Protein AF-A0A4Q2X8M6-F1 (afdb_monomer)

pLDDT: mean 84.91, std 10.65, range [39.81, 97.56]

Radius of gyration: 37.55 Å; Cα contacts (8 Å, |Δi|>4): 603; chains: 1; bounding box: 81×62×110 Å

Nearest PDB structures (foldseek):
  8ffv-assembly1_D  TM=4.337E-01  e=6.370E+00  Homo sapiens

Sequence (548 aa):
MPDIRDRLIDTAVRPLTDNAEMRFSATELLRNVTKDSGTAGEASVARWDAVDRKRGWRWILPWMLMAAISAVVIALEYQEVSRLSEWSGWMSRYNFLHPLPEAPMERVAASLGERDRLLLFGDLNQGDKVLRMEALWHSEPTNPAFYACHAVTHLLEKETLPPDYLETARRIDPENSWFLYLAAGSEMMKVVKKEQKPTKRVAGKVVREIKTYKILDPERYARTLQLLEEAGRLPKFQSYKTEMMRARMRLIPQRTFEEFLDSQLCMMSMGTGIIHLRKVPDVMAARMMQLADAGDVEGFKAFSKTSESLLDKMTAEEPGTLVDELVLAVVAGVTAEYQEHAFKKLGMEEEALRWKNMSARLQARAENRHKRPFIVDGKAVPAGKQTGLFFGDGVEMVARHAEHQPPVTDAELEPGRLFEHEMASRFLAHALWVLFLPCAAVLFCYRFCVTAVSRRLSLRMRDLLDFRDHAWVIGLGVLLPFLFVMAVNRLTPLGGREFGMRGTLMMLPLAHFVGLWLLWLVVPVQVIRWRLRRRAGHFGFRGPRWWD

Mean predicted aligned error: 10.76 Å

Foldseek 3Di:
DPDLLLLLQVLLLVVVPVPPVLSVVSSVLLVVQFDDQPPLSVLLSVLSVVVVPDDPPVVVVVVVVVVVVVVVVCVVVVVVLVVVCVVVVCLVVHDLLDDDDVVLLVVLLVVDDPLLNLLLQADPVDPQSLNRLVNSCVVPVLDVLSLLLSQLSCCSPVLDGDPCQVVSCCVRPVLALQSLLLVLLSLCVVQKDWDDDPFDDDPNDTDDDDTAIDGPDVVSLVVSLVSLLVSLPRDAHDSSLLVSLVSNLVSQDDPDPSSVSSSVSSSSNSDDSLVSSLCSLVSLLNVLVVCLVVLPPPSNVSSLSSLVSVLVNLVPDDDNDVVSVVSSLSSLLSSLVSQLVSCVSNVNNVSNVVSVVSNVVSVVLVVCLVVDFDAEPNDGDDPQWLAAPRPRVVLRSSQSNDPDGDHHYSVNRLVRLLVRLVSVLVVLVVVLVVVVVVVVVVVVVVVVVDDPSVVSSVVSLVSLQDPVLVVQLCVFQQVVLVVVLCCCLPVHCLVVSSTHCVSVVVCSSVVSSVSNSVSNVQRSVQSNLQRSCVSPVSSVRDHRDPDD

Structure (mmCIF, N/CA/C/O backbone):
data_AF-A0A4Q2X8M6-F1
#
_entry.id   AF-A0A4Q2X8M6-F1
#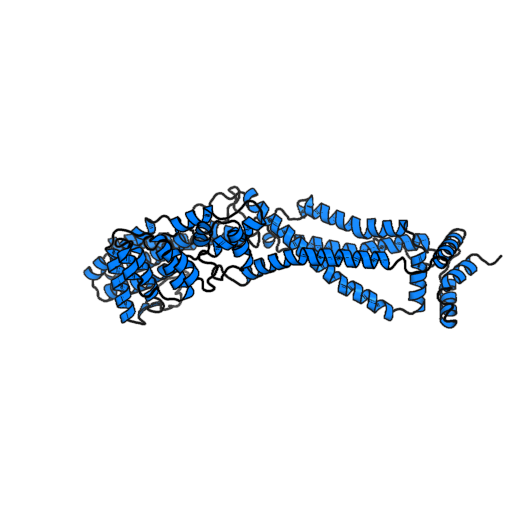
loop_
_atom_site.group_PDB
_atom_site.id
_atom_site.type_symbol
_atom_site.label_atom_id
_atom_site.label_alt_id
_atom_site.label_comp_id
_atom_site.label_asym_id
_atom_site.label_entity_id
_atom_site.label_seq_id
_atom_site.pdbx_PDB_ins_code
_atom_site.Cartn_x
_atom_site.Cartn_y
_atom_site.Cartn_z
_atom_site.occupancy
_atom_site.B_iso_or_equiv
_atom_site.auth_seq_id
_atom_site.auth_comp_id
_atom_site.auth_asym_id
_atom_site.auth_atom_id
_atom_site.pdbx_PDB_model_num
ATOM 1 N N . MET A 1 1 ? 45.431 10.914 -69.512 1.00 49.09 1 MET A N 1
ATOM 2 C CA . MET A 1 1 ? 44.620 10.217 -68.486 1.00 49.09 1 MET A CA 1
ATOM 3 C C . MET A 1 1 ? 43.603 11.215 -67.953 1.00 49.09 1 MET A C 1
ATOM 5 O O . MET A 1 1 ? 44.003 12.364 -67.804 1.00 49.09 1 MET A O 1
ATOM 9 N N . PRO A 1 2 ? 42.323 10.849 -67.753 1.00 58.91 2 PRO A N 1
ATOM 10 C CA . PRO A 1 2 ? 41.345 11.770 -67.171 1.00 58.91 2 PRO A CA 1
ATOM 11 C C . PRO A 1 2 ? 41.808 12.214 -65.777 1.00 58.91 2 PRO A C 1
ATOM 13 O O . PRO A 1 2 ? 42.363 11.400 -65.037 1.00 58.91 2 PRO A O 1
ATOM 16 N N . ASP A 1 3 ? 41.600 13.492 -65.454 1.00 81.81 3 ASP A N 1
ATOM 17 C CA . ASP A 1 3 ? 41.915 14.072 -64.146 1.00 81.81 3 ASP A CA 1
ATOM 18 C C . ASP A 1 3 ? 41.240 13.242 -63.033 1.00 81.81 3 ASP A C 1
ATOM 20 O O . ASP A 1 3 ? 40.071 12.853 -63.145 1.00 81.81 3 ASP A O 1
ATOM 24 N N . ILE A 1 4 ? 41.981 12.940 -61.960 1.00 82.38 4 ILE A N 1
ATOM 25 C CA . ILE A 1 4 ? 41.481 12.193 -60.795 1.00 82.38 4 ILE A CA 1
ATOM 26 C C . ILE A 1 4 ? 40.239 12.888 -60.230 1.00 82.38 4 ILE A C 1
ATOM 28 O O . ILE A 1 4 ? 39.288 12.213 -59.828 1.00 82.38 4 ILE A O 1
ATOM 32 N N . ARG A 1 5 ? 40.205 14.227 -60.263 1.00 83.62 5 ARG A N 1
ATOM 33 C CA . ARG A 1 5 ? 39.049 15.023 -59.838 1.00 83.62 5 ARG A CA 1
ATOM 34 C C . ARG A 1 5 ? 37.814 14.757 -60.700 1.00 83.62 5 ARG A C 1
ATOM 36 O O . ARG A 1 5 ? 36.738 14.524 -60.151 1.00 83.62 5 ARG A O 1
ATOM 43 N N . ASP A 1 6 ? 37.960 14.731 -62.022 1.00 85.56 6 ASP A N 1
ATOM 44 C CA . ASP A 1 6 ? 36.848 14.460 -62.940 1.00 85.56 6 ASP A CA 1
ATOM 45 C C . ASP A 1 6 ? 36.346 13.020 -62.809 1.00 85.56 6 ASP A C 1
ATOM 47 O O . ASP A 1 6 ? 35.138 12.781 -62.760 1.00 85.56 6 ASP A O 1
ATOM 51 N N . ARG A 1 7 ? 37.259 12.053 -62.657 1.00 86.44 7 ARG A N 1
ATOM 52 C CA . ARG A 1 7 ? 36.900 10.646 -62.427 1.00 86.44 7 ARG A CA 1
ATOM 53 C C . ARG A 1 7 ? 36.169 10.449 -61.098 1.00 86.44 7 ARG A C 1
ATOM 55 O O . ARG A 1 7 ? 35.232 9.649 -61.018 1.00 86.44 7 ARG A O 1
ATOM 62 N N . LEU A 1 8 ? 36.582 11.169 -60.057 1.00 88.00 8 LEU A N 1
ATOM 63 C CA . LEU A 1 8 ? 35.944 11.154 -58.744 1.00 88.00 8 LEU A CA 1
ATOM 64 C C . LEU A 1 8 ? 34.518 11.721 -58.808 1.00 88.00 8 LEU A C 1
ATOM 66 O O . LEU A 1 8 ? 33.592 11.093 -58.292 1.00 88.00 8 LEU A O 1
ATOM 70 N N . ILE A 1 9 ? 34.334 12.867 -59.472 1.00 88.88 9 ILE A N 1
ATOM 71 C CA . ILE A 1 9 ? 33.020 13.499 -59.649 1.00 88.88 9 ILE A CA 1
ATOM 72 C C . ILE A 1 9 ? 32.102 12.610 -60.495 1.00 88.88 9 ILE A C 1
ATOM 74 O O . ILE A 1 9 ? 30.970 12.357 -60.082 1.00 88.88 9 ILE A O 1
ATOM 78 N N . ASP A 1 10 ? 32.588 12.063 -61.615 1.00 89.75 10 ASP A N 1
ATOM 79 C CA . ASP A 1 10 ? 31.798 11.161 -62.463 1.00 89.75 10 ASP A CA 1
ATOM 80 C C . ASP A 1 10 ? 31.334 9.915 -61.688 1.00 89.75 10 ASP A C 1
ATOM 82 O O . ASP A 1 10 ? 30.163 9.537 -61.737 1.00 89.75 10 ASP A O 1
ATOM 86 N N . THR A 1 11 ? 32.215 9.334 -60.865 1.00 89.06 11 THR A N 1
ATOM 87 C CA . THR A 1 11 ? 31.885 8.167 -60.027 1.00 89.06 11 THR A CA 1
ATOM 88 C C . THR A 1 11 ? 30.866 8.495 -58.927 1.00 89.06 11 THR A C 1
ATOM 90 O O . THR A 1 11 ? 30.031 7.648 -58.580 1.00 89.06 11 THR A O 1
ATOM 93 N N . ALA A 1 12 ? 30.896 9.716 -58.386 1.00 88.88 12 ALA A N 1
ATOM 94 C CA . ALA A 1 12 ? 29.952 10.178 -57.371 1.00 88.88 12 ALA A CA 1
ATOM 95 C C . ALA A 1 12 ? 28.534 10.399 -57.933 1.00 88.88 12 ALA A C 1
ATOM 97 O O . ALA A 1 12 ? 27.557 10.167 -57.222 1.00 88.88 12 ALA A O 1
ATOM 98 N N . VAL A 1 13 ? 28.396 10.802 -59.202 1.00 92.12 13 VAL A N 1
ATOM 99 C CA . VAL A 1 13 ? 27.085 11.094 -59.819 1.00 92.12 13 VAL A CA 1
ATOM 100 C C . VAL A 1 13 ? 26.441 9.904 -60.540 1.00 92.12 13 VAL A C 1
ATOM 102 O O . VAL A 1 13 ? 25.302 10.021 -60.987 1.00 92.12 13 VAL A O 1
ATOM 105 N N . ARG A 1 14 ? 27.095 8.735 -60.618 1.00 88.94 14 ARG A N 1
ATOM 106 C CA . ARG A 1 14 ? 26.521 7.514 -61.237 1.00 88.94 14 ARG A CA 1
ATOM 107 C C . ARG A 1 14 ? 25.107 7.136 -60.754 1.00 88.94 14 ARG A C 1
ATOM 109 O O . ARG A 1 14 ? 24.302 6.746 -61.601 1.00 88.94 14 ARG A O 1
ATOM 116 N N . PRO A 1 15 ? 24.740 7.291 -59.463 1.00 85.56 15 PRO A N 1
ATOM 117 C CA . PRO A 1 15 ? 23.373 7.028 -58.988 1.00 85.56 15 PRO A CA 1
ATOM 118 C C . PRO A 1 15 ? 22.292 7.995 -59.517 1.00 85.56 15 PRO A C 1
ATOM 120 O O . PRO A 1 15 ? 21.129 7.880 -59.131 1.00 85.56 15 PRO A O 1
ATOM 123 N N . LEU A 1 16 ? 22.671 8.987 -60.329 1.00 87.81 16 LEU A N 1
ATOM 124 C CA . LEU A 1 16 ? 21.793 9.983 -60.956 1.00 87.81 16 LEU A CA 1
ATOM 125 C C . LEU A 1 16 ? 21.702 9.803 -62.479 1.00 87.81 16 LEU A C 1
ATOM 127 O O . LEU A 1 16 ? 21.214 10.683 -63.178 1.00 87.81 16 LEU A O 1
ATOM 131 N N . THR A 1 17 ? 22.208 8.692 -63.019 1.00 83.56 17 THR A N 1
ATOM 132 C CA . THR A 1 17 ? 22.222 8.422 -64.470 1.00 83.56 17 THR A CA 1
ATOM 133 C C . THR A 1 17 ? 20.828 8.280 -65.086 1.00 83.56 17 THR A C 1
ATOM 135 O O . THR A 1 17 ? 20.690 8.429 -66.295 1.00 83.56 17 THR A O 1
ATOM 138 N N . ASP A 1 18 ? 19.804 8.065 -64.263 1.00 87.12 18 ASP A N 1
ATOM 139 C CA . ASP A 1 18 ? 18.384 8.042 -64.622 1.00 87.12 18 ASP A CA 1
ATOM 140 C C . ASP A 1 18 ? 17.782 9.438 -64.874 1.00 87.12 18 ASP A C 1
ATOM 142 O O . ASP A 1 18 ? 16.685 9.530 -65.418 1.00 87.12 18 ASP A O 1
ATOM 146 N N . ASN A 1 19 ? 18.465 10.529 -64.498 1.00 89.75 19 ASN A N 1
ATOM 147 C CA . ASN A 1 19 ? 17.981 11.895 -64.702 1.00 89.75 19 ASN A CA 1
ATOM 148 C C . ASN A 1 19 ? 19.131 12.860 -65.058 1.00 89.75 19 ASN A C 1
ATOM 150 O O . ASN A 1 19 ? 19.955 13.222 -64.214 1.00 89.75 19 ASN A O 1
ATOM 154 N N . ALA A 1 20 ? 19.159 13.306 -66.319 1.00 88.31 20 ALA A N 1
ATOM 155 C CA . ALA A 1 20 ? 20.224 14.152 -66.860 1.00 88.31 20 ALA A CA 1
ATOM 156 C C . ALA A 1 20 ? 20.342 15.514 -66.152 1.00 88.31 20 ALA A C 1
ATOM 158 O O . ALA A 1 20 ? 21.459 15.960 -65.888 1.00 88.31 20 ALA A O 1
ATOM 159 N N . GLU A 1 21 ? 19.219 16.138 -65.785 1.00 88.50 21 GLU A N 1
ATOM 160 C CA . GLU A 1 21 ? 19.198 17.421 -65.070 1.00 88.50 21 GLU A CA 1
ATOM 161 C C . GLU A 1 21 ? 19.793 17.276 -63.666 1.00 88.50 21 GLU A C 1
ATOM 163 O O . GLU A 1 21 ? 20.690 18.024 -63.282 1.00 88.50 21 GLU A O 1
ATOM 168 N N . MET A 1 22 ? 19.379 16.246 -62.919 1.00 90.06 22 MET A N 1
ATOM 169 C CA . MET A 1 22 ? 19.931 15.969 -61.589 1.00 90.06 22 MET A CA 1
ATOM 170 C C . MET A 1 22 ? 21.423 15.644 -61.645 1.00 90.06 22 MET A C 1
ATOM 172 O O . MET A 1 22 ? 22.175 16.086 -60.773 1.00 90.06 22 MET A O 1
ATOM 176 N N . ARG A 1 23 ? 21.864 14.888 -62.659 1.00 90.38 23 ARG A N 1
ATOM 177 C CA . ARG A 1 23 ? 23.285 14.593 -62.878 1.00 90.38 23 ARG A CA 1
ATOM 178 C C . ARG A 1 23 ? 24.070 15.869 -63.171 1.00 90.38 23 ARG A C 1
ATOM 180 O O . ARG A 1 23 ? 25.146 16.040 -62.599 1.00 90.38 23 ARG A O 1
ATOM 187 N N . PHE A 1 24 ? 23.546 16.761 -64.011 1.00 90.31 24 PHE A N 1
ATOM 188 C CA . PHE A 1 24 ? 24.187 18.036 -64.327 1.00 90.31 24 PHE A CA 1
ATOM 189 C C . PHE A 1 24 ? 24.320 18.918 -63.076 1.00 90.31 24 PHE A C 1
ATOM 191 O O . PHE A 1 24 ? 25.439 19.278 -62.709 1.00 90.31 24 PHE A O 1
ATOM 198 N N . SER A 1 25 ? 23.224 19.147 -62.342 1.00 88.50 25 SER A N 1
ATOM 199 C CA . SER A 1 25 ? 23.237 19.944 -61.104 1.00 88.50 25 SER A CA 1
ATOM 200 C C . SER A 1 25 ? 24.154 19.355 -60.025 1.00 88.50 25 SER A C 1
ATOM 202 O O . SER A 1 25 ? 24.860 20.087 -59.334 1.00 88.50 25 SER A O 1
ATOM 204 N N . ALA A 1 26 ? 24.186 18.026 -59.878 1.00 89.31 26 ALA A N 1
ATOM 205 C CA . ALA A 1 26 ? 25.104 17.349 -58.963 1.00 89.31 26 ALA A CA 1
ATOM 206 C C . ALA A 1 26 ? 26.573 17.512 -59.372 1.00 89.31 26 ALA A C 1
ATOM 208 O O . ALA A 1 26 ? 27.431 17.721 -58.517 1.00 89.31 26 ALA A O 1
ATOM 209 N N . THR A 1 27 ? 26.862 17.420 -60.672 1.00 90.75 27 THR A N 1
ATOM 210 C CA . THR A 1 27 ? 28.214 17.585 -61.223 1.00 90.75 27 THR A CA 1
ATOM 211 C C . THR A 1 27 ? 28.725 18.999 -60.976 1.00 90.75 27 THR A C 1
ATOM 213 O O . THR A 1 27 ? 29.850 19.169 -60.513 1.00 90.75 27 THR A O 1
ATOM 216 N N . GLU A 1 28 ? 27.894 20.010 -61.229 1.00 90.00 28 GLU A N 1
ATOM 217 C CA . GLU A 1 28 ? 28.227 21.414 -60.986 1.00 90.00 28 GLU A CA 1
ATOM 218 C C . GLU A 1 28 ? 28.463 21.693 -59.493 1.00 90.00 28 GLU A C 1
ATOM 220 O O . GLU A 1 28 ? 29.497 22.251 -59.116 1.00 90.00 28 GLU A O 1
ATOM 225 N N . LEU A 1 29 ? 27.574 21.198 -58.622 1.00 87.94 29 LEU A N 1
ATOM 226 C CA . LEU A 1 29 ? 27.732 21.293 -57.169 1.00 87.94 29 LEU A CA 1
ATOM 227 C C . LEU A 1 29 ? 29.051 20.663 -56.698 1.00 87.94 29 LEU A C 1
ATOM 229 O O . LEU A 1 29 ? 29.795 21.268 -55.926 1.00 87.94 29 LEU A O 1
ATOM 233 N N . LEU A 1 30 ? 29.361 19.450 -57.161 1.00 87.88 30 LEU A N 1
ATOM 234 C CA . LEU A 1 30 ? 30.586 18.757 -56.774 1.00 87.88 30 LEU A CA 1
ATOM 235 C C . LEU A 1 30 ? 31.827 19.439 -57.347 1.00 87.88 30 LEU A C 1
ATOM 237 O O . LEU A 1 30 ? 32.821 19.519 -56.633 1.00 87.88 30 LEU A O 1
ATOM 241 N N . ARG A 1 31 ? 31.799 19.990 -58.564 1.00 88.56 31 ARG A N 1
ATOM 242 C CA . ARG A 1 31 ? 32.923 20.781 -59.096 1.00 88.56 31 ARG A CA 1
ATOM 243 C C . ARG A 1 31 ? 33.248 21.966 -58.192 1.00 88.56 31 ARG A C 1
ATOM 245 O O . ARG A 1 31 ? 34.424 22.189 -57.911 1.00 88.56 31 ARG A O 1
ATOM 252 N N . ASN A 1 32 ? 32.230 22.644 -57.668 1.00 85.62 32 ASN A N 1
ATOM 253 C CA . ASN A 1 32 ? 32.401 23.814 -56.804 1.00 85.62 32 ASN A CA 1
ATOM 254 C C . ASN A 1 32 ? 32.939 23.473 -55.405 1.00 85.62 32 ASN A C 1
ATOM 256 O O . ASN A 1 32 ? 33.619 24.293 -54.792 1.00 85.62 32 ASN A O 1
ATOM 260 N N . VAL A 1 33 ? 32.652 22.275 -54.887 1.00 85.00 33 VAL A N 1
ATOM 261 C CA . VAL A 1 33 ? 32.992 21.897 -53.501 1.00 85.00 33 VAL A CA 1
ATOM 262 C C . VAL A 1 33 ? 34.184 20.929 -53.419 1.00 85.00 33 VAL A C 1
ATOM 264 O O . VAL A 1 33 ? 34.869 20.875 -52.394 1.00 85.00 33 VAL A O 1
ATOM 267 N N . THR A 1 34 ? 34.469 20.182 -54.490 1.00 84.81 34 THR A N 1
ATOM 268 C CA . THR A 1 34 ? 35.544 19.181 -54.525 1.00 84.81 34 THR A CA 1
ATOM 269 C C . THR A 1 34 ? 36.902 19.855 -54.657 1.00 84.81 34 THR A C 1
ATOM 271 O O . THR A 1 34 ? 37.200 20.478 -55.679 1.00 84.81 34 THR A O 1
ATOM 274 N N . LYS A 1 35 ? 37.736 19.694 -53.629 1.00 80.94 35 LYS A N 1
ATOM 275 C CA . LYS A 1 35 ? 39.141 20.117 -53.624 1.00 80.94 35 LYS A CA 1
ATOM 276 C C . LYS A 1 35 ? 40.032 19.051 -54.260 1.00 80.94 35 LYS A C 1
ATOM 278 O O . LYS A 1 35 ? 39.622 17.896 -54.382 1.00 80.94 35 LYS A O 1
ATOM 283 N N . ASP A 1 36 ? 41.252 19.437 -54.628 1.00 74.31 36 ASP A N 1
ATOM 284 C CA . ASP A 1 36 ? 42.244 18.483 -55.122 1.00 74.31 36 ASP A CA 1
ATOM 285 C C . ASP A 1 36 ? 42.481 17.376 -54.079 1.00 74.31 36 ASP A C 1
ATOM 287 O O . ASP A 1 36 ? 42.620 17.641 -52.881 1.00 74.31 36 ASP A O 1
ATOM 291 N N . SER A 1 37 ? 42.397 16.126 -54.527 1.00 67.94 37 SER A N 1
ATOM 292 C CA . SER A 1 37 ? 42.160 14.965 -53.659 1.00 67.94 37 SER A CA 1
ATOM 293 C C . SER A 1 37 ? 43.242 13.890 -53.749 1.00 67.94 37 SER A C 1
ATOM 295 O O . SER A 1 37 ? 43.252 12.990 -52.902 1.00 67.94 37 SER A O 1
ATOM 297 N N . GLY A 1 38 ? 44.169 13.994 -54.711 1.00 73.94 38 GLY A N 1
ATOM 298 C CA . GLY A 1 38 ? 45.300 13.076 -54.886 1.00 73.94 38 GLY A CA 1
ATOM 299 C C . GLY A 1 38 ? 44.931 11.595 -54.701 1.00 73.94 38 GLY A C 1
ATOM 300 O O . GLY A 1 38 ? 43.899 11.119 -55.176 1.00 73.94 38 GLY A O 1
ATOM 301 N N . THR A 1 39 ? 45.741 10.866 -53.931 1.00 71.75 39 THR A N 1
ATOM 302 C CA . THR A 1 39 ? 45.551 9.430 -53.636 1.00 71.75 39 THR A CA 1
ATOM 303 C C . THR A 1 39 ? 44.284 9.115 -52.824 1.00 71.75 39 THR A C 1
ATOM 305 O O . THR A 1 39 ? 43.764 7.998 -52.879 1.00 71.75 39 THR A O 1
ATOM 308 N N . ALA A 1 40 ? 43.732 10.085 -52.083 1.00 75.50 40 ALA A N 1
ATOM 309 C CA . ALA A 1 40 ? 42.489 9.905 -51.328 1.00 75.50 40 ALA A CA 1
ATOM 310 C C . ALA A 1 40 ? 41.246 9.879 -52.239 1.00 75.50 40 ALA A C 1
ATOM 312 O O . ALA A 1 40 ? 40.261 9.199 -51.923 1.00 75.50 40 ALA A O 1
ATOM 313 N N . GLY A 1 41 ? 41.299 10.578 -53.379 1.00 80.25 41 GLY A N 1
ATOM 314 C CA . GLY A 1 41 ? 40.279 10.507 -54.426 1.00 80.25 41 GLY A CA 1
ATOM 315 C C . GLY A 1 41 ? 40.215 9.114 -55.057 1.00 80.25 41 GLY A C 1
ATOM 316 O O . GLY A 1 41 ? 39.141 8.518 -55.147 1.00 80.25 41 GLY A O 1
ATOM 317 N N . GLU A 1 42 ? 41.367 8.525 -55.383 1.00 84.44 42 GLU A N 1
ATOM 318 C CA . GLU A 1 42 ? 41.444 7.176 -55.966 1.00 84.44 42 GLU A CA 1
ATOM 319 C C . GLU A 1 42 ? 40.887 6.092 -55.033 1.00 84.44 42 GLU A C 1
ATOM 321 O O . GLU A 1 42 ? 40.115 5.229 -55.461 1.00 84.44 42 GLU A O 1
ATOM 326 N N . ALA A 1 43 ? 41.201 6.169 -53.736 1.00 85.25 43 ALA A N 1
ATOM 327 C CA . ALA A 1 43 ? 40.663 5.247 -52.737 1.00 85.25 43 ALA A CA 1
ATOM 328 C C . ALA A 1 43 ? 39.128 5.329 -52.614 1.00 85.25 43 ALA A C 1
ATOM 330 O O . ALA A 1 43 ? 38.477 4.326 -52.308 1.00 85.25 43 ALA A O 1
ATOM 331 N N . SER A 1 44 ? 38.550 6.509 -52.851 1.00 87.25 44 SER A N 1
ATOM 332 C CA . SER A 1 44 ? 37.099 6.732 -52.818 1.00 87.25 44 SER A CA 1
ATOM 333 C C . SER A 1 44 ? 36.417 6.137 -54.052 1.00 87.25 44 SER A C 1
ATOM 335 O O . SER A 1 44 ? 35.425 5.420 -53.915 1.00 87.25 44 SER A O 1
ATOM 337 N N . VAL A 1 45 ? 37.007 6.328 -55.238 1.00 88.12 45 VAL A N 1
ATOM 338 C CA . VAL A 1 45 ? 36.554 5.704 -56.496 1.00 88.12 45 VAL A CA 1
ATOM 339 C C . VAL A 1 45 ? 36.565 4.178 -56.389 1.00 88.12 45 VAL A C 1
ATOM 341 O O . VAL A 1 45 ? 35.550 3.540 -56.657 1.00 88.12 45 VAL A O 1
ATOM 344 N N . ALA A 1 46 ? 37.667 3.587 -55.916 1.00 87.81 46 ALA A N 1
ATOM 345 C CA . ALA A 1 46 ? 37.792 2.134 -55.785 1.00 87.81 46 ALA A CA 1
ATOM 346 C C . ALA A 1 46 ? 36.739 1.522 -54.840 1.00 87.81 46 ALA A C 1
ATOM 348 O O . ALA A 1 46 ? 36.236 0.422 -55.080 1.00 87.81 46 ALA A O 1
ATOM 349 N N . ARG A 1 47 ? 36.379 2.234 -53.762 1.00 85.25 47 ARG A N 1
ATOM 350 C CA . ARG A 1 47 ? 35.327 1.803 -52.826 1.00 85.25 47 ARG A CA 1
ATOM 351 C C . ARG A 1 47 ? 33.953 1.839 -53.470 1.00 85.25 47 ARG A C 1
ATOM 353 O O . ARG A 1 47 ? 33.217 0.862 -53.364 1.00 85.25 47 ARG A O 1
ATOM 360 N N . TRP A 1 48 ? 33.624 2.927 -54.153 1.00 90.25 48 TRP A N 1
ATOM 361 C CA . TRP A 1 48 ? 32.365 3.032 -54.878 1.00 90.25 48 TRP A CA 1
ATOM 362 C C . TRP A 1 48 ? 32.239 1.983 -55.981 1.00 90.25 48 TRP A C 1
ATOM 364 O O . TRP A 1 48 ? 31.200 1.337 -56.060 1.00 90.25 48 TRP A O 1
ATOM 374 N N . ASP A 1 49 ? 33.307 1.710 -56.733 1.00 88.44 49 ASP A N 1
ATOM 375 C CA . ASP A 1 49 ? 33.331 0.622 -57.718 1.00 88.44 49 ASP A CA 1
ATOM 376 C C . ASP A 1 49 ? 33.070 -0.750 -57.065 1.00 88.44 49 ASP A C 1
ATOM 378 O O . ASP A 1 49 ? 32.383 -1.600 -57.633 1.00 88.44 49 ASP A O 1
ATOM 382 N N . ALA A 1 50 ? 33.588 -0.989 -55.855 1.00 85.38 50 ALA A N 1
ATOM 383 C CA . ALA A 1 50 ? 33.342 -2.226 -55.113 1.00 85.38 50 ALA A CA 1
ATOM 384 C C . ALA A 1 50 ? 31.904 -2.332 -54.571 1.00 85.38 50 ALA A C 1
ATOM 386 O O . ALA A 1 50 ? 31.365 -3.441 -54.486 1.00 85.38 50 ALA A O 1
ATOM 387 N N . VAL A 1 51 ? 31.290 -1.204 -54.198 1.00 82.75 51 VAL A N 1
ATOM 388 C CA . VAL A 1 51 ? 29.890 -1.129 -53.752 1.00 82.75 51 VAL A CA 1
ATOM 389 C C . VAL A 1 51 ? 28.937 -1.320 -54.931 1.00 82.75 51 VAL A C 1
ATOM 391 O O . VAL A 1 51 ? 28.027 -2.137 -54.826 1.00 82.75 51 VAL A O 1
ATOM 394 N N . ASP A 1 52 ? 29.195 -0.673 -56.070 1.00 83.69 52 ASP A N 1
ATOM 395 C CA . ASP A 1 52 ? 28.382 -0.776 -57.292 1.00 83.69 52 ASP A CA 1
ATOM 396 C C . ASP A 1 52 ? 28.314 -2.223 -57.820 1.00 83.69 52 ASP A C 1
ATOM 398 O O . ASP A 1 52 ? 27.302 -2.646 -58.377 1.00 83.69 52 ASP A O 1
ATOM 402 N N . ARG A 1 53 ? 29.358 -3.030 -57.578 1.00 80.44 53 ARG A N 1
ATOM 403 C CA . ARG A 1 53 ? 29.388 -4.466 -57.918 1.00 80.44 53 ARG A CA 1
ATOM 404 C C . ARG A 1 53 ? 28.521 -5.346 -57.008 1.00 80.44 53 ARG A C 1
ATOM 406 O O . ARG A 1 53 ? 28.248 -6.492 -57.361 1.00 80.44 53 ARG A O 1
ATOM 413 N N . LYS A 1 54 ? 28.107 -4.873 -55.827 1.00 71.94 54 LYS A N 1
ATOM 414 C CA . LYS A 1 54 ? 27.360 -5.665 -54.834 1.00 71.94 54 LYS A CA 1
ATOM 415 C C . LYS A 1 54 ? 25.890 -5.225 -54.790 1.00 71.94 54 LYS A C 1
ATOM 417 O O . LYS A 1 54 ? 25.563 -4.143 -54.321 1.00 71.94 54 LYS A O 1
ATOM 422 N N . ARG A 1 55 ? 24.975 -6.100 -55.232 1.00 55.91 55 ARG A N 1
ATOM 423 C CA . ARG A 1 55 ? 23.522 -5.830 -55.302 1.00 55.91 55 ARG A CA 1
ATOM 424 C C . ARG A 1 55 ? 22.918 -5.537 -53.910 1.00 55.91 55 ARG A C 1
ATOM 426 O O . ARG A 1 55 ? 23.090 -6.301 -52.957 1.00 55.91 55 ARG A O 1
ATOM 433 N N . GLY A 1 56 ? 22.202 -4.417 -53.807 1.00 58.91 56 GLY A N 1
ATOM 434 C CA . GLY A 1 56 ? 21.904 -3.687 -52.568 1.00 58.91 56 GLY A CA 1
ATOM 435 C C . GLY A 1 56 ? 20.740 -4.160 -51.686 1.00 58.91 56 GLY A C 1
ATOM 436 O O . GLY A 1 56 ? 19.998 -3.308 -51.222 1.00 58.91 56 GLY A O 1
ATOM 437 N N . TRP A 1 57 ? 20.583 -5.455 -51.388 1.00 56.69 57 TRP A N 1
ATOM 438 C CA . TRP A 1 57 ? 19.611 -5.902 -50.357 1.00 56.69 57 TRP A CA 1
ATOM 439 C C . TRP A 1 57 ? 20.257 -6.087 -48.967 1.00 56.69 57 TRP A C 1
ATOM 441 O O . TRP A 1 57 ? 19.613 -5.927 -47.932 1.00 56.69 57 TRP A O 1
ATOM 451 N N . ARG A 1 58 ? 21.563 -6.381 -48.903 1.00 62.19 58 ARG A N 1
ATOM 452 C CA . ARG A 1 58 ? 22.237 -6.871 -47.679 1.00 62.19 58 ARG A CA 1
ATOM 453 C C . ARG A 1 58 ? 22.233 -5.914 -46.478 1.00 62.19 58 ARG A C 1
ATOM 455 O O . ARG A 1 58 ? 22.462 -6.366 -45.364 1.00 62.19 58 ARG A O 1
ATOM 462 N N . TRP A 1 59 ? 21.964 -4.625 -46.676 1.00 64.31 59 TRP A N 1
ATOM 463 C CA . TRP A 1 59 ? 21.942 -3.635 -45.596 1.00 64.31 59 TRP A CA 1
ATOM 464 C C . TRP A 1 59 ? 20.588 -3.523 -44.887 1.00 64.31 59 TRP A C 1
ATOM 466 O O . TRP A 1 59 ? 20.569 -3.015 -43.776 1.00 64.31 59 TRP A O 1
ATOM 476 N N . ILE A 1 60 ? 19.483 -4.018 -45.461 1.00 68.56 60 ILE A N 1
ATOM 477 C CA . ILE A 1 60 ? 18.154 -4.002 -44.813 1.00 68.56 60 ILE A CA 1
ATOM 478 C C . ILE A 1 60 ? 18.026 -5.144 -43.791 1.00 68.56 60 ILE A C 1
ATOM 480 O O . ILE A 1 60 ? 17.432 -4.968 -42.731 1.00 68.56 60 ILE A O 1
ATOM 484 N N . LEU A 1 61 ? 18.635 -6.298 -44.080 1.00 75.50 61 LEU A N 1
ATOM 485 C CA . LEU A 1 61 ? 18.587 -7.498 -43.238 1.00 75.50 61 LEU A CA 1
ATOM 486 C C . LEU A 1 61 ? 19.001 -7.263 -41.765 1.00 75.50 61 LEU A C 1
ATOM 488 O O . LEU A 1 61 ? 18.245 -7.678 -40.890 1.00 75.50 61 LEU A O 1
ATOM 492 N N . PRO A 1 62 ? 20.120 -6.577 -41.445 1.00 76.25 62 PRO A N 1
ATOM 493 C CA . PRO A 1 62 ? 20.479 -6.304 -40.051 1.00 76.25 62 PRO A CA 1
ATOM 494 C C . PRO A 1 62 ? 19.492 -5.364 -39.344 1.00 76.25 62 PRO A C 1
ATOM 496 O O . PRO A 1 62 ? 19.259 -5.530 -38.152 1.00 76.25 62 PRO A O 1
ATOM 499 N N . TRP A 1 63 ? 18.867 -4.419 -40.056 1.00 75.75 63 TRP A N 1
ATOM 500 C CA . TRP A 1 63 ? 17.839 -3.551 -39.468 1.00 75.75 63 TRP A CA 1
ATOM 501 C C . TRP A 1 63 ? 16.542 -4.307 -39.187 1.00 75.75 63 TRP A C 1
ATOM 503 O O . TRP A 1 63 ? 15.944 -4.099 -38.137 1.00 75.75 63 TRP A O 1
ATOM 513 N N . MET A 1 64 ? 16.134 -5.217 -40.079 1.00 77.81 64 MET A N 1
ATOM 514 C CA . MET A 1 64 ? 14.987 -6.098 -39.829 1.00 77.81 64 MET A CA 1
ATOM 515 C C . MET A 1 64 ? 15.252 -7.044 -38.656 1.00 77.81 64 MET A C 1
ATOM 517 O O . MET A 1 64 ? 14.373 -7.224 -37.820 1.00 77.81 64 MET A O 1
ATOM 521 N N . LEU A 1 65 ? 16.466 -7.595 -38.553 1.00 82.50 65 LEU A N 1
ATOM 522 C CA . LEU A 1 65 ? 16.860 -8.439 -37.425 1.00 82.50 65 LEU A CA 1
ATOM 523 C C . LEU A 1 65 ? 16.845 -7.657 -36.105 1.00 82.50 65 LEU A C 1
ATOM 525 O O . LEU A 1 65 ? 16.281 -8.133 -35.128 1.00 82.50 65 LEU A O 1
ATOM 529 N N . MET A 1 66 ? 17.402 -6.443 -36.083 1.00 79.75 66 MET A N 1
ATOM 530 C CA . MET A 1 66 ? 17.351 -5.567 -34.908 1.00 79.75 66 MET A CA 1
ATOM 531 C C . MET A 1 66 ? 15.913 -5.222 -34.516 1.00 79.75 66 MET A C 1
ATOM 533 O O . MET A 1 66 ? 15.573 -5.328 -33.346 1.00 79.75 66 MET A O 1
ATOM 537 N N . ALA A 1 67 ? 15.056 -4.870 -35.478 1.00 79.56 67 ALA A N 1
ATOM 538 C CA . ALA A 1 67 ? 13.648 -4.585 -35.210 1.00 79.56 67 ALA A CA 1
ATOM 539 C C . ALA A 1 67 ? 12.906 -5.812 -34.656 1.00 79.56 67 ALA A C 1
ATOM 541 O O . ALA A 1 67 ? 12.121 -5.673 -33.723 1.00 79.56 67 ALA A O 1
ATOM 542 N N . ALA A 1 68 ? 13.184 -7.009 -35.183 1.00 82.94 68 ALA A N 1
ATOM 543 C CA . ALA A 1 68 ? 12.615 -8.256 -34.681 1.00 82.94 68 ALA A CA 1
ATOM 544 C C . ALA A 1 68 ? 13.089 -8.565 -33.253 1.00 82.94 68 ALA A C 1
ATOM 546 O O . ALA A 1 68 ? 12.265 -8.874 -32.400 1.00 82.94 68 ALA A O 1
ATOM 547 N N . ILE A 1 69 ? 14.389 -8.419 -32.964 1.00 85.44 69 ILE A N 1
ATOM 548 C CA . ILE A 1 69 ? 14.937 -8.590 -31.609 1.00 85.44 69 ILE A CA 1
ATOM 549 C C . ILE A 1 69 ? 14.297 -7.581 -30.652 1.00 85.44 69 ILE A C 1
ATOM 551 O O . ILE A 1 69 ? 13.823 -7.971 -29.592 1.00 85.44 69 ILE A O 1
ATOM 555 N N . SER A 1 70 ? 14.216 -6.304 -31.035 1.00 77.94 70 SER A N 1
ATOM 556 C CA . SER A 1 70 ? 13.554 -5.273 -30.233 1.00 77.94 70 SER A CA 1
ATOM 557 C C . SER A 1 70 ? 12.081 -5.597 -29.986 1.00 77.94 70 SER A C 1
ATOM 559 O O . SER A 1 70 ? 11.621 -5.454 -28.860 1.00 77.94 70 SER A O 1
ATOM 561 N N . ALA A 1 71 ? 11.345 -6.070 -30.996 1.00 79.62 71 ALA A N 1
ATOM 562 C CA . ALA A 1 71 ? 9.947 -6.464 -30.840 1.00 79.62 71 ALA A CA 1
ATOM 563 C C . ALA A 1 71 ? 9.786 -7.662 -29.894 1.00 79.62 71 ALA A C 1
ATOM 565 O O . ALA A 1 71 ? 8.879 -7.656 -29.069 1.00 79.62 71 ALA A O 1
ATOM 566 N N . VAL A 1 72 ? 10.680 -8.655 -29.967 1.00 84.44 72 VAL A N 1
ATOM 567 C CA . VAL A 1 72 ? 10.689 -9.805 -29.049 1.00 84.44 72 VAL A CA 1
ATOM 568 C C . VAL A 1 72 ? 11.005 -9.363 -27.622 1.00 84.44 72 VAL A C 1
ATOM 570 O O . VAL A 1 72 ? 10.283 -9.748 -26.711 1.00 84.44 72 VAL A O 1
ATOM 573 N N . VAL A 1 73 ? 12.027 -8.527 -27.416 1.00 81.62 73 VAL A N 1
ATOM 574 C CA . VAL A 1 73 ? 12.369 -7.995 -26.084 1.00 81.62 73 VAL A CA 1
ATOM 575 C C . VAL A 1 73 ? 11.197 -7.205 -25.507 1.00 81.62 73 VAL A C 1
ATOM 577 O O . VAL A 1 73 ? 10.788 -7.473 -24.385 1.00 81.62 73 VAL A O 1
ATOM 580 N N . ILE A 1 74 ? 10.593 -6.309 -26.294 1.00 77.56 74 ILE A N 1
ATOM 581 C CA . ILE A 1 74 ? 9.410 -5.552 -25.868 1.00 77.56 74 ILE A CA 1
ATOM 582 C C . ILE A 1 74 ? 8.249 -6.497 -25.548 1.00 77.56 74 ILE A C 1
ATOM 584 O O . ILE A 1 74 ? 7.577 -6.280 -24.552 1.00 77.56 74 ILE A O 1
ATOM 588 N N . ALA A 1 75 ? 8.004 -7.541 -26.344 1.00 79.25 75 ALA A N 1
ATOM 589 C CA . ALA A 1 75 ? 6.918 -8.489 -26.095 1.00 79.25 75 ALA A CA 1
ATOM 590 C C . ALA A 1 75 ? 7.135 -9.326 -24.821 1.00 79.25 75 ALA A C 1
ATOM 592 O O . ALA A 1 75 ? 6.179 -9.562 -24.083 1.00 79.25 75 ALA A O 1
ATOM 593 N N . LEU A 1 76 ? 8.375 -9.749 -24.550 1.00 80.31 76 LEU A N 1
ATOM 594 C CA . LEU A 1 76 ? 8.738 -10.471 -23.327 1.00 80.31 76 LEU A CA 1
ATOM 595 C C . LEU A 1 76 ? 8.622 -9.564 -22.095 1.00 80.31 76 LEU A C 1
ATOM 597 O O . LEU A 1 76 ? 8.001 -9.945 -21.106 1.00 80.31 76 LEU A O 1
ATOM 601 N N . GLU A 1 77 ? 9.146 -8.340 -22.173 1.00 75.75 77 GLU A N 1
ATOM 602 C CA . GLU A 1 77 ? 9.071 -7.368 -21.077 1.00 75.75 77 GLU A CA 1
ATOM 603 C C . GLU A 1 77 ? 7.652 -6.828 -20.876 1.00 75.75 77 GLU A C 1
ATOM 605 O O . GLU A 1 77 ? 7.278 -6.507 -19.751 1.00 75.75 77 GLU A O 1
ATOM 610 N N . TYR A 1 78 ? 6.827 -6.772 -21.925 1.00 73.62 78 TYR A N 1
ATOM 611 C CA . TYR A 1 78 ? 5.447 -6.301 -21.830 1.00 73.62 78 TYR A CA 1
ATOM 612 C C . TYR A 1 78 ? 4.635 -7.122 -20.833 1.00 73.62 78 TYR A C 1
ATOM 614 O O . TYR A 1 78 ? 3.830 -6.536 -20.124 1.00 73.62 78 TYR A O 1
ATOM 622 N N . GLN A 1 79 ? 4.866 -8.435 -20.719 1.00 69.81 79 GLN A N 1
ATOM 623 C CA . GLN A 1 79 ? 4.185 -9.257 -19.713 1.00 69.81 79 GLN A CA 1
ATOM 624 C C . GLN A 1 79 ? 4.593 -8.887 -18.280 1.00 69.81 79 GLN A C 1
ATOM 626 O O . GLN A 1 79 ? 3.747 -8.831 -17.391 1.00 69.81 79 GLN A O 1
ATOM 631 N N . GLU A 1 80 ? 5.875 -8.617 -18.032 1.00 67.88 80 GLU A N 1
ATOM 632 C CA . GLU A 1 80 ? 6.342 -8.186 -16.708 1.00 67.88 80 GLU A CA 1
ATOM 633 C C . GLU A 1 80 ? 5.858 -6.768 -16.383 1.00 67.88 80 GLU A C 1
ATOM 635 O O . GLU A 1 80 ? 5.381 -6.502 -15.280 1.00 67.88 80 GLU A O 1
ATOM 640 N N . VAL A 1 81 ? 5.927 -5.859 -17.358 1.00 65.69 81 VAL A N 1
ATOM 641 C CA . VAL A 1 81 ? 5.454 -4.479 -17.227 1.00 65.69 81 VAL A CA 1
ATOM 642 C C . VAL A 1 81 ? 3.939 -4.432 -17.074 1.00 65.69 81 VAL A C 1
ATOM 644 O O . VAL A 1 81 ? 3.455 -3.649 -16.263 1.00 65.69 81 VAL A O 1
ATOM 647 N N . SER A 1 82 ? 3.177 -5.268 -17.786 1.00 67.06 82 SER A N 1
ATOM 648 C CA . SER A 1 82 ? 1.724 -5.341 -17.636 1.00 67.06 82 SER A CA 1
ATOM 649 C C . SER A 1 82 ? 1.358 -5.842 -16.242 1.00 67.06 82 SER A C 1
ATOM 651 O O . SER A 1 82 ? 0.566 -5.179 -15.579 1.00 67.06 82 SER A O 1
ATOM 653 N N . ARG A 1 83 ? 2.019 -6.894 -15.732 1.00 65.06 83 ARG A N 1
ATOM 654 C CA . ARG A 1 83 ? 1.860 -7.379 -14.345 1.00 65.06 83 ARG A CA 1
ATOM 655 C C . ARG A 1 83 ? 2.187 -6.298 -13.310 1.00 65.06 83 ARG A C 1
ATOM 657 O O . ARG A 1 83 ? 1.423 -6.080 -12.376 1.00 65.06 83 ARG A O 1
ATOM 664 N N . LEU A 1 84 ? 3.290 -5.571 -13.490 1.00 63.56 84 LEU A N 1
ATOM 665 C CA . LEU A 1 84 ? 3.665 -4.448 -12.620 1.00 63.56 84 LEU A CA 1
ATOM 666 C C . LEU A 1 84 ? 2.712 -3.250 -12.765 1.00 63.56 84 LEU A C 1
ATOM 668 O O . LEU A 1 84 ? 2.498 -2.504 -11.810 1.00 63.56 84 LEU A O 1
ATOM 672 N N . SER A 1 85 ? 2.112 -3.049 -13.939 1.00 63.34 85 SER A N 1
ATOM 673 C CA . SER A 1 85 ? 1.103 -2.013 -14.180 1.00 63.34 85 SER A CA 1
ATOM 674 C C . SER A 1 85 ? -0.255 -2.375 -13.579 1.00 63.34 85 SER A C 1
ATOM 676 O O . SER A 1 85 ? -0.941 -1.495 -13.074 1.00 63.34 85 SER A O 1
ATOM 678 N N . GLU A 1 86 ? -0.620 -3.657 -13.559 1.00 64.44 86 GLU A N 1
ATOM 679 C CA . GLU A 1 86 ? -1.776 -4.174 -12.827 1.00 64.44 86 GLU A CA 1
ATOM 680 C C . GLU A 1 86 ? -1.550 -4.010 -11.327 1.00 64.44 86 GLU A C 1
ATOM 682 O O . GLU A 1 86 ? -2.423 -3.507 -10.628 1.00 64.44 86 GLU A O 1
ATOM 687 N N . TRP A 1 87 ? -0.347 -4.330 -10.848 1.00 61.44 87 TRP A N 1
ATOM 688 C CA . TRP A 1 87 ? 0.045 -4.152 -9.454 1.00 61.44 87 TRP A CA 1
ATOM 689 C C . TRP A 1 87 ? 0.037 -2.680 -9.017 1.00 61.44 87 TRP A C 1
ATOM 691 O O . TRP A 1 87 ? -0.614 -2.314 -8.039 1.00 61.44 87 TRP A O 1
ATOM 701 N N . SER A 1 88 ? 0.710 -1.805 -9.768 1.00 57.44 88 SER A N 1
ATOM 702 C CA . SER A 1 88 ? 0.760 -0.365 -9.481 1.00 57.44 88 SER A CA 1
ATOM 703 C C . SER A 1 88 ? -0.585 0.319 -9.731 1.00 57.44 88 SER A C 1
ATOM 705 O O . SER A 1 88 ? -0.968 1.217 -8.984 1.00 57.44 88 SER A O 1
ATOM 707 N N . GLY A 1 89 ? -1.342 -0.120 -10.736 1.00 58.16 89 GLY A N 1
ATOM 708 C CA . GLY A 1 89 ? -2.717 0.291 -11.000 1.00 58.16 89 GLY A CA 1
ATOM 709 C C . GLY A 1 89 ? -3.655 -0.108 -9.867 1.00 58.16 89 GLY A C 1
ATOM 710 O O . GLY A 1 89 ? -4.480 0.706 -9.467 1.00 58.16 89 GLY A O 1
ATOM 711 N N . TRP A 1 90 ? -3.489 -1.304 -9.297 1.00 56.03 90 TRP A N 1
ATOM 712 C CA . TRP A 1 90 ? -4.252 -1.750 -8.137 1.00 56.03 90 TRP A CA 1
ATOM 713 C C . TRP A 1 90 ? -3.900 -0.925 -6.897 1.00 56.03 90 TRP A C 1
ATOM 715 O O . TRP A 1 90 ? -4.784 -0.293 -6.330 1.00 56.03 90 TRP A O 1
ATOM 725 N N . MET A 1 91 ? -2.610 -0.798 -6.570 1.00 55.94 91 MET A N 1
ATOM 726 C CA . MET A 1 91 ? -2.116 0.025 -5.454 1.00 55.94 91 MET A CA 1
ATOM 727 C C . MET A 1 91 ? -2.531 1.505 -5.556 1.00 55.94 91 MET A C 1
ATOM 729 O O . MET A 1 91 ? -2.785 2.148 -4.542 1.00 55.94 91 MET A O 1
ATOM 733 N N . SER A 1 92 ? -2.574 2.070 -6.771 1.00 51.41 92 SER A N 1
ATOM 734 C CA . SER A 1 92 ? -2.870 3.496 -6.994 1.00 51.41 92 SER A CA 1
ATOM 735 C C . SER A 1 92 ? -4.357 3.816 -7.162 1.00 51.41 92 SER A C 1
ATOM 737 O O . SER A 1 92 ? -4.775 4.913 -6.793 1.00 51.41 92 SER A O 1
ATOM 739 N N . ARG A 1 93 ? -5.168 2.902 -7.719 1.00 44.78 93 ARG A N 1
ATOM 740 C CA . ARG A 1 93 ? -6.621 3.105 -7.893 1.00 44.78 93 ARG A CA 1
ATOM 741 C C . ARG A 1 93 ? -7.438 2.598 -6.718 1.00 44.78 93 ARG A C 1
ATOM 743 O O . ARG A 1 93 ? -8.541 3.098 -6.506 1.00 44.78 93 ARG A O 1
ATOM 750 N N . TYR A 1 94 ? -6.929 1.622 -5.976 1.00 48.09 94 TYR A N 1
ATOM 751 C CA . TYR A 1 94 ? -7.704 0.902 -4.986 1.00 48.09 94 TYR A CA 1
ATOM 752 C C . TYR A 1 94 ? -6.995 0.943 -3.632 1.00 48.09 94 TYR A C 1
ATOM 754 O O . TYR A 1 94 ? -5.906 0.411 -3.448 1.00 48.09 94 TYR A O 1
ATOM 762 N N . ASN A 1 95 ? -7.641 1.576 -2.647 1.00 46.91 95 ASN A N 1
ATOM 763 C CA . ASN A 1 95 ? -7.300 1.336 -1.245 1.00 46.91 95 ASN A CA 1
ATOM 764 C C . ASN A 1 95 ? -7.442 -0.171 -0.942 1.00 46.91 95 ASN A C 1
ATOM 766 O O . ASN A 1 95 ? -8.170 -0.860 -1.656 1.00 46.91 95 ASN A O 1
ATOM 770 N N . PHE A 1 96 ? -6.820 -0.638 0.150 1.00 46.09 96 PHE A N 1
ATOM 771 C CA . PHE A 1 96 ? -6.774 -2.013 0.706 1.00 46.09 96 PHE A CA 1
ATOM 772 C C . PHE A 1 96 ? -8.111 -2.804 0.804 1.00 46.09 96 PHE A C 1
ATOM 774 O O . PHE A 1 96 ? -8.157 -3.871 1.403 1.00 46.09 96 PHE A O 1
ATOM 781 N N . LEU A 1 97 ? -9.217 -2.269 0.291 1.00 40.97 97 LEU A N 1
ATOM 782 C CA . LEU A 1 97 ? -10.587 -2.764 0.385 1.00 40.97 97 LEU A CA 1
ATOM 783 C C . LEU A 1 97 ? -11.104 -3.431 -0.906 1.00 40.97 97 LEU A C 1
ATOM 785 O O . LEU A 1 97 ? -12.232 -3.911 -0.903 1.00 40.97 97 LEU A O 1
ATOM 789 N N . HIS A 1 98 ? -10.339 -3.458 -2.003 1.00 49.59 98 HIS A N 1
ATOM 790 C CA . HIS A 1 98 ? -10.765 -4.114 -3.250 1.00 49.59 98 HIS A CA 1
ATOM 791 C C . HIS A 1 98 ? -10.278 -5.569 -3.361 1.00 49.59 98 HIS A C 1
ATOM 793 O O . HIS A 1 98 ? -9.229 -5.904 -2.804 1.00 49.59 98 HIS A O 1
ATOM 799 N N . PRO A 1 99 ? -11.011 -6.435 -4.095 1.00 55.31 99 PRO A N 1
ATOM 800 C CA . PRO A 1 99 ? -10.615 -7.822 -4.305 1.00 55.31 99 PRO A CA 1
ATOM 801 C C . PRO A 1 99 ? -9.247 -7.919 -4.990 1.00 55.31 99 PRO A C 1
ATOM 803 O O . PRO A 1 99 ? -8.867 -7.077 -5.810 1.00 55.31 99 PRO A O 1
ATOM 806 N N . LEU A 1 100 ? -8.508 -8.961 -4.615 1.00 58.97 100 LEU A N 1
ATOM 807 C CA . LEU A 1 100 ? -7.270 -9.367 -5.271 1.00 58.97 100 LEU A CA 1
ATOM 808 C C . LEU A 1 100 ? -7.495 -9.589 -6.770 1.00 58.97 100 LEU A C 1
ATOM 810 O O . LEU A 1 100 ? -8.535 -10.137 -7.141 1.00 58.97 100 LEU A O 1
ATOM 814 N N . PRO A 1 101 ? -6.504 -9.280 -7.623 1.00 64.25 101 PRO A N 1
ATOM 815 C CA . PRO A 1 101 ? -6.456 -9.867 -8.954 1.00 64.25 101 PRO A CA 1
ATOM 816 C C . PRO A 1 101 ? -6.478 -11.406 -8.844 1.00 64.25 101 PRO A C 1
ATOM 818 O O . PRO A 1 101 ? -5.854 -11.972 -7.945 1.00 64.25 101 PRO A O 1
ATOM 821 N N . GLU A 1 102 ? -7.192 -12.090 -9.743 1.00 68.12 102 GLU A N 1
ATOM 822 C CA . GLU A 1 102 ? -7.368 -13.556 -9.693 1.00 68.12 102 GLU A CA 1
ATOM 823 C C . GLU A 1 102 ? -6.035 -14.305 -9.855 1.00 68.12 102 GLU A C 1
ATOM 825 O O . GLU A 1 102 ? -5.769 -15.276 -9.151 1.00 68.12 102 GLU A O 1
ATOM 830 N N . ALA A 1 103 ? -5.140 -13.796 -10.705 1.00 72.50 103 ALA A N 1
ATOM 831 C CA . ALA A 1 103 ? -3.904 -14.489 -11.057 1.00 72.50 103 ALA A CA 1
ATOM 832 C C . ALA A 1 103 ? -2.919 -14.713 -9.874 1.00 72.50 103 ALA A C 1
ATOM 834 O O . ALA A 1 103 ? -2.405 -15.825 -9.750 1.00 72.50 103 ALA A O 1
ATOM 835 N N . PRO A 1 104 ? -2.632 -13.734 -8.986 1.00 73.12 104 PRO A N 1
ATOM 836 C CA . PRO A 1 104 ? -1.901 -13.973 -7.734 1.00 73.12 104 PRO A CA 1
ATOM 837 C C . PRO A 1 104 ? -2.532 -15.044 -6.836 1.00 73.12 104 PRO A C 1
ATOM 839 O O . PRO A 1 104 ? -1.827 -15.890 -6.288 1.00 73.12 104 PRO A O 1
ATOM 842 N N . MET A 1 105 ? -3.862 -15.026 -6.703 1.00 78.31 105 MET A N 1
ATOM 843 C CA . MET A 1 105 ? -4.596 -15.969 -5.857 1.00 78.31 105 MET A CA 1
ATOM 844 C C . MET A 1 105 ? -4.473 -17.399 -6.390 1.00 78.31 105 MET A C 1
ATOM 846 O O . MET A 1 105 ? -4.173 -18.312 -5.624 1.00 78.31 105 MET A O 1
ATOM 850 N N . GLU A 1 106 ? -4.633 -17.589 -7.701 1.00 83.12 106 GLU A N 1
ATOM 851 C CA . GLU A 1 106 ? -4.468 -18.889 -8.359 1.00 83.12 106 GLU A CA 1
ATOM 852 C C . GLU A 1 106 ? -3.050 -19.446 -8.204 1.00 83.12 106 GLU A C 1
ATOM 854 O O . GLU A 1 106 ? -2.886 -20.629 -7.906 1.00 83.12 106 GLU A O 1
ATOM 859 N N . ARG A 1 107 ? -2.018 -18.604 -8.356 1.00 84.06 107 ARG A N 1
ATOM 860 C CA . ARG A 1 107 ? -0.618 -19.036 -8.215 1.00 84.06 107 ARG A CA 1
ATOM 861 C C . ARG A 1 107 ? -0.293 -19.507 -6.805 1.00 84.06 107 ARG A C 1
ATOM 863 O O . ARG A 1 107 ? 0.299 -20.572 -6.647 1.00 84.06 107 ARG A O 1
ATOM 870 N N . VAL A 1 108 ? -0.713 -18.758 -5.784 1.00 85.00 108 VAL A N 1
ATOM 871 C CA . VAL A 1 108 ? -0.529 -19.179 -4.388 1.00 85.00 108 VAL A CA 1
ATOM 872 C C . VAL A 1 108 ? -1.338 -20.450 -4.114 1.00 85.00 108 VAL A C 1
ATOM 874 O O . VAL A 1 108 ? -0.799 -21.423 -3.585 1.00 85.00 108 VAL A O 1
ATOM 877 N N . ALA A 1 109 ? -2.600 -20.493 -4.547 1.00 86.94 109 ALA A N 1
ATOM 878 C CA . ALA A 1 109 ? -3.473 -21.651 -4.375 1.00 86.94 109 ALA A CA 1
ATOM 879 C C . ALA A 1 109 ? -2.932 -22.933 -5.029 1.00 86.94 109 ALA A C 1
ATOM 881 O O . ALA A 1 109 ? -3.124 -24.012 -4.473 1.00 86.94 109 ALA A O 1
ATOM 882 N N . ALA A 1 110 ? -2.238 -22.832 -6.167 1.00 86.62 110 ALA A N 1
ATOM 883 C CA . ALA A 1 110 ? -1.677 -23.979 -6.885 1.00 86.62 110 ALA A CA 1
ATOM 884 C C . ALA A 1 110 ? -0.605 -24.741 -6.087 1.00 86.62 110 ALA A C 1
ATOM 886 O O . ALA A 1 110 ? -0.350 -25.912 -6.361 1.00 86.62 110 ALA A O 1
ATOM 887 N N . SER A 1 111 ? 0.017 -24.091 -5.100 1.00 84.56 111 SER A N 1
ATOM 888 C CA . SER A 1 111 ? 1.029 -24.699 -4.226 1.00 84.56 111 SER A CA 1
ATOM 889 C C . SER A 1 111 ? 0.465 -25.330 -2.947 1.00 84.56 111 SER A C 1
ATOM 891 O O . SER A 1 111 ? 1.219 -25.928 -2.180 1.00 84.56 111 SER A O 1
ATOM 893 N N . LEU A 1 112 ? -0.845 -25.207 -2.709 1.00 89.38 112 LEU A N 1
ATOM 894 C CA . LEU A 1 112 ? -1.495 -25.594 -1.460 1.00 89.38 112 LEU A CA 1
ATOM 895 C C . LEU A 1 112 ? -2.355 -26.849 -1.616 1.00 89.38 112 LEU A C 1
ATOM 897 O O . LEU A 1 112 ? -3.001 -27.068 -2.640 1.00 89.38 112 LEU A O 1
ATOM 901 N N . GLY A 1 113 ? -2.406 -27.654 -0.551 1.00 91.69 113 GLY A N 1
ATOM 902 C CA . GLY A 1 113 ? -3.395 -28.722 -0.426 1.00 91.69 113 GLY A CA 1
ATOM 903 C C . GLY A 1 113 ? -4.815 -28.162 -0.287 1.00 91.69 113 GLY A C 1
ATOM 904 O O . GLY A 1 113 ? -5.009 -26.991 0.034 1.00 91.69 113 GLY A O 1
ATOM 905 N N . GLU A 1 114 ? -5.827 -29.005 -0.490 1.00 91.00 114 GLU A N 1
ATOM 906 C CA . GLU A 1 114 ? -7.237 -28.585 -0.496 1.00 91.00 114 GLU A CA 1
ATOM 907 C C . GLU A 1 114 ? -7.662 -27.870 0.796 1.00 91.00 114 GLU A C 1
ATOM 909 O O . GLU A 1 114 ? -8.267 -26.799 0.736 1.00 91.00 114 GLU A O 1
ATOM 914 N N . ARG A 1 115 ? -7.276 -28.414 1.957 1.00 92.81 115 ARG A N 1
ATOM 915 C CA . ARG A 1 115 ? -7.570 -27.818 3.269 1.00 92.81 115 ARG A CA 1
ATOM 916 C C . ARG A 1 115 ? -6.912 -26.449 3.445 1.00 92.81 115 ARG A C 1
ATOM 918 O O . ARG A 1 115 ? -7.560 -25.510 3.898 1.00 92.81 115 ARG A O 1
ATOM 925 N N . ASP A 1 116 ? -5.643 -26.328 3.073 1.00 93.19 116 ASP A N 1
ATOM 926 C CA . ASP A 1 116 ? -4.877 -25.086 3.214 1.00 93.19 116 ASP A CA 1
ATOM 927 C C . ASP A 1 116 ? -5.389 -24.009 2.254 1.00 93.19 116 ASP A C 1
ATOM 929 O O . ASP A 1 116 ? -5.522 -22.841 2.622 1.00 93.19 116 ASP A O 1
ATOM 933 N N . ARG A 1 117 ? -5.770 -24.413 1.039 1.00 91.69 117 ARG A N 1
ATOM 934 C CA . ARG A 1 117 ? -6.428 -23.546 0.062 1.00 91.69 117 ARG A CA 1
ATOM 935 C C . ARG A 1 117 ? -7.766 -23.030 0.592 1.00 91.69 117 ARG A C 1
ATOM 937 O O . ARG A 1 117 ? -8.018 -21.828 0.511 1.00 91.69 117 ARG A O 1
ATOM 944 N N . LEU A 1 118 ? -8.588 -23.910 1.172 1.00 92.56 118 LEU A N 1
ATOM 945 C CA . LEU A 1 118 ? -9.866 -23.543 1.785 1.00 92.56 118 LEU A CA 1
ATOM 946 C C . LEU A 1 118 ? -9.664 -22.582 2.968 1.00 92.56 118 LEU A C 1
ATOM 948 O O . LEU A 1 118 ? -10.380 -21.591 3.086 1.00 92.56 118 LEU A O 1
ATOM 952 N N . LEU A 1 119 ? -8.653 -22.814 3.809 1.00 92.31 119 LEU A N 1
ATOM 953 C CA . LEU A 1 119 ? -8.324 -21.937 4.935 1.00 92.31 119 LEU A CA 1
ATOM 954 C C . LEU A 1 119 ? -7.865 -20.540 4.482 1.00 92.31 119 LEU A C 1
ATOM 956 O O . LEU A 1 119 ? -8.241 -19.530 5.094 1.00 92.31 119 LEU A O 1
ATOM 960 N N . LEU A 1 120 ? -7.050 -20.470 3.426 1.00 89.19 120 LEU A N 1
ATOM 961 C CA . LEU A 1 120 ? -6.466 -19.221 2.943 1.00 89.19 120 LEU A CA 1
ATOM 962 C C . LEU A 1 120 ? -7.448 -18.388 2.108 1.00 89.19 120 LEU A C 1
ATOM 964 O O . LEU A 1 120 ? -7.540 -17.179 2.316 1.00 89.19 120 LEU A O 1
ATOM 968 N N . PHE A 1 121 ? -8.199 -19.026 1.207 1.00 88.00 121 PHE A N 1
ATOM 969 C CA . PHE A 1 121 ? -9.026 -18.338 0.208 1.00 88.00 121 PHE A CA 1
ATOM 970 C C . PHE A 1 121 ? -10.512 -18.703 0.231 1.00 88.00 121 PHE A C 1
ATOM 972 O O . PHE A 1 121 ? -11.316 -18.014 -0.403 1.00 88.00 121 PHE A O 1
ATOM 979 N N . GLY A 1 122 ? -10.895 -19.754 0.955 1.00 90.06 122 GLY A N 1
ATOM 980 C CA . GLY A 1 122 ? -12.215 -20.365 0.839 1.00 90.06 122 GLY A CA 1
ATOM 981 C C . GLY A 1 122 ? -12.355 -21.210 -0.426 1.00 90.06 122 GLY A C 1
ATOM 982 O O . GLY A 1 122 ? -11.367 -21.550 -1.080 1.00 90.06 122 GLY A O 1
ATOM 983 N N . ASP A 1 123 ? -13.592 -21.572 -0.766 1.00 90.62 123 ASP A N 1
ATOM 984 C CA . ASP A 1 123 ? -13.871 -22.350 -1.976 1.00 90.62 123 ASP A CA 1
ATOM 985 C C . ASP A 1 123 ? -13.745 -21.479 -3.230 1.00 90.62 123 ASP A C 1
ATOM 987 O O . ASP A 1 123 ? -14.670 -20.765 -3.609 1.00 90.62 123 ASP A O 1
ATOM 991 N N . LEU A 1 124 ? -12.592 -21.553 -3.896 1.00 87.69 124 LEU A N 1
ATOM 992 C CA . LEU A 1 124 ? -12.305 -20.794 -5.116 1.00 87.69 124 LEU A CA 1
ATOM 993 C C . LEU A 1 124 ? -13.253 -21.101 -6.287 1.00 87.69 124 LEU A C 1
ATOM 995 O O . LEU A 1 124 ? -13.301 -20.306 -7.222 1.00 87.69 124 LEU A O 1
ATOM 999 N N . ASN A 1 125 ? -14.025 -22.193 -6.243 1.00 87.94 125 ASN A N 1
ATOM 1000 C CA . ASN A 1 125 ? -15.039 -22.471 -7.264 1.00 87.94 125 ASN A CA 1
ATOM 1001 C C . ASN A 1 125 ? -16.255 -21.536 -7.155 1.00 87.94 125 ASN A C 1
ATOM 1003 O O . ASN A 1 125 ? -17.048 -21.442 -8.092 1.00 87.94 125 ASN A O 1
ATOM 1007 N N . GLN A 1 126 ? -16.411 -20.835 -6.029 1.00 86.75 126 GLN A N 1
ATOM 1008 C CA . GLN A 1 126 ? -17.460 -19.842 -5.841 1.00 86.75 126 GLN A CA 1
ATOM 1009 C C . GLN A 1 126 ? -16.988 -18.465 -6.322 1.00 86.75 126 GLN A C 1
ATOM 1011 O O . GLN A 1 126 ? -15.917 -17.982 -5.948 1.00 86.75 126 GLN A O 1
ATOM 1016 N N . GLY A 1 127 ? -17.808 -17.781 -7.120 1.00 79.62 127 GLY A N 1
ATOM 1017 C CA . GLY A 1 127 ? -17.530 -16.402 -7.543 1.00 79.62 127 GLY A CA 1
ATOM 1018 C C . GLY A 1 127 ? -17.716 -15.371 -6.421 1.00 79.62 127 GLY A C 1
ATOM 1019 O O . GLY A 1 127 ? -17.003 -14.373 -6.379 1.00 79.62 127 GLY A O 1
ATOM 1020 N N . ASP A 1 128 ? -18.644 -15.617 -5.490 1.00 87.06 128 ASP A N 1
ATOM 1021 C CA . ASP A 1 128 ? -18.942 -14.717 -4.368 1.00 87.06 128 ASP A CA 1
ATOM 1022 C C . ASP A 1 128 ? -18.062 -15.041 -3.154 1.00 87.06 128 ASP A C 1
ATOM 1024 O O . ASP A 1 128 ? -18.066 -16.164 -2.650 1.00 87.06 128 ASP A O 1
ATOM 1028 N N . LYS A 1 129 ? -17.338 -14.041 -2.642 1.00 86.62 129 LYS A N 1
ATOM 1029 C CA . LYS A 1 129 ? -16.443 -14.165 -1.483 1.00 86.62 129 LYS A CA 1
ATOM 1030 C C . LYS A 1 129 ? -17.168 -14.636 -0.220 1.00 86.62 129 LYS A C 1
ATOM 1032 O O . LYS A 1 129 ? -16.565 -15.340 0.590 1.00 86.62 129 LYS A O 1
ATOM 1037 N N . VAL A 1 130 ? -18.447 -14.282 -0.063 1.00 91.12 130 VAL A N 1
ATOM 1038 C CA . VAL A 1 130 ? -19.270 -14.780 1.049 1.00 91.12 130 VAL A CA 1
ATOM 1039 C C . VAL A 1 130 ? -19.410 -16.295 0.959 1.00 91.12 130 VAL A C 1
ATOM 1041 O O . VAL A 1 130 ? -19.070 -16.976 1.920 1.00 91.12 130 VAL A O 1
ATOM 1044 N N . LEU A 1 131 ? -19.779 -16.821 -0.214 1.00 93.25 131 LEU A N 1
ATOM 1045 C CA . LEU A 1 131 ? -19.905 -18.263 -0.454 1.00 93.25 131 LEU A CA 1
ATOM 1046 C C . LEU A 1 131 ? -18.562 -18.993 -0.294 1.00 93.25 131 LEU A C 1
ATOM 1048 O O . LEU A 1 131 ? -18.524 -20.099 0.243 1.00 93.25 131 LEU A O 1
ATOM 1052 N N . ARG A 1 132 ? -17.437 -18.364 -0.677 1.00 91.56 132 ARG A N 1
ATOM 1053 C CA . ARG A 1 132 ? -16.094 -18.933 -0.438 1.00 91.56 132 ARG A CA 1
ATOM 1054 C C . ARG A 1 132 ? -15.841 -19.186 1.046 1.00 91.56 132 ARG A C 1
ATOM 1056 O O . ARG A 1 132 ? -15.355 -20.253 1.417 1.00 91.56 132 ARG A O 1
ATOM 1063 N N . MET A 1 133 ? -16.127 -18.188 1.885 1.00 92.50 133 MET A N 1
ATOM 1064 C CA . MET A 1 133 ? -15.920 -18.271 3.335 1.00 92.50 133 MET A CA 1
ATOM 1065 C C . MET A 1 133 ? -16.995 -19.113 4.026 1.00 92.50 133 MET A C 1
ATOM 1067 O O . MET A 1 133 ? -16.713 -19.737 5.045 1.00 92.50 133 MET A O 1
ATOM 1071 N N . GLU A 1 134 ? -18.202 -19.167 3.468 1.00 94.88 134 GLU A N 1
ATOM 1072 C CA . GLU A 1 134 ? -19.262 -20.059 3.928 1.00 94.88 134 GLU A CA 1
ATOM 1073 C C . GLU A 1 134 ? -18.855 -21.530 3.758 1.00 94.88 134 GLU A C 1
ATOM 1075 O O . GLU A 1 134 ? -19.028 -22.322 4.678 1.00 94.88 134 GLU A O 1
ATOM 1080 N N . ALA A 1 135 ? -18.221 -21.893 2.639 1.00 95.62 135 ALA A N 1
ATOM 1081 C CA . ALA A 1 135 ? -17.687 -23.241 2.441 1.00 95.62 135 ALA A CA 1
ATOM 1082 C C . ALA A 1 135 ? -16.607 -23.609 3.478 1.00 95.62 135 ALA A C 1
ATOM 1084 O O . ALA A 1 135 ? -16.589 -24.733 3.981 1.00 95.62 135 ALA A O 1
ATOM 1085 N N . LEU A 1 136 ? -15.737 -22.658 3.848 1.00 95.19 136 LEU A N 1
ATOM 1086 C CA . LEU A 1 136 ? -14.780 -22.850 4.946 1.00 95.19 136 LEU A CA 1
ATOM 1087 C C . LEU A 1 136 ? -15.514 -23.097 6.271 1.00 95.19 136 LEU A C 1
ATOM 1089 O O . LEU A 1 136 ? -15.168 -24.026 6.996 1.00 95.19 136 LEU A O 1
ATOM 1093 N N . TRP A 1 137 ? -16.551 -22.317 6.570 1.00 95.94 137 TRP A N 1
ATOM 1094 C CA . TRP A 1 137 ? -17.385 -22.530 7.751 1.00 95.94 137 TRP A CA 1
ATOM 1095 C C . TRP A 1 137 ? -18.056 -23.914 7.764 1.00 95.94 137 TRP A C 1
ATOM 1097 O O . TRP A 1 137 ? -17.917 -24.647 8.742 1.00 95.94 137 TRP A O 1
ATOM 1107 N N . HIS A 1 138 ? -18.705 -24.316 6.670 1.00 96.38 138 HIS A N 1
ATOM 1108 C CA . HIS A 1 138 ? -19.384 -25.613 6.568 1.00 96.38 138 HIS A CA 1
ATOM 1109 C C . HIS A 1 138 ? -18.433 -26.812 6.637 1.00 96.38 138 HIS A C 1
ATOM 1111 O O . HIS A 1 138 ? -18.869 -27.911 6.976 1.00 96.38 138 HIS A O 1
ATOM 1117 N N . SER A 1 139 ? -17.140 -26.621 6.354 1.00 96.50 139 SER A N 1
ATOM 1118 C CA . SER A 1 139 ? -16.140 -27.683 6.511 1.00 96.50 139 SER A CA 1
ATOM 1119 C C . SER A 1 139 ? -15.903 -28.077 7.974 1.00 96.50 139 SER A C 1
ATOM 1121 O O . SER A 1 139 ? -15.645 -29.246 8.256 1.00 96.50 139 SER A O 1
ATOM 1123 N N . GLU A 1 140 ? -16.047 -27.133 8.912 1.00 96.06 140 GLU A N 1
ATOM 1124 C CA . GLU A 1 140 ? -15.951 -27.375 10.356 1.00 96.06 140 GLU A CA 1
ATOM 1125 C C . GLU A 1 140 ? -17.030 -26.550 11.112 1.00 96.06 140 GLU A C 1
ATOM 1127 O O . GLU A 1 140 ? -16.702 -25.550 11.754 1.00 96.06 140 GLU A O 1
ATOM 1132 N N . PRO A 1 141 ? -18.321 -26.961 11.103 1.00 95.19 141 PRO A N 1
ATOM 1133 C CA . PRO A 1 141 ? -19.456 -26.175 11.632 1.00 95.19 141 PRO A CA 1
ATOM 1134 C C . PRO A 1 141 ? -19.492 -25.977 13.156 1.00 95.19 141 PRO A C 1
ATOM 1136 O O . PRO A 1 141 ? -20.454 -25.445 13.707 1.00 95.19 141 PRO A O 1
ATOM 1139 N N . THR A 1 142 ? -18.486 -26.465 13.873 1.00 96.44 142 THR A N 1
ATOM 1140 C CA . THR A 1 142 ? -18.302 -26.231 15.311 1.00 96.44 142 THR A CA 1
ATOM 1141 C C . THR A 1 142 ? -17.114 -25.315 15.588 1.00 96.44 142 THR A C 1
ATOM 1143 O O . THR A 1 142 ? -16.819 -25.049 16.747 1.00 96.44 142 THR A O 1
ATOM 1146 N N . ASN A 1 143 ? -16.408 -24.852 14.550 1.00 96.94 143 ASN A N 1
ATOM 1147 C CA . ASN A 1 143 ? -15.216 -24.025 14.670 1.00 96.94 143 ASN A CA 1
ATOM 1148 C C . ASN A 1 143 ? -15.591 -22.526 14.703 1.00 96.94 143 ASN A C 1
ATOM 1150 O O . ASN A 1 143 ? -15.894 -21.935 13.659 1.00 96.94 143 ASN A O 1
ATOM 1154 N N . PRO A 1 144 ? -15.549 -21.865 15.875 1.00 96.56 144 PRO A N 1
ATOM 1155 C CA . PRO A 1 144 ? -15.979 -20.474 15.998 1.00 96.56 144 PRO A CA 1
ATOM 1156 C C . PRO A 1 144 ? -15.106 -19.494 15.204 1.00 96.56 144 PRO A C 1
ATOM 1158 O O . PRO A 1 144 ? -15.605 -18.451 14.782 1.00 96.56 144 PRO A O 1
ATOM 1161 N N . ALA A 1 145 ? -13.842 -19.832 14.926 1.00 95.06 145 ALA A N 1
ATOM 1162 C CA . ALA A 1 145 ? -12.954 -18.994 14.126 1.00 95.06 145 ALA A CA 1
ATOM 1163 C C . ALA A 1 145 ? -13.385 -18.937 12.653 1.00 95.06 145 ALA A C 1
ATOM 1165 O O . ALA A 1 145 ? -13.380 -17.867 12.036 1.00 95.06 145 ALA A O 1
ATOM 1166 N N . PHE A 1 146 ? -13.809 -20.074 12.091 1.00 95.75 146 PHE A N 1
ATOM 1167 C CA . PHE A 1 146 ? -14.296 -20.133 10.711 1.00 95.75 146 PHE A CA 1
ATOM 1168 C C . PHE A 1 146 ? -15.627 -19.399 10.574 1.00 95.75 146 PHE A C 1
ATOM 1170 O O . PHE A 1 146 ? -15.806 -18.624 9.631 1.00 95.75 146 PHE A O 1
ATOM 1177 N N . TYR A 1 147 ? -16.512 -19.547 11.562 1.00 96.88 147 TYR A N 1
ATOM 1178 C CA . TYR A 1 147 ? -17.759 -18.795 11.595 1.00 96.88 147 TYR A CA 1
ATOM 1179 C C . TYR A 1 147 ? -17.540 -17.284 11.709 1.00 96.88 147 TYR A C 1
ATOM 1181 O O . TYR A 1 147 ? -18.145 -16.514 10.965 1.00 96.88 147 TYR A O 1
ATOM 1189 N N . ALA A 1 148 ? -16.641 -16.848 12.596 1.00 94.38 148 ALA A N 1
AT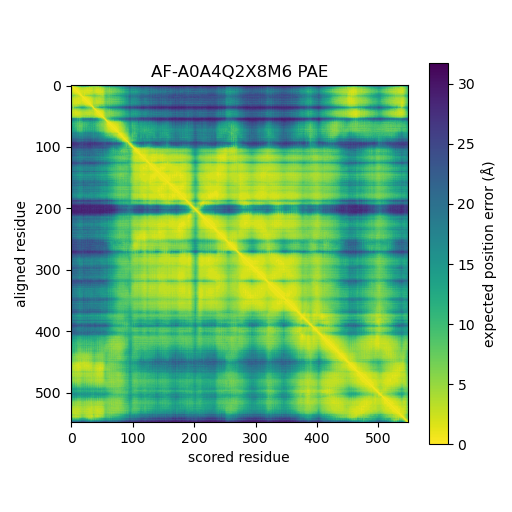OM 1190 C CA . ALA A 1 148 ? -16.273 -15.442 12.736 1.00 94.38 148 ALA A CA 1
ATOM 1191 C C . ALA A 1 148 ? -15.744 -14.864 11.411 1.00 94.38 148 ALA A C 1
ATOM 1193 O O . ALA A 1 148 ? -16.131 -13.763 11.015 1.00 94.38 148 ALA A O 1
ATOM 1194 N N . CYS A 1 149 ? -14.916 -15.625 10.685 1.00 91.81 149 CYS A N 1
ATOM 1195 C CA . CYS A 1 149 ? -14.414 -15.234 9.368 1.00 91.81 149 CYS A CA 1
ATOM 1196 C C . CYS A 1 149 ? -15.540 -15.100 8.328 1.00 91.81 149 CYS A C 1
ATOM 1198 O O . CYS A 1 149 ? -15.575 -14.115 7.582 1.00 91.81 149 CYS A O 1
ATOM 1200 N N . HIS A 1 150 ? -16.475 -16.055 8.295 1.00 94.12 150 HIS A N 1
ATOM 1201 C CA . HIS A 1 150 ? -17.658 -15.997 7.436 1.00 94.12 150 HIS A CA 1
ATOM 1202 C C . HIS A 1 150 ? -18.533 -14.779 7.766 1.00 94.12 150 HIS A C 1
ATOM 1204 O O . HIS A 1 150 ? -18.820 -13.983 6.875 1.00 94.12 150 HIS A O 1
ATOM 1210 N N . ALA A 1 151 ? -18.875 -14.563 9.038 1.00 94.50 151 ALA A N 1
ATOM 1211 C CA . ALA A 1 151 ? -19.724 -13.454 9.468 1.00 94.50 151 ALA A CA 1
ATOM 1212 C C . ALA A 1 151 ? -19.114 -12.077 9.163 1.00 94.50 151 ALA A C 1
ATOM 1214 O O . ALA A 1 151 ? -19.810 -11.185 8.679 1.00 94.50 151 ALA A O 1
ATOM 1215 N N . VAL A 1 152 ? -17.807 -11.904 9.390 1.00 91.19 152 VAL A N 1
ATOM 1216 C CA . VAL A 1 152 ? -17.089 -10.671 9.027 1.00 91.19 152 VAL A CA 1
ATOM 1217 C C . VAL A 1 152 ? -17.098 -10.453 7.519 1.00 91.19 152 VAL A C 1
ATOM 1219 O O . VAL A 1 152 ? -17.314 -9.332 7.066 1.00 91.19 152 VAL A O 1
ATOM 1222 N N . THR A 1 153 ? -16.885 -11.509 6.734 1.00 90.00 153 THR A N 1
ATOM 1223 C CA . THR A 1 153 ? -16.916 -11.415 5.269 1.00 90.00 153 THR A CA 1
ATOM 1224 C C . THR A 1 153 ? -18.313 -11.054 4.776 1.00 90.00 153 THR A C 1
ATOM 1226 O O . THR A 1 153 ? -18.453 -10.154 3.956 1.00 90.00 153 THR A O 1
ATOM 1229 N N . HIS A 1 154 ? -19.350 -11.682 5.328 1.00 92.62 154 HIS A N 1
ATOM 1230 C CA . HIS A 1 154 ? -20.739 -11.358 5.026 1.00 92.62 154 HIS A CA 1
ATOM 1231 C C . HIS A 1 154 ? -21.053 -9.888 5.349 1.00 92.62 154 HIS A C 1
ATOM 1233 O O . HIS A 1 154 ? -21.638 -9.186 4.526 1.00 92.62 154 HIS A O 1
ATOM 1239 N N . LEU A 1 155 ? -20.585 -9.385 6.496 1.00 89.69 155 LEU A N 1
ATOM 1240 C CA . LEU A 1 155 ? -20.773 -7.988 6.889 1.00 89.69 155 LEU A CA 1
ATOM 1241 C C . LEU A 1 155 ? -20.047 -7.002 5.965 1.00 89.69 155 LEU A C 1
ATOM 1243 O O . LEU A 1 155 ? -20.611 -5.962 5.632 1.00 89.69 155 LEU A O 1
ATOM 1247 N N . LEU A 1 156 ? -18.823 -7.319 5.537 1.00 85.56 156 LEU A N 1
ATOM 1248 C CA . LEU A 1 156 ? -18.048 -6.467 4.631 1.00 85.56 156 LEU A CA 1
ATOM 1249 C C . LEU A 1 156 ? -18.648 -6.414 3.219 1.00 85.56 156 LEU A C 1
ATOM 1251 O O . LEU A 1 156 ? -18.675 -5.346 2.617 1.00 85.56 156 LEU A O 1
ATOM 1255 N N . GLU A 1 157 ? -19.126 -7.547 2.700 1.00 86.56 157 GLU A N 1
ATOM 1256 C CA . GLU A 1 157 ? -19.590 -7.660 1.309 1.00 86.56 157 GLU A CA 1
ATOM 1257 C C . GLU A 1 157 ? -21.091 -7.355 1.146 1.00 86.56 157 GLU A C 1
ATOM 1259 O O . GLU A 1 157 ? -21.517 -6.889 0.090 1.00 86.56 157 GLU A O 1
ATOM 1264 N N . LYS A 1 158 ? -21.917 -7.622 2.169 1.00 89.56 158 LYS A N 1
ATOM 1265 C CA . LYS A 1 158 ? -23.388 -7.482 2.112 1.00 89.56 158 LYS A CA 1
ATOM 1266 C C . LYS A 1 158 ? -23.948 -6.429 3.072 1.00 89.56 158 LYS A C 1
ATOM 1268 O O . LYS A 1 158 ? -25.167 -6.296 3.160 1.00 89.56 158 LYS A O 1
ATOM 1273 N N . GLU A 1 159 ? -23.097 -5.735 3.832 1.00 87.50 159 GLU A N 1
ATOM 1274 C CA . GLU A 1 159 ? -23.478 -4.763 4.878 1.00 87.50 159 GLU A CA 1
ATOM 1275 C C . GLU A 1 159 ? -24.461 -5.313 5.938 1.00 87.50 159 GLU A C 1
ATOM 1277 O O . GLU A 1 159 ? -25.107 -4.556 6.662 1.00 87.50 159 GLU A O 1
ATOM 1282 N N . THR A 1 160 ? -24.576 -6.638 6.048 1.00 91.00 160 THR A N 1
ATOM 1283 C CA . THR A 1 160 ? -25.516 -7.354 6.920 1.00 91.00 160 THR A CA 1
ATOM 1284 C C . THR A 1 160 ? -24.837 -8.581 7.517 1.00 91.00 160 THR A C 1
ATOM 1286 O O . THR A 1 160 ? -23.841 -9.066 6.984 1.00 91.00 160 THR A O 1
ATOM 1289 N N . LEU A 1 161 ? -25.352 -9.086 8.635 1.00 93.62 161 LEU A N 1
ATOM 1290 C CA . LEU A 1 161 ? -24.887 -10.345 9.223 1.00 93.62 161 LEU A CA 1
ATOM 1291 C C . LEU A 1 161 ? -25.669 -11.540 8.653 1.00 93.62 161 LEU A C 1
ATOM 1293 O O . LEU A 1 161 ? -26.775 -11.336 8.144 1.00 93.62 161 LEU A O 1
ATOM 1297 N N . PRO A 1 162 ? -25.131 -12.772 8.753 1.00 95.62 162 PRO A N 1
ATOM 1298 C CA . PRO A 1 162 ? -25.875 -13.980 8.403 1.00 95.62 162 PRO A CA 1
ATOM 1299 C C . PRO A 1 162 ? -27.240 -14.051 9.127 1.00 95.62 162 PRO A C 1
ATOM 1301 O O . PRO A 1 162 ? -27.331 -13.615 10.278 1.00 95.62 162 PRO A O 1
ATOM 1304 N N . PRO A 1 163 ? -28.310 -14.585 8.507 1.00 93.19 163 PRO A N 1
ATOM 1305 C CA . PRO A 1 163 ? -29.658 -14.570 9.093 1.00 93.19 163 PRO A CA 1
ATOM 1306 C C . PRO A 1 163 ? -29.771 -15.225 10.479 1.00 93.19 163 PRO A C 1
ATOM 1308 O O . PRO A 1 163 ? -30.513 -14.746 11.332 1.00 93.19 163 PRO A O 1
ATOM 1311 N N . ASP A 1 164 ? -29.008 -16.286 10.726 1.00 94.69 164 ASP A N 1
ATOM 1312 C CA . ASP A 1 164 ? -28.955 -17.056 11.972 1.00 94.69 164 ASP A CA 1
ATOM 1313 C C . ASP A 1 164 ? -27.806 -16.604 12.894 1.00 94.69 164 ASP A C 1
ATOM 1315 O O . ASP A 1 164 ? -27.353 -17.354 13.762 1.00 94.69 164 ASP A O 1
ATOM 1319 N N . TYR A 1 165 ? -27.318 -15.366 12.718 1.00 97.06 165 TYR A N 1
ATOM 1320 C CA . TYR A 1 165 ? -26.002 -14.977 13.212 1.00 97.06 165 TYR A CA 1
ATOM 1321 C C . TYR A 1 165 ? -25.774 -15.249 14.706 1.00 97.06 165 TYR A C 1
ATOM 1323 O O . TYR A 1 165 ? -24.835 -15.957 15.085 1.00 97.06 165 TYR A O 1
ATOM 1331 N N . LEU A 1 166 ? -26.650 -14.682 15.543 1.00 97.19 166 LEU A N 1
ATOM 1332 C CA . LEU A 1 166 ? -26.575 -14.797 16.999 1.00 97.19 166 LEU A CA 1
ATOM 1333 C C . LEU A 1 166 ? -26.965 -16.187 17.500 1.00 97.19 166 LEU A C 1
ATOM 1335 O O . LEU A 1 166 ? -26.458 -16.614 18.534 1.00 97.19 166 LEU A O 1
ATOM 1339 N N . GLU A 1 167 ? -27.852 -16.890 16.795 1.00 97.56 167 GLU A N 1
ATOM 1340 C CA . GLU A 1 167 ? -28.237 -18.258 17.147 1.00 97.56 167 GLU A CA 1
ATOM 1341 C C . GLU A 1 167 ? -27.035 -19.193 17.002 1.00 97.56 167 GLU A C 1
ATOM 1343 O O . GLU A 1 167 ? -26.649 -19.872 17.957 1.00 97.56 167 GLU A O 1
ATOM 1348 N N . THR A 1 168 ? -26.373 -19.147 15.845 1.00 97.56 168 THR A N 1
ATOM 1349 C CA . THR A 1 168 ? -25.176 -19.946 15.594 1.00 97.56 168 THR A CA 1
ATOM 1350 C C . THR A 1 168 ? -24.027 -19.537 16.517 1.00 97.56 168 THR A C 1
ATOM 1352 O O . THR A 1 168 ? -23.390 -20.420 17.089 1.00 97.56 168 THR A O 1
ATOM 1355 N N . ALA A 1 169 ? -23.809 -18.239 16.766 1.00 97.12 169 ALA A N 1
ATOM 1356 C CA . ALA A 1 169 ? -22.796 -17.775 17.721 1.00 97.12 169 ALA A CA 1
ATOM 1357 C C . ALA A 1 169 ? -23.027 -18.327 19.141 1.00 97.12 169 ALA A C 1
ATOM 1359 O O . ALA A 1 169 ? -22.105 -18.864 19.754 1.00 97.12 169 ALA A O 1
ATOM 1360 N N . ARG A 1 170 ? -24.268 -18.265 19.645 1.00 97.00 170 ARG A N 1
ATOM 1361 C CA . ARG A 1 170 ? -24.636 -18.805 20.966 1.00 97.00 170 ARG A CA 1
ATOM 1362 C C . ARG A 1 170 ? -24.484 -20.322 21.045 1.00 97.00 170 ARG A C 1
ATOM 1364 O O . ARG A 1 170 ? -24.206 -20.843 22.118 1.00 97.00 170 ARG A O 1
ATOM 1371 N N . ARG A 1 171 ? -24.651 -21.035 19.930 1.00 97.2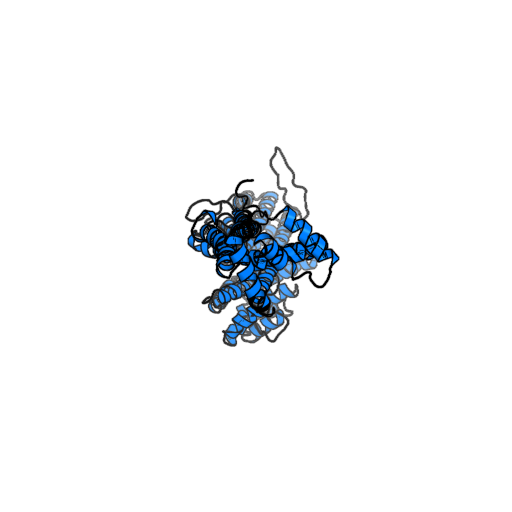5 171 ARG A N 1
ATOM 1372 C CA . ARG A 1 171 ? -24.450 -22.488 19.874 1.00 97.25 171 ARG A CA 1
ATOM 1373 C C . ARG A 1 171 ? -22.974 -22.880 19.976 1.00 97.25 171 ARG A C 1
ATOM 1375 O O . ARG A 1 171 ? -22.673 -23.884 20.610 1.00 97.25 171 ARG A O 1
ATOM 1382 N N . ILE A 1 172 ? -22.077 -22.133 19.332 1.00 97.50 172 ILE A N 1
ATOM 1383 C CA . ILE A 1 172 ? -20.671 -22.544 19.169 1.00 97.50 172 ILE A CA 1
ATOM 1384 C C . ILE A 1 172 ? -19.708 -21.903 20.169 1.00 97.50 172 ILE A C 1
ATOM 1386 O O . ILE A 1 172 ? -18.677 -22.495 20.472 1.00 97.50 172 ILE A O 1
ATOM 1390 N N . ASP A 1 173 ? -20.023 -20.711 20.679 1.00 97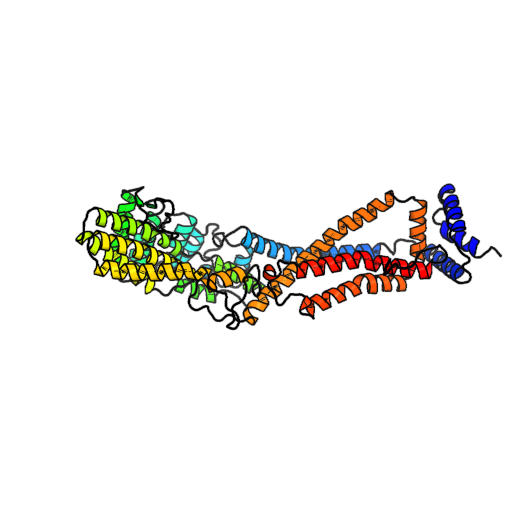.19 173 ASP A N 1
ATOM 1391 C CA . ASP A 1 173 ? -19.204 -20.007 21.671 1.00 97.19 173 ASP A CA 1
ATOM 1392 C C . ASP A 1 173 ? -20.071 -19.052 22.527 1.00 97.19 173 ASP A C 1
ATOM 1394 O O . ASP A 1 173 ? -19.972 -17.827 22.402 1.00 97.19 173 ASP A O 1
ATOM 1398 N N . PRO A 1 174 ? -20.963 -19.594 23.385 1.00 96.94 174 PRO A N 1
ATOM 1399 C CA . PRO A 1 174 ? -21.992 -18.827 24.103 1.00 96.94 174 PRO A CA 1
ATOM 1400 C C . PRO A 1 174 ? -21.454 -17.735 25.031 1.00 96.94 174 PRO A C 1
ATOM 1402 O O . PRO A 1 174 ? -22.156 -16.767 25.314 1.00 96.94 174 PRO A O 1
ATOM 1405 N N . GLU A 1 175 ? -20.228 -17.882 25.527 1.00 97.06 175 GLU A N 1
ATOM 1406 C CA . GLU A 1 175 ? -19.632 -16.954 26.491 1.00 97.06 175 GLU A CA 1
ATOM 1407 C C . GLU A 1 175 ? -18.901 -15.777 25.831 1.00 97.06 175 GLU A C 1
ATOM 1409 O O . GLU A 1 175 ? -18.402 -14.888 26.526 1.00 97.06 175 GLU A O 1
ATOM 1414 N N . ASN A 1 176 ? -18.810 -15.752 24.500 1.00 97.00 176 ASN A N 1
ATOM 1415 C CA . ASN A 1 176 ? -18.009 -14.776 23.779 1.00 97.00 176 ASN A CA 1
ATOM 1416 C C . ASN A 1 176 ? -18.809 -13.540 23.361 1.00 97.00 176 ASN A C 1
ATOM 1418 O O . ASN A 1 176 ? -19.582 -13.530 22.403 1.00 97.00 176 ASN A O 1
ATOM 1422 N N . SER A 1 177 ? -18.535 -12.443 24.059 1.00 95.88 177 SER A N 1
ATOM 1423 C CA . SER A 1 177 ? -19.117 -11.124 23.815 1.00 95.88 177 SER A CA 1
ATOM 1424 C C . SER A 1 177 ? -18.773 -10.518 22.455 1.00 95.88 177 SER A C 1
ATOM 1426 O O . SER A 1 177 ? -19.507 -9.641 21.999 1.00 95.88 177 SER A O 1
ATOM 1428 N N . TRP A 1 178 ? -17.707 -10.967 21.777 1.00 95.00 178 TRP A N 1
ATOM 1429 C CA . TRP A 1 178 ? -17.310 -10.408 20.480 1.00 95.00 178 TRP A CA 1
ATOM 1430 C C . TRP A 1 178 ? -18.442 -10.492 19.450 1.00 95.00 178 TRP A C 1
ATOM 1432 O O . TRP A 1 178 ? -18.693 -9.516 18.739 1.00 95.00 178 TRP A O 1
ATOM 1442 N N . PHE A 1 179 ? -19.187 -11.604 19.424 1.00 95.94 179 PHE A N 1
ATOM 1443 C CA . PHE A 1 179 ? -20.282 -11.770 18.473 1.00 95.94 179 PHE A CA 1
ATOM 1444 C C . PHE A 1 179 ? -21.394 -10.734 18.689 1.00 95.94 179 PHE A C 1
ATOM 1446 O O . PHE A 1 179 ? -21.885 -10.152 17.720 1.00 95.94 179 PHE A O 1
ATOM 1453 N N . LEU A 1 180 ? -21.742 -10.443 19.948 1.00 96.31 180 LEU A N 1
ATOM 1454 C CA . LEU A 1 180 ? -22.731 -9.421 20.304 1.00 96.31 180 LEU A CA 1
ATOM 1455 C C . LEU A 1 180 ? -22.233 -8.007 19.993 1.00 96.31 180 LEU A C 1
ATOM 1457 O O . LEU A 1 180 ? -23.000 -7.187 19.490 1.00 96.31 180 LEU A O 1
ATOM 1461 N N . TYR A 1 181 ? -20.948 -7.721 20.219 1.00 94.19 181 TYR A N 1
ATOM 1462 C CA . TYR A 1 181 ? -20.361 -6.440 19.826 1.00 94.19 181 TYR A CA 1
ATOM 1463 C C . TYR A 1 181 ? -20.356 -6.247 18.307 1.00 94.19 181 TYR A C 1
ATOM 1465 O O . TYR A 1 181 ? -20.636 -5.144 17.837 1.00 94.19 181 TYR A O 1
ATOM 1473 N N . LEU A 1 182 ? -20.100 -7.300 17.525 1.00 93.75 182 LEU A N 1
ATOM 1474 C CA . LEU A 1 182 ? -20.197 -7.233 16.067 1.00 93.75 182 LEU A CA 1
ATOM 1475 C C . LEU A 1 182 ? -21.653 -7.049 15.605 1.00 93.75 182 LEU A C 1
ATOM 1477 O O . LEU A 1 182 ? -21.897 -6.230 14.721 1.00 93.75 182 LEU A O 1
ATOM 1481 N N . ALA A 1 183 ? -22.624 -7.718 16.243 1.00 94.50 183 ALA A N 1
ATOM 1482 C CA . ALA A 1 183 ? -24.054 -7.481 16.006 1.00 94.50 183 ALA A CA 1
ATOM 1483 C C . ALA A 1 183 ? -24.443 -6.029 16.281 1.00 94.50 183 ALA A C 1
ATOM 1485 O O . ALA A 1 183 ? -24.980 -5.360 15.395 1.00 94.50 183 ALA A O 1
ATOM 1486 N N . ALA A 1 184 ? -24.081 -5.508 17.455 1.00 93.25 184 ALA A N 1
ATOM 1487 C CA . ALA A 1 184 ? -24.269 -4.104 17.801 1.00 93.25 184 ALA A CA 1
ATOM 1488 C C . ALA A 1 184 ? -23.613 -3.189 16.756 1.00 93.25 184 ALA A C 1
ATOM 1490 O O . ALA A 1 184 ? -24.196 -2.185 16.340 1.00 93.25 184 ALA A O 1
ATOM 1491 N N . GLY A 1 185 ? -22.422 -3.569 16.286 1.00 90.62 185 GLY A N 1
ATOM 1492 C CA . GLY A 1 185 ? -21.679 -2.805 15.304 1.00 90.62 185 GLY A CA 1
ATOM 1493 C C . GLY A 1 185 ? -22.287 -2.802 13.895 1.00 90.62 185 GLY A C 1
ATOM 1494 O O . GLY A 1 185 ? -22.179 -1.803 13.182 1.00 90.62 185 GLY A O 1
ATOM 1495 N N . SER A 1 186 ? -22.967 -3.879 13.504 1.00 89.62 186 SER A N 1
ATOM 1496 C CA . SER A 1 186 ? -23.734 -3.944 12.254 1.00 89.62 186 SER A CA 1
ATOM 1497 C C . SER A 1 186 ? -25.014 -3.101 12.326 1.00 89.62 186 SER A C 1
ATOM 1499 O O . SER A 1 186 ? -25.347 -2.371 11.390 1.00 89.62 186 SER A O 1
ATOM 1501 N N . GLU A 1 187 ? -25.690 -3.116 13.479 1.00 87.94 187 GLU A N 1
ATOM 1502 C CA . GLU A 1 187 ? -26.963 -2.426 13.680 1.00 87.94 187 GLU A CA 1
ATOM 1503 C C . GLU A 1 187 ? -26.815 -0.910 13.734 1.00 87.94 187 GLU A C 1
ATOM 1505 O O . GLU A 1 187 ? -27.694 -0.188 13.283 1.00 87.94 187 GLU A O 1
ATOM 1510 N N . MET A 1 188 ? -25.695 -0.398 14.234 1.00 84.12 188 MET A N 1
ATOM 1511 C CA . MET A 1 188 ? -25.517 1.040 14.450 1.00 84.12 188 MET A CA 1
ATOM 1512 C C . MET A 1 188 ? -25.241 1.863 13.181 1.00 84.12 188 MET A C 1
ATOM 1514 O O . MET A 1 188 ? -25.172 3.098 13.244 1.00 84.12 188 MET A O 1
ATOM 1518 N N . MET A 1 189 ? -25.036 1.222 12.028 1.00 79.19 189 MET A N 1
ATOM 1519 C CA . MET A 1 189 ? -24.744 1.929 10.782 1.00 79.19 189 MET A CA 1
ATOM 1520 C C . MET A 1 189 ? -25.893 2.887 10.438 1.00 79.19 189 MET A C 1
ATOM 1522 O O . MET A 1 189 ? -27.016 2.470 10.167 1.00 79.19 189 MET A O 1
ATOM 1526 N N . LYS A 1 190 ? -25.587 4.194 10.440 1.00 82.19 190 LYS A N 1
ATOM 1527 C CA . LYS A 1 190 ? -26.537 5.307 10.229 1.00 82.19 190 LYS A CA 1
ATOM 1528 C C . LYS A 1 190 ? -27.601 5.473 11.336 1.00 82.19 190 LYS A C 1
ATOM 1530 O O . LYS A 1 190 ? -28.562 6.202 11.121 1.00 82.19 190 LYS A O 1
ATOM 1535 N N . VAL A 1 191 ? -27.413 4.888 12.523 1.00 88.19 191 VAL A N 1
ATOM 1536 C CA . VAL A 1 191 ? -28.349 5.022 13.664 1.00 88.19 191 VAL A CA 1
ATOM 1537 C C . VAL A 1 191 ? -28.156 6.324 14.435 1.00 88.19 191 VAL A C 1
ATOM 1539 O O . VAL A 1 191 ? -29.126 6.962 14.840 1.00 88.19 191 VAL A O 1
ATOM 1542 N N . VAL A 1 192 ? -26.906 6.757 14.611 1.00 90.56 192 VAL A N 1
ATOM 1543 C CA . VAL A 1 192 ? -26.569 8.037 15.245 1.00 90.56 192 VAL A CA 1
ATOM 1544 C C . VAL A 1 192 ? -25.783 8.921 14.286 1.00 90.56 192 VAL A C 1
ATOM 1546 O O . VAL A 1 192 ? -24.922 8.459 13.533 1.00 90.56 192 VAL A O 1
ATOM 1549 N N . LYS A 1 193 ? -26.058 10.225 14.317 1.00 89.94 193 LYS A N 1
ATOM 1550 C CA . LYS A 1 193 ? -25.328 11.236 13.551 1.00 89.94 193 LYS A CA 1
ATOM 1551 C C . LYS A 1 193 ? -24.658 12.213 14.501 1.00 89.94 193 LYS A C 1
ATOM 1553 O O . LYS A 1 193 ? -25.328 12.943 15.224 1.00 89.94 193 LYS A O 1
ATOM 1558 N N . LYS A 1 194 ? -23.327 12.251 14.454 1.00 86.94 194 LYS A N 1
ATOM 1559 C CA . LYS A 1 194 ? -22.525 13.244 15.173 1.00 86.94 194 LYS A CA 1
ATOM 1560 C C . LYS A 1 194 ? -22.766 14.623 14.565 1.00 86.94 194 LYS A C 1
ATOM 1562 O O . LYS A 1 194 ? -22.521 14.820 13.372 1.00 86.94 194 LYS A O 1
ATOM 1567 N N . GLU A 1 195 ? -23.236 15.570 15.363 1.00 84.75 195 GLU A N 1
ATOM 1568 C CA . GLU A 1 195 ? -23.438 16.943 14.914 1.00 84.75 195 GLU A CA 1
ATOM 1569 C C . GLU A 1 195 ? -22.082 17.628 14.717 1.00 84.75 195 GLU A C 1
ATOM 1571 O O . GLU A 1 195 ? -21.170 17.539 15.548 1.00 84.75 195 GLU A O 1
ATOM 1576 N N . GLN A 1 196 ? -21.913 18.287 13.570 1.00 71.56 196 GLN A N 1
ATOM 1577 C CA . GLN A 1 196 ? -20.712 19.067 13.308 1.00 71.56 196 GLN A CA 1
ATOM 1578 C C . GLN A 1 196 ? -20.894 20.464 13.889 1.00 71.56 196 GLN A C 1
ATOM 1580 O O . GLN A 1 196 ? -21.668 21.260 13.367 1.00 71.56 196 GLN A O 1
ATOM 1585 N N . LYS A 1 197 ? -20.151 20.766 14.954 1.00 67.00 197 LYS A N 1
ATOM 1586 C CA . LYS A 1 197 ? -19.970 22.139 15.425 1.00 67.00 197 LYS A CA 1
ATOM 1587 C C . LYS A 1 197 ? -18.694 22.729 14.814 1.00 67.00 197 LYS A C 1
ATOM 1589 O O . LYS A 1 197 ? -17.691 22.010 14.725 1.00 67.00 197 LYS A O 1
ATOM 1594 N N . PRO A 1 198 ? -18.708 24.003 14.382 1.00 58.81 198 PRO A N 1
ATOM 1595 C CA . PRO A 1 198 ? -17.512 24.670 13.893 1.00 58.81 198 PRO A CA 1
ATOM 1596 C C . PRO A 1 198 ? -16.448 24.726 14.993 1.00 58.81 198 PRO A C 1
ATOM 1598 O O . PRO A 1 198 ? -16.745 24.927 16.170 1.00 58.81 198 PRO A O 1
ATOM 1601 N N . THR A 1 199 ? -15.189 24.539 14.603 1.00 63.81 199 THR A N 1
ATOM 1602 C CA . THR A 1 199 ? -14.045 24.595 15.516 1.00 63.81 199 THR A CA 1
ATOM 1603 C C . THR A 1 199 ? -13.926 25.995 16.117 1.00 63.81 199 THR A C 1
ATOM 1605 O O . THR A 1 199 ? -13.574 26.943 15.415 1.00 63.81 199 THR A O 1
ATOM 1608 N N . LYS A 1 200 ? -14.187 26.139 17.419 1.00 65.31 200 LYS A N 1
ATOM 1609 C CA . LYS A 1 200 ? -14.085 27.424 18.119 1.00 65.31 200 LYS A CA 1
ATOM 1610 C C . LYS A 1 200 ? -12.630 27.695 18.507 1.00 65.31 200 LYS A C 1
ATOM 1612 O O . LYS A 1 200 ? -11.938 26.808 19.007 1.00 65.31 200 LYS A O 1
ATOM 1617 N N . ARG A 1 201 ? -12.139 28.915 18.278 1.00 67.69 201 ARG A N 1
ATOM 1618 C CA . ARG A 1 201 ? -10.824 29.373 18.759 1.00 67.69 201 ARG A CA 1
ATOM 1619 C C . ARG A 1 201 ? -11.024 30.423 19.845 1.00 67.69 201 ARG A C 1
ATOM 1621 O O . ARG A 1 201 ? -11.720 31.404 19.612 1.00 67.69 201 ARG A O 1
ATOM 1628 N N . VAL A 1 202 ? -10.404 30.230 21.006 1.00 64.44 202 VAL A N 1
ATOM 1629 C CA . VAL A 1 202 ? -10.405 31.192 22.119 1.00 64.44 202 VAL A CA 1
ATOM 1630 C C . VAL A 1 202 ? -8.952 31.465 22.498 1.00 64.44 202 VAL A C 1
ATOM 1632 O O . VAL A 1 202 ? -8.198 30.527 22.751 1.00 64.44 202 VAL A O 1
ATOM 1635 N N . ALA A 1 203 ? -8.537 32.737 22.478 1.00 68.38 203 ALA A N 1
ATOM 1636 C CA . ALA A 1 203 ? -7.159 33.166 22.762 1.00 68.38 203 ALA A CA 1
ATOM 1637 C C . ALA A 1 203 ? -6.081 32.391 21.963 1.00 68.38 203 ALA A C 1
ATOM 1639 O O . ALA A 1 203 ? -5.069 31.954 22.505 1.00 68.38 203 ALA A O 1
ATOM 1640 N N . GLY A 1 204 ? -6.328 32.150 20.669 1.00 66.88 204 GLY A N 1
ATOM 1641 C CA . GLY A 1 204 ? -5.408 31.417 19.786 1.00 66.88 204 GLY A CA 1
ATOM 1642 C C . GLY A 1 204 ? -5.387 29.894 19.979 1.00 66.88 204 GLY A C 1
ATOM 1643 O O . GLY A 1 204 ? -4.805 29.191 19.153 1.00 66.88 204 GLY A O 1
ATOM 1644 N N . LYS A 1 205 ? -6.066 29.357 21.002 1.00 58.12 205 LYS A N 1
ATOM 1645 C CA . LYS A 1 205 ? -6.206 27.914 21.232 1.00 58.12 205 LYS A CA 1
ATOM 1646 C C . LYS A 1 205 ? -7.511 27.399 20.637 1.00 58.12 205 LYS A C 1
ATOM 1648 O O . LYS A 1 205 ? -8.560 28.029 20.758 1.00 58.12 205 LYS A O 1
ATOM 1653 N N . VAL A 1 206 ? -7.450 26.241 19.984 1.00 63.41 206 VAL A N 1
ATOM 1654 C CA . VAL A 1 206 ? -8.651 25.520 19.552 1.00 63.41 206 VAL A CA 1
ATOM 1655 C C . VAL A 1 206 ? -9.351 24.969 20.792 1.00 63.41 206 VAL A C 1
ATOM 1657 O O . VAL A 1 206 ? -8.796 24.122 21.485 1.00 63.41 206 VAL A O 1
ATOM 1660 N N . VAL A 1 207 ? -10.564 25.444 21.061 1.00 64.06 207 VAL A N 1
ATOM 1661 C CA . VAL A 1 207 ? -11.445 24.884 22.087 1.00 64.06 207 VAL A CA 1
ATOM 1662 C C . VAL A 1 207 ? -12.321 23.846 21.399 1.00 64.06 207 VAL A C 1
ATOM 1664 O O . VAL A 1 207 ? -13.176 24.180 20.577 1.00 64.06 207 VAL A O 1
ATOM 1667 N N . ARG A 1 208 ? -12.073 22.568 21.695 1.00 65.25 208 ARG A N 1
ATOM 1668 C CA . ARG A 1 208 ? -12.953 21.478 21.268 1.00 65.25 208 ARG A CA 1
ATOM 1669 C C . ARG A 1 208 ? -14.124 21.401 22.238 1.00 65.25 208 ARG A C 1
ATOM 1671 O O . ARG A 1 208 ? -13.949 21.011 23.384 1.00 65.25 208 ARG A O 1
ATOM 1678 N N . GLU A 1 209 ? -15.302 21.804 21.778 1.00 72.62 209 GLU A N 1
ATOM 1679 C CA . GLU A 1 209 ? -16.552 21.490 22.469 1.00 72.62 209 GLU A CA 1
ATOM 1680 C C . GLU A 1 209 ? -16.929 20.030 22.198 1.00 72.62 209 GLU A C 1
ATOM 1682 O O . GLU A 1 209 ? -16.703 19.526 21.089 1.00 72.62 209 GLU A O 1
ATOM 1687 N N . ILE A 1 210 ? -17.529 19.367 23.193 1.00 81.56 210 ILE A N 1
ATOM 1688 C CA . ILE A 1 210 ? -18.043 18.014 22.998 1.00 81.56 210 ILE A CA 1
ATOM 1689 C C . ILE A 1 210 ? -19.122 18.033 21.914 1.00 81.56 210 ILE A C 1
ATOM 1691 O O . ILE A 1 210 ? -19.957 18.946 21.837 1.00 81.56 210 ILE A O 1
ATOM 1695 N N . LYS A 1 211 ? -19.079 17.039 21.027 1.00 84.94 211 LYS A N 1
ATOM 1696 C CA . LYS A 1 211 ? -20.058 16.947 19.944 1.00 84.94 211 LYS A CA 1
ATOM 1697 C C . LYS A 1 211 ? -21.319 16.271 20.463 1.00 84.94 211 LYS A C 1
ATOM 1699 O O . LYS A 1 211 ? -21.255 15.305 21.208 1.00 84.94 211 LYS A O 1
ATOM 1704 N N . THR A 1 212 ? -22.460 16.780 20.039 1.00 86.50 212 THR A N 1
ATOM 1705 C CA . THR A 1 212 ? -23.778 16.207 20.308 1.00 86.50 212 THR A CA 1
ATOM 1706 C C . THR A 1 212 ? -24.105 15.135 19.266 1.00 86.50 212 THR A C 1
ATOM 1708 O O . THR A 1 212 ? -23.572 15.154 18.149 1.00 86.50 212 THR A O 1
ATOM 1711 N N . TYR A 1 213 ? -24.967 14.182 19.621 1.00 90.31 213 TYR A N 1
ATOM 1712 C CA . TYR A 1 213 ? -25.444 13.144 18.707 1.00 90.31 213 TYR A CA 1
ATOM 1713 C C . TYR A 1 213 ? -26.947 13.265 18.499 1.00 90.31 213 TYR A C 1
ATOM 1715 O O . TYR A 1 213 ? -27.710 13.389 19.453 1.00 90.31 213 TYR A O 1
ATOM 1723 N N . LYS A 1 214 ? -27.367 13.161 17.240 1.00 91.81 214 LYS A N 1
ATOM 1724 C CA . LYS A 1 214 ? -28.767 12.993 16.863 1.00 91.81 214 LYS A CA 1
ATOM 1725 C C . LYS A 1 214 ? -29.055 11.512 16.636 1.00 91.81 214 LYS A C 1
ATOM 1727 O O . LYS A 1 214 ? -28.376 10.882 15.822 1.00 91.81 214 LYS A O 1
ATOM 1732 N N . ILE A 1 215 ? -30.069 10.979 17.312 1.00 93.81 215 ILE A N 1
ATOM 1733 C CA . ILE A 1 215 ? -30.588 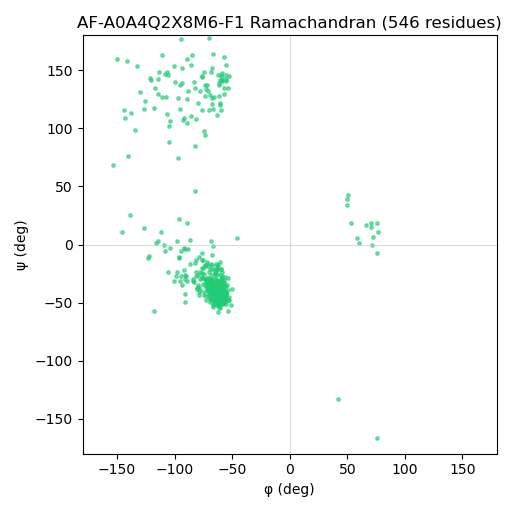9.627 17.066 1.00 93.81 215 ILE A CA 1
ATOM 1734 C C . ILE A 1 215 ? -31.493 9.693 15.834 1.00 93.81 215 ILE A C 1
ATOM 1736 O O . ILE A 1 215 ? -32.423 10.496 15.785 1.00 93.81 215 ILE A O 1
ATOM 1740 N N . LEU A 1 216 ? -31.167 8.903 14.813 1.00 94.12 216 LEU A N 1
ATOM 1741 C CA . LEU A 1 216 ? -31.899 8.845 13.547 1.00 94.12 216 LEU A CA 1
ATOM 1742 C C . LEU A 1 216 ? -32.923 7.707 13.525 1.00 94.12 216 LEU A C 1
ATOM 1744 O O . LEU A 1 216 ? -33.967 7.858 12.902 1.00 94.12 216 LEU A O 1
ATOM 1748 N N . ASP A 1 217 ? -32.628 6.608 14.220 1.00 94.38 217 ASP A N 1
ATOM 1749 C CA . ASP A 1 217 ? -33.483 5.424 14.314 1.00 94.38 217 ASP A CA 1
ATOM 1750 C C . ASP A 1 217 ? -33.565 4.964 15.783 1.00 94.38 217 ASP A C 1
ATOM 1752 O O . ASP A 1 217 ? -32.631 4.327 16.281 1.00 94.38 217 ASP A O 1
ATOM 1756 N N . PRO A 1 218 ? -34.634 5.333 16.514 1.00 93.94 218 PRO A N 1
ATOM 1757 C CA . PRO A 1 218 ? -34.778 5.009 17.933 1.00 93.94 218 PRO A CA 1
ATOM 1758 C C . PRO A 1 218 ? -34.873 3.509 18.226 1.00 93.94 218 PRO A C 1
ATOM 1760 O O . PRO A 1 218 ? -34.368 3.059 19.254 1.00 93.94 218 PRO A O 1
ATOM 1763 N N . GLU A 1 219 ? -35.497 2.730 17.340 1.00 94.12 219 GLU A N 1
ATOM 1764 C CA . GLU A 1 219 ? -35.685 1.295 17.555 1.00 94.12 219 GLU A CA 1
ATOM 1765 C C . GLU A 1 219 ? -34.369 0.542 17.388 1.00 94.12 219 GLU A C 1
ATOM 1767 O O . GLU A 1 219 ? -33.992 -0.247 18.258 1.00 94.12 219 GLU A O 1
ATOM 1772 N N . ARG A 1 220 ? -33.629 0.821 16.306 1.00 93.00 220 ARG A N 1
ATOM 1773 C CA . ARG A 1 220 ? -32.287 0.252 16.112 1.00 93.00 220 ARG A CA 1
ATOM 1774 C C . ARG A 1 220 ? -31.340 0.695 17.212 1.00 93.00 220 ARG A C 1
ATOM 1776 O O . ARG A 1 220 ? -30.602 -0.134 17.729 1.00 93.00 220 ARG A O 1
ATOM 1783 N N . TYR A 1 221 ? -31.412 1.958 17.630 1.00 95.00 221 TYR A N 1
ATOM 1784 C CA . TYR A 1 221 ? -30.631 2.467 18.757 1.00 95.00 221 TYR A CA 1
ATOM 1785 C C . TYR A 1 221 ? -30.889 1.679 20.048 1.00 95.00 221 TYR A C 1
ATOM 1787 O O . TYR A 1 221 ? -29.937 1.239 20.692 1.00 95.00 221 TYR A O 1
ATOM 1795 N N . ALA A 1 222 ? -32.156 1.438 20.400 1.00 94.75 222 ALA A N 1
ATOM 1796 C CA . ALA A 1 222 ? -32.512 0.649 21.577 1.00 94.75 222 ALA A CA 1
ATOM 1797 C C . ALA A 1 222 ? -32.009 -0.802 21.479 1.00 94.75 222 ALA A C 1
ATOM 1799 O O . ALA A 1 222 ? -31.422 -1.306 22.436 1.00 94.75 222 ALA A O 1
ATOM 1800 N N . ARG A 1 223 ? -32.162 -1.451 20.314 1.00 94.25 223 ARG A N 1
ATOM 1801 C CA . ARG A 1 223 ? -31.626 -2.804 20.076 1.00 94.25 223 ARG A CA 1
ATOM 1802 C C . ARG A 1 223 ? -30.104 -2.851 20.194 1.00 94.25 223 ARG A C 1
ATOM 1804 O O . ARG A 1 223 ? -29.571 -3.755 20.828 1.00 94.25 223 ARG A O 1
ATOM 1811 N N . THR A 1 224 ? -29.393 -1.865 19.640 1.00 94.69 224 THR A N 1
ATOM 1812 C CA . THR A 1 224 ? -27.935 -1.766 19.784 1.00 94.69 224 THR A CA 1
ATOM 1813 C C . THR A 1 224 ? -27.536 -1.660 21.255 1.00 94.69 224 THR A C 1
ATOM 1815 O O . THR A 1 224 ? -26.631 -2.370 21.678 1.00 94.69 224 THR A O 1
ATOM 1818 N N . LEU A 1 225 ? -28.209 -0.826 22.054 1.00 95.44 225 LEU A N 1
ATOM 1819 C CA . LEU A 1 225 ? -27.913 -0.712 23.487 1.00 95.44 225 LEU A CA 1
ATOM 1820 C C . LEU A 1 225 ? -28.146 -2.029 24.238 1.00 95.44 225 LEU A C 1
ATOM 1822 O O . LEU A 1 225 ? -27.301 -2.412 25.041 1.00 95.44 225 LEU A O 1
ATOM 1826 N N . GLN A 1 226 ? -29.229 -2.751 23.934 1.00 95.81 226 GLN A N 1
ATOM 1827 C CA . GLN A 1 226 ? -29.490 -4.071 24.519 1.00 95.81 226 GLN A CA 1
ATOM 1828 C C . GLN A 1 226 ? -28.370 -5.070 24.200 1.00 95.81 226 GLN A C 1
ATOM 1830 O O . GLN A 1 226 ? -27.888 -5.750 25.105 1.00 95.81 226 GLN A O 1
ATOM 1835 N N . LEU A 1 227 ? -27.907 -5.111 22.945 1.00 96.12 227 LEU A N 1
ATOM 1836 C CA . LEU A 1 227 ? -26.786 -5.963 22.535 1.00 96.12 227 LEU A CA 1
ATOM 1837 C C . LEU A 1 227 ? -25.492 -5.604 23.277 1.00 96.12 227 LEU A C 1
ATOM 1839 O O . LEU A 1 227 ? -24.764 -6.498 23.698 1.00 96.12 227 LEU A O 1
ATOM 1843 N N . LEU A 1 228 ? -25.210 -4.310 23.466 1.00 95.25 228 LEU A N 1
ATOM 1844 C CA . LEU A 1 228 ? -24.032 -3.852 24.211 1.00 95.25 228 LEU A CA 1
ATOM 1845 C C . LEU A 1 228 ? -24.102 -4.239 25.693 1.00 95.25 228 LEU A C 1
ATOM 1847 O O . LEU A 1 228 ? -23.104 -4.686 26.253 1.00 95.25 228 LEU A O 1
ATOM 1851 N N . GLU A 1 229 ? -25.267 -4.105 26.325 1.00 94.62 229 GLU A N 1
ATOM 1852 C CA . GLU A 1 229 ? -25.469 -4.528 27.713 1.00 94.62 229 GLU A CA 1
ATOM 1853 C C . GLU A 1 229 ? -25.357 -6.050 27.877 1.00 94.62 229 GLU A C 1
ATOM 1855 O O . GLU A 1 229 ? -24.732 -6.519 28.828 1.00 94.62 229 GLU A O 1
ATOM 1860 N N . GLU A 1 230 ? -25.926 -6.836 26.955 1.00 95.75 230 GLU A N 1
ATOM 1861 C CA . GLU A 1 230 ? -25.775 -8.298 26.931 1.00 95.75 230 GLU A CA 1
ATOM 1862 C C . GLU A 1 230 ? -24.296 -8.688 26.766 1.00 95.75 230 GLU A C 1
ATOM 1864 O O . GLU A 1 230 ? -23.776 -9.482 27.551 1.00 95.75 230 GLU A O 1
ATOM 1869 N N . ALA A 1 231 ? -23.581 -8.049 25.833 1.00 95.62 231 ALA A N 1
ATOM 1870 C CA . ALA A 1 231 ? -22.150 -8.263 25.609 1.00 95.62 231 ALA A CA 1
ATOM 1871 C C . ALA A 1 231 ? -21.301 -7.914 26.843 1.00 95.62 231 ALA A C 1
ATOM 1873 O O . ALA A 1 231 ? -20.321 -8.601 27.153 1.00 95.62 231 ALA A O 1
ATOM 1874 N N . GLY A 1 232 ? -21.684 -6.864 27.574 1.00 93.38 232 GLY A N 1
ATOM 1875 C CA . GLY A 1 232 ? -21.041 -6.450 28.819 1.00 93.38 232 GLY A CA 1
ATOM 1876 C C . GLY A 1 232 ? -21.075 -7.533 29.903 1.00 93.38 232 GLY A C 1
ATOM 1877 O O . GLY A 1 232 ? -20.114 -7.653 30.660 1.00 93.38 232 GLY A O 1
ATOM 1878 N N . ARG A 1 233 ? -22.126 -8.365 29.938 1.00 93.56 233 ARG A N 1
ATOM 1879 C CA . ARG A 1 233 ? -22.317 -9.424 30.950 1.00 93.56 233 ARG A CA 1
ATOM 1880 C C . ARG A 1 233 ? -21.537 -10.708 30.670 1.00 93.56 233 ARG A C 1
ATOM 1882 O O . ARG A 1 233 ? -21.278 -11.463 31.600 1.00 93.56 233 ARG A O 1
ATOM 1889 N N . LEU A 1 234 ? -21.176 -10.968 29.417 1.00 95.44 234 LEU A N 1
ATOM 1890 C CA . LEU A 1 234 ? -20.438 -12.177 29.048 1.00 95.44 234 LEU A CA 1
ATOM 1891 C C . LEU A 1 234 ? -18.949 -12.072 29.432 1.00 95.44 234 LEU A C 1
ATOM 1893 O O . LEU A 1 234 ? -18.386 -10.981 29.341 1.00 95.44 234 LEU A O 1
ATOM 1897 N N . PRO A 1 235 ? -18.281 -13.159 29.853 1.00 93.25 235 PRO A N 1
ATOM 1898 C CA . PRO A 1 235 ? -16.928 -13.082 30.412 1.00 93.25 235 PRO A CA 1
ATOM 1899 C C . PRO A 1 235 ? -15.816 -13.003 29.354 1.00 93.25 235 PRO A C 1
ATOM 1901 O O . PRO A 1 235 ? -14.756 -12.447 29.631 1.00 93.25 235 PRO A O 1
ATOM 1904 N N . LYS A 1 236 ? -16.036 -13.534 28.145 1.00 93.50 236 LYS A N 1
ATOM 1905 C CA . LY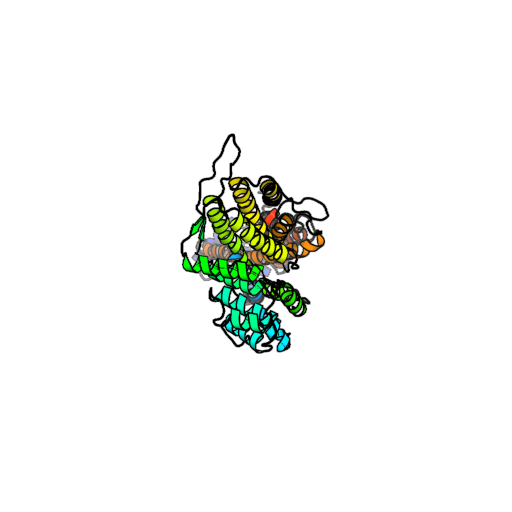S A 1 236 ? -14.995 -13.714 27.122 1.00 93.50 236 LYS A CA 1
ATOM 1906 C C . LYS A 1 236 ? -15.137 -12.701 25.986 1.00 93.50 236 LYS A C 1
ATOM 1908 O O . LYS A 1 236 ? -16.246 -12.297 25.639 1.00 93.50 236 LYS A O 1
ATOM 1913 N N . PHE A 1 237 ? -14.022 -12.308 25.376 1.00 93.25 237 PHE A N 1
ATOM 1914 C CA . PHE A 1 237 ? -13.980 -11.555 24.119 1.00 93.25 237 PHE A CA 1
ATOM 1915 C C . PHE A 1 237 ? -12.868 -12.124 23.239 1.00 93.25 237 PHE A C 1
ATOM 1917 O O . PHE A 1 237 ? -11.697 -12.046 23.598 1.00 93.25 237 PHE A O 1
ATOM 1924 N N . GLN A 1 238 ? -13.239 -12.734 22.115 1.00 92.94 238 GLN A N 1
ATOM 1925 C CA . GLN A 1 238 ? -12.292 -13.305 21.162 1.00 92.94 238 GLN A CA 1
ATOM 1926 C C . GLN A 1 238 ? -12.808 -13.109 19.738 1.00 92.94 238 GLN A C 1
ATOM 1928 O O . GLN A 1 238 ? -13.840 -13.662 19.362 1.00 92.94 238 GLN A O 1
ATOM 1933 N N . SER A 1 239 ? -12.070 -12.337 18.944 1.00 90.81 239 SER A N 1
ATOM 1934 C CA . SER A 1 239 ? -12.373 -12.060 17.537 1.00 90.81 239 SER A CA 1
ATOM 1935 C C . SER A 1 239 ? -11.922 -13.161 16.582 1.00 90.81 239 SER A C 1
ATOM 1937 O O . SER A 1 239 ? -12.265 -13.127 15.401 1.00 90.81 239 SER A O 1
ATOM 1939 N N . TYR A 1 240 ? -11.091 -14.091 17.068 1.00 91.62 240 TYR A N 1
ATOM 1940 C CA . TYR A 1 240 ? -10.424 -15.148 16.295 1.00 91.62 240 TYR A CA 1
ATOM 1941 C C . TYR A 1 240 ? -9.493 -14.660 15.178 1.00 91.62 240 TYR A C 1
ATOM 1943 O O . TYR A 1 240 ? -8.865 -15.461 14.486 1.00 91.62 240 TYR A O 1
ATOM 1951 N N . LYS A 1 241 ? -9.334 -13.344 15.013 1.00 86.69 241 LYS A N 1
ATOM 1952 C CA . LYS A 1 241 ? -8.568 -12.763 13.912 1.00 86.69 241 LYS A CA 1
ATOM 1953 C C . LYS A 1 241 ? -7.088 -13.123 13.992 1.00 86.69 241 LYS A C 1
ATOM 1955 O O . LYS A 1 241 ? -6.518 -13.565 12.999 1.00 86.69 241 LYS A O 1
ATOM 1960 N N . THR A 1 242 ? -6.466 -12.932 15.153 1.00 88.12 242 THR A N 1
ATOM 1961 C CA . THR A 1 242 ? -5.033 -13.199 15.360 1.00 88.12 242 THR A CA 1
ATOM 1962 C C . THR A 1 242 ? -4.710 -14.676 15.133 1.00 88.12 242 THR A C 1
ATOM 1964 O O . THR A 1 242 ? -3.711 -15.007 14.496 1.00 88.12 242 THR A O 1
ATOM 1967 N N . GLU A 1 243 ? -5.588 -15.569 15.589 1.00 90.12 243 GLU A N 1
ATOM 1968 C CA . GLU A 1 243 ? -5.482 -17.012 15.368 1.00 90.12 243 GLU A CA 1
ATOM 1969 C C . GLU A 1 243 ? -5.560 -17.366 13.876 1.00 90.12 243 GLU A C 1
ATOM 1971 O O . GLU A 1 243 ? -4.638 -17.989 13.345 1.00 90.12 243 GLU A O 1
ATOM 1976 N N . MET A 1 244 ? -6.595 -16.885 13.178 1.00 89.94 244 MET A N 1
ATOM 1977 C CA . MET A 1 244 ? -6.763 -17.098 11.737 1.00 89.94 244 MET A CA 1
ATOM 1978 C C . MET A 1 244 ? -5.597 -16.521 10.930 1.00 89.94 244 MET A C 1
ATOM 1980 O O . MET A 1 244 ? -5.115 -17.156 9.994 1.00 89.94 244 MET A O 1
ATOM 1984 N N . MET A 1 245 ? -5.106 -15.338 11.305 1.00 87.44 245 MET A N 1
ATOM 1985 C CA . MET A 1 245 ? -3.969 -14.700 10.646 1.00 87.44 245 MET A CA 1
ATOM 1986 C C . MET A 1 245 ? -2.698 -15.540 10.798 1.00 87.44 245 MET A C 1
ATOM 1988 O O . MET A 1 245 ? -2.027 -15.814 9.809 1.00 87.44 245 MET A O 1
ATOM 1992 N N . ARG A 1 246 ? -2.391 -16.022 12.010 1.00 88.50 246 ARG A N 1
ATOM 1993 C CA . ARG A 1 246 ? -1.238 -16.908 12.252 1.00 88.50 246 ARG A CA 1
ATOM 1994 C C . ARG A 1 246 ? -1.335 -18.208 11.465 1.00 88.50 246 ARG A C 1
ATOM 1996 O O . ARG A 1 246 ? -0.321 -18.673 10.949 1.00 88.50 246 ARG A O 1
ATOM 2003 N N . ALA A 1 247 ? -2.530 -18.790 11.384 1.00 90.38 247 ALA A N 1
ATOM 2004 C CA . ALA A 1 247 ? -2.758 -20.004 10.614 1.00 90.38 247 ALA A CA 1
ATOM 2005 C C . ALA A 1 247 ? -2.501 -19.759 9.119 1.00 90.38 247 ALA A C 1
ATOM 2007 O O . ALA A 1 247 ? -1.736 -20.495 8.502 1.00 90.38 247 ALA A O 1
ATOM 2008 N N . ARG A 1 248 ? -3.047 -18.670 8.564 1.00 89.75 248 ARG A N 1
ATOM 2009 C CA . ARG A 1 248 ? -2.881 -18.294 7.152 1.00 89.75 248 ARG A CA 1
ATOM 2010 C C . ARG A 1 248 ? -1.455 -17.891 6.794 1.00 89.75 248 ARG A C 1
ATOM 2012 O O . ARG A 1 248 ? -0.966 -18.313 5.756 1.00 89.75 248 ARG A O 1
ATOM 2019 N N . MET A 1 249 ? -0.755 -17.148 7.652 1.00 87.06 249 MET A N 1
ATOM 2020 C CA . MET A 1 249 ? 0.631 -16.723 7.407 1.00 87.06 249 MET A CA 1
ATOM 2021 C C . MET A 1 249 ? 1.587 -17.895 7.158 1.00 87.06 249 MET A C 1
ATOM 2023 O O . MET A 1 249 ? 2.546 -17.749 6.407 1.00 87.06 249 MET A O 1
ATOM 2027 N N . ARG A 1 250 ? 1.329 -19.062 7.760 1.00 88.44 250 ARG A N 1
ATOM 2028 C CA . ARG A 1 250 ? 2.150 -20.270 7.569 1.00 88.44 250 ARG A CA 1
ATOM 2029 C C . ARG A 1 250 ? 1.986 -20.908 6.186 1.00 88.44 250 ARG A C 1
ATOM 2031 O O . ARG A 1 250 ? 2.826 -21.715 5.808 1.00 88.44 250 ARG A O 1
ATOM 2038 N N . LEU A 1 251 ? 0.927 -20.558 5.456 1.00 89.12 251 LEU A N 1
ATOM 2039 C CA . LEU A 1 251 ? 0.585 -21.123 4.145 1.00 89.12 251 LEU A CA 1
ATOM 2040 C C . LEU A 1 251 ? 1.124 -20.288 2.980 1.00 89.12 251 LEU A C 1
ATOM 2042 O O . LEU A 1 251 ? 0.966 -20.648 1.821 1.00 89.12 251 LEU A O 1
ATOM 2046 N N . ILE A 1 252 ? 1.712 -19.135 3.268 1.00 86.31 252 ILE A N 1
ATOM 2047 C CA . ILE A 1 252 ? 1.994 -18.121 2.262 1.00 86.31 252 ILE A CA 1
ATOM 2048 C C . ILE A 1 252 ? 3.442 -18.277 1.768 1.00 86.31 252 ILE A C 1
ATOM 2050 O O . ILE A 1 252 ? 4.371 -18.130 2.568 1.00 86.31 252 ILE A O 1
ATOM 2054 N N . PRO A 1 253 ? 3.666 -18.590 0.476 1.00 83.25 253 PRO A N 1
ATOM 2055 C CA . PRO A 1 253 ? 4.999 -18.854 -0.054 1.00 83.25 253 PRO A CA 1
ATOM 2056 C C . PRO A 1 253 ? 5.833 -17.569 -0.152 1.00 83.25 253 PRO A C 1
ATOM 2058 O O . PRO A 1 253 ? 5.353 -16.520 -0.566 1.00 83.25 253 PRO A O 1
ATOM 2061 N N . GLN A 1 254 ? 7.104 -17.630 0.238 1.00 82.25 254 GLN A N 1
ATOM 2062 C CA . GLN A 1 254 ? 8.013 -16.472 0.218 1.00 82.25 254 GLN A CA 1
ATOM 2063 C C . GLN A 1 254 ? 9.413 -16.852 -0.288 1.00 82.25 254 GLN A C 1
ATOM 2065 O O . GLN A 1 254 ? 10.403 -16.237 0.103 1.00 82.25 254 GLN A O 1
ATOM 2070 N N . ARG A 1 255 ? 9.533 -17.913 -1.101 1.00 79.94 255 ARG A N 1
ATOM 2071 C CA . ARG A 1 255 ? 10.846 -18.421 -1.535 1.00 79.94 255 ARG A CA 1
ATOM 2072 C C . ARG A 1 255 ? 11.411 -17.598 -2.679 1.00 79.94 255 ARG A C 1
ATOM 2074 O O . ARG A 1 255 ? 12.620 -17.394 -2.746 1.00 79.94 255 ARG A O 1
ATOM 2081 N N . THR A 1 256 ? 10.542 -17.152 -3.580 1.00 77.31 256 THR A N 1
ATOM 2082 C CA . THR A 1 256 ? 10.908 -16.282 -4.697 1.00 77.31 256 THR A CA 1
ATOM 2083 C C . THR A 1 256 ? 10.325 -14.888 -4.511 1.00 77.31 256 THR A C 1
ATOM 2085 O O . THR A 1 256 ? 9.405 -14.666 -3.724 1.00 77.31 256 THR A O 1
ATOM 2088 N N . PHE A 1 257 ? 10.865 -13.925 -5.253 1.00 66.62 257 PHE A N 1
ATOM 2089 C CA . PHE A 1 257 ? 10.346 -12.562 -5.244 1.00 66.62 257 PHE A CA 1
ATOM 2090 C C . PHE A 1 257 ? 8.902 -12.484 -5.766 1.00 66.62 257 PHE A C 1
ATOM 2092 O O . PHE A 1 257 ? 8.085 -11.753 -5.215 1.00 66.62 257 PHE A O 1
ATOM 2099 N N . GLU A 1 258 ? 8.576 -13.268 -6.795 1.00 70.50 258 GLU A N 1
ATOM 2100 C CA . GLU A 1 258 ? 7.221 -13.350 -7.352 1.00 70.50 258 GLU A CA 1
ATOM 2101 C C . GLU A 1 258 ? 6.238 -13.908 -6.322 1.00 70.50 258 GLU A C 1
ATOM 2103 O O . GLU A 1 258 ? 5.196 -13.302 -6.075 1.00 70.50 258 GLU A O 1
ATOM 2108 N N . GLU A 1 259 ? 6.621 -15.000 -5.653 1.00 77.75 259 GLU A N 1
ATOM 2109 C CA . GLU A 1 259 ? 5.844 -15.566 -4.551 1.00 77.75 259 GLU A CA 1
ATOM 2110 C C . GLU A 1 259 ? 5.654 -14.544 -3.434 1.00 77.75 259 GLU A C 1
ATOM 2112 O O . GLU A 1 259 ? 4.537 -14.367 -2.969 1.00 77.75 259 GLU A O 1
ATOM 2117 N N . PHE A 1 260 ? 6.707 -13.822 -3.035 1.00 74.69 260 PHE A N 1
ATOM 2118 C CA . PHE A 1 260 ? 6.610 -12.786 -2.008 1.00 74.69 260 PHE A CA 1
ATOM 2119 C C . PHE A 1 260 ? 5.596 -11.692 -2.376 1.00 74.69 260 PHE A C 1
ATOM 2121 O O . PHE A 1 260 ? 4.796 -11.298 -1.528 1.00 74.69 260 PHE A O 1
ATOM 2128 N N . LEU A 1 261 ? 5.590 -11.212 -3.624 1.00 71.00 261 LEU A N 1
ATOM 2129 C CA . LEU A 1 261 ? 4.632 -10.198 -4.073 1.00 71.00 261 LEU A CA 1
ATOM 2130 C C . LEU A 1 261 ? 3.190 -10.715 -4.055 1.00 71.00 261 LEU A C 1
ATOM 2132 O O . LEU A 1 261 ? 2.311 -10.043 -3.510 1.00 71.00 261 LEU A O 1
ATOM 2136 N N . ASP A 1 262 ? 2.950 -11.907 -4.603 1.00 76.69 262 ASP A N 1
ATOM 2137 C CA . ASP A 1 262 ? 1.620 -12.527 -4.610 1.00 76.69 262 ASP A CA 1
ATOM 2138 C C . ASP A 1 262 ? 1.110 -12.761 -3.182 1.00 76.69 262 ASP A C 1
ATOM 2140 O O . ASP A 1 262 ? -0.042 -12.479 -2.846 1.00 76.69 262 ASP A O 1
ATOM 2144 N N . SER A 1 263 ? 2.010 -13.197 -2.312 1.00 77.69 263 SER A N 1
ATOM 2145 C CA . SER A 1 263 ? 1.794 -13.425 -0.892 1.00 77.69 263 SER A CA 1
ATOM 2146 C C . SER A 1 263 ? 1.431 -12.170 -0.110 1.00 77.69 263 SER A C 1
ATOM 2148 O O . SER A 1 263 ? 0.507 -12.196 0.707 1.00 77.69 263 SER A O 1
ATOM 2150 N N . GLN A 1 264 ? 2.111 -11.052 -0.371 1.00 73.69 264 GLN A N 1
ATOM 2151 C CA . GLN A 1 264 ? 1.767 -9.773 0.248 1.00 73.69 264 GLN A CA 1
ATOM 2152 C C . GLN A 1 264 ? 0.375 -9.307 -0.176 1.00 73.69 264 GLN A C 1
ATOM 2154 O O . GLN A 1 264 ? -0.414 -8.892 0.671 1.00 73.69 264 GLN A O 1
ATOM 2159 N N . LEU A 1 265 ? 0.024 -9.447 -1.458 1.00 71.19 265 LEU A N 1
ATOM 2160 C CA . LEU A 1 265 ? -1.328 -9.132 -1.924 1.00 71.19 265 LEU A CA 1
ATOM 2161 C C . LEU A 1 265 ? -2.378 -10.018 -1.234 1.00 71.19 265 LEU A C 1
ATOM 2163 O O . LEU A 1 265 ? -3.419 -9.517 -0.801 1.00 71.19 265 LEU A O 1
ATOM 2167 N N . CYS A 1 266 ? -2.089 -11.318 -1.082 1.00 76.38 266 CYS A N 1
ATOM 2168 C CA . CYS A 1 266 ? -2.947 -12.257 -0.358 1.00 76.38 266 CYS A CA 1
ATOM 2169 C C . CYS A 1 266 ? -3.204 -11.777 1.075 1.00 76.38 266 CYS A C 1
ATOM 2171 O O . CYS A 1 266 ? -4.360 -11.658 1.482 1.00 76.38 266 CYS A O 1
ATOM 2173 N N . MET A 1 267 ? -2.148 -11.407 1.803 1.00 74.56 267 MET A N 1
ATOM 2174 C CA . MET A 1 267 ? -2.237 -10.861 3.163 1.00 74.56 267 MET A CA 1
ATOM 2175 C C . MET A 1 267 ? -3.041 -9.564 3.243 1.00 74.56 267 MET A C 1
ATOM 2177 O O . MET A 1 267 ? -3.886 -9.417 4.124 1.00 74.56 267 MET A O 1
ATOM 2181 N N . MET A 1 268 ? -2.814 -8.631 2.318 1.00 68.38 268 MET A N 1
ATOM 2182 C CA . MET A 1 268 ? -3.494 -7.331 2.318 1.00 68.38 268 MET A CA 1
ATOM 2183 C C . MET A 1 268 ? -5.002 -7.451 2.081 1.00 68.38 268 MET A C 1
ATOM 2185 O O . MET A 1 268 ? -5.760 -6.616 2.565 1.00 68.38 268 MET A O 1
ATOM 2189 N N . SER A 1 269 ? -5.449 -8.492 1.377 1.00 66.81 269 SER A N 1
ATOM 2190 C CA . SER A 1 269 ? -6.875 -8.735 1.121 1.00 66.81 269 SER A CA 1
ATOM 2191 C C . SER A 1 269 ? -7.651 -9.310 2.309 1.00 66.81 269 SER A C 1
ATOM 2193 O O . SER A 1 269 ? -8.887 -9.358 2.286 1.00 66.81 269 SER A O 1
ATOM 2195 N N . MET A 1 270 ? -6.942 -9.779 3.342 1.00 70.25 270 MET A N 1
ATOM 2196 C CA . MET A 1 270 ? -7.558 -10.355 4.529 1.00 70.25 270 MET A CA 1
ATOM 2197 C C . MET A 1 270 ? -8.175 -9.223 5.355 1.00 70.25 270 MET A C 1
ATOM 2199 O O . MET A 1 270 ? -7.505 -8.549 6.136 1.00 70.25 270 MET A O 1
ATOM 2203 N N . GLY A 1 271 ? -9.469 -8.981 5.131 1.00 62.03 271 GLY A N 1
ATOM 2204 C CA . GLY A 1 271 ? -10.214 -7.880 5.739 1.00 62.03 271 GLY A CA 1
ATOM 2205 C C . GLY A 1 271 ? -10.165 -7.864 7.272 1.00 62.03 271 GLY A C 1
ATOM 2206 O O . GLY A 1 271 ? -9.999 -8.890 7.934 1.00 62.03 271 GLY A O 1
ATOM 2207 N N . THR A 1 272 ? -10.344 -6.676 7.856 1.00 64.50 272 THR A N 1
ATOM 2208 C CA . THR A 1 272 ? -10.368 -6.486 9.311 1.00 64.50 272 THR A CA 1
ATOM 2209 C C . THR A 1 272 ? -11.805 -6.287 9.801 1.00 64.50 272 THR A C 1
ATOM 2211 O O . THR A 1 272 ? -12.404 -5.232 9.619 1.00 64.50 272 THR A O 1
ATOM 2214 N N . GLY A 1 273 ? -12.383 -7.295 10.463 1.00 65.19 273 GLY A N 1
ATOM 2215 C CA . GLY A 1 273 ? -13.752 -7.198 11.002 1.00 65.19 273 GLY A CA 1
ATOM 2216 C C . GLY A 1 273 ? -13.915 -6.146 12.103 1.00 65.19 273 GLY A C 1
ATOM 2217 O O . GLY A 1 273 ? -14.984 -5.560 12.264 1.00 65.19 273 GLY A O 1
ATOM 2218 N N . ILE A 1 274 ? -12.828 -5.830 12.815 1.00 75.25 274 ILE A N 1
ATOM 2219 C CA . ILE A 1 274 ? -12.835 -4.866 13.920 1.00 75.25 274 ILE A CA 1
ATOM 2220 C C . ILE A 1 274 ? -13.197 -3.443 13.474 1.00 75.25 274 ILE A C 1
ATOM 2222 O O . ILE A 1 274 ? -13.637 -2.643 14.297 1.00 75.25 274 ILE A O 1
ATOM 2226 N N . ILE A 1 275 ? -13.049 -3.100 12.185 1.00 78.19 275 ILE A N 1
ATOM 2227 C CA . ILE A 1 275 ? -13.355 -1.752 11.686 1.00 78.19 275 ILE A CA 1
ATOM 2228 C C . ILE A 1 275 ? -14.817 -1.365 11.937 1.00 78.19 275 ILE A C 1
ATOM 2230 O O . ILE A 1 275 ? -15.111 -0.188 12.166 1.00 78.19 275 ILE A O 1
ATOM 2234 N N . HIS A 1 276 ? -15.716 -2.353 11.976 1.00 81.38 276 HIS A N 1
ATOM 2235 C CA . HIS A 1 276 ? -17.116 -2.148 12.324 1.00 81.38 276 HIS A CA 1
ATOM 2236 C C . HIS A 1 276 ? -17.288 -1.760 13.793 1.00 81.38 276 HIS A C 1
ATOM 2238 O O . HIS A 1 276 ? -18.153 -0.949 14.092 1.00 81.38 276 HIS A O 1
ATOM 2244 N N . LEU A 1 277 ? -16.417 -2.196 14.708 1.00 86.88 277 LEU A N 1
ATOM 2245 C CA . LEU A 1 277 ? -16.480 -1.784 16.117 1.00 86.88 277 LEU A CA 1
ATOM 2246 C C . LEU A 1 277 ? -16.078 -0.318 16.334 1.00 86.88 277 LEU A C 1
ATOM 2248 O O . LEU A 1 277 ? -16.466 0.287 17.331 1.00 86.88 277 LEU A O 1
ATOM 2252 N N . ARG A 1 278 ? -15.377 0.314 15.380 1.00 86.62 278 ARG A N 1
ATOM 2253 C CA . ARG A 1 278 ? -14.914 1.715 15.478 1.00 86.62 278 ARG A CA 1
ATOM 2254 C C . ARG A 1 278 ? -16.033 2.710 15.794 1.00 86.62 278 ARG A C 1
ATOM 2256 O O . ARG A 1 278 ? -15.774 3.784 16.333 1.00 86.62 278 ARG A O 1
ATOM 2263 N N . LYS A 1 279 ? -17.260 2.399 15.381 1.00 85.81 279 LYS A N 1
ATOM 2264 C CA . LYS A 1 279 ? -18.426 3.275 15.524 1.00 85.81 279 LYS A CA 1
ATOM 2265 C C . LYS A 1 279 ? -19.283 2.969 16.760 1.00 85.81 279 LYS A C 1
ATOM 2267 O O . LYS A 1 279 ? -20.091 3.817 17.123 1.00 85.81 279 LYS A O 1
ATOM 2272 N N . VAL A 1 280 ? -19.047 1.849 17.453 1.00 90.44 280 VAL A N 1
ATOM 2273 C CA . VAL A 1 280 ? -19.760 1.461 18.687 1.00 90.44 280 VAL A CA 1
ATOM 2274 C C . VAL A 1 280 ? -19.690 2.554 19.766 1.00 90.44 280 VAL A C 1
ATOM 2276 O O . VAL A 1 280 ? -20.732 2.892 20.335 1.00 90.44 280 VAL A O 1
ATOM 2279 N N . PRO A 1 281 ? -18.537 3.220 19.976 1.00 91.94 281 PRO A N 1
ATOM 2280 C CA . PRO A 1 281 ? -18.442 4.338 20.909 1.00 91.94 281 PRO A CA 1
ATOM 2281 C C . PRO A 1 281 ? -19.373 5.512 20.603 1.00 91.94 281 PRO A C 1
ATOM 2283 O O . PRO A 1 281 ? -19.728 6.230 21.527 1.00 91.94 281 PRO A O 1
ATOM 2286 N N . ASP A 1 282 ? -19.771 5.743 19.344 1.00 92.00 282 ASP A N 1
ATOM 2287 C CA . ASP A 1 282 ? -20.664 6.861 19.002 1.00 92.00 282 ASP A CA 1
ATOM 2288 C C . ASP A 1 282 ? -22.073 6.626 19.598 1.00 92.00 282 ASP A C 1
ATOM 2290 O O . ASP A 1 282 ? -22.706 7.565 20.082 1.00 92.00 282 ASP A O 1
ATOM 2294 N N . VAL A 1 283 ? -22.551 5.374 19.618 1.00 93.50 283 VAL A N 1
ATOM 2295 C CA . VAL A 1 283 ? -23.832 4.990 20.246 1.00 93.50 283 VAL A CA 1
ATOM 2296 C C . VAL A 1 283 ? -23.737 5.079 21.766 1.00 93.50 283 VAL A C 1
ATOM 2298 O O . VAL A 1 283 ? -24.619 5.639 22.416 1.00 93.50 283 VAL A O 1
ATOM 2301 N N . MET A 1 284 ? -22.640 4.580 22.336 1.00 93.94 284 MET A N 1
ATOM 2302 C CA . MET A 1 284 ? -22.402 4.641 23.779 1.00 93.94 284 MET A CA 1
ATOM 2303 C C . MET A 1 284 ? -22.301 6.087 24.263 1.00 93.94 284 MET A C 1
ATOM 2305 O O . MET A 1 284 ? -22.926 6.448 25.254 1.00 93.94 284 MET A O 1
ATOM 2309 N N . ALA A 1 285 ? -21.594 6.934 23.516 1.00 94.69 285 ALA A N 1
ATOM 2310 C CA . ALA A 1 285 ? -21.493 8.362 23.769 1.00 94.69 285 ALA A CA 1
ATOM 2311 C C . ALA A 1 285 ? -22.868 9.045 23.770 1.00 94.69 285 ALA A C 1
ATOM 2313 O O . ALA A 1 285 ? -23.167 9.815 24.681 1.00 94.69 285 ALA A O 1
ATOM 2314 N N . ALA A 1 286 ? -23.734 8.732 22.798 1.00 94.81 286 ALA A N 1
ATOM 2315 C CA . ALA A 1 286 ? -25.099 9.254 22.770 1.00 94.81 286 ALA A CA 1
ATOM 2316 C C . ALA A 1 286 ? -25.899 8.847 24.023 1.00 94.81 286 ALA A C 1
ATOM 2318 O O . ALA A 1 286 ? -26.586 9.686 24.608 1.00 94.81 286 ALA A O 1
ATOM 2319 N N . ARG A 1 287 ? -25.762 7.598 24.490 1.00 95.69 287 ARG A N 1
ATOM 2320 C CA . ARG A 1 287 ? -26.442 7.117 25.704 1.00 95.69 287 ARG A CA 1
ATOM 2321 C C . ARG A 1 287 ? -25.916 7.782 26.971 1.00 95.69 287 ARG A C 1
ATOM 2323 O O . ARG A 1 287 ? -26.715 8.206 27.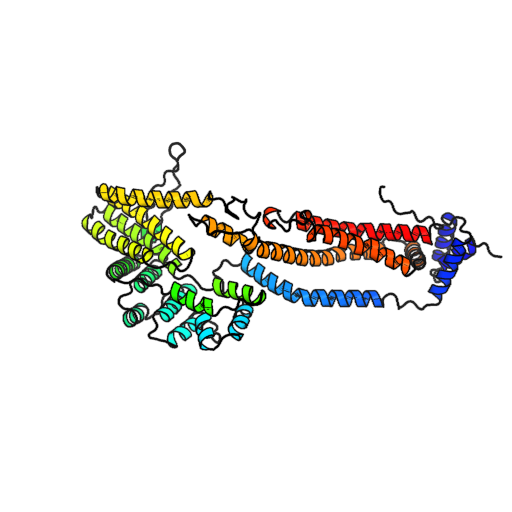801 1.00 95.69 287 ARG A O 1
ATOM 2330 N N . MET A 1 288 ? -24.597 7.919 27.095 1.00 95.75 288 MET A N 1
ATOM 2331 C CA . MET A 1 288 ? -23.956 8.635 28.204 1.00 95.75 288 MET A CA 1
ATOM 2332 C C . MET A 1 288 ? -24.455 10.079 28.291 1.00 95.75 288 MET A C 1
ATOM 2334 O O . MET A 1 288 ? -24.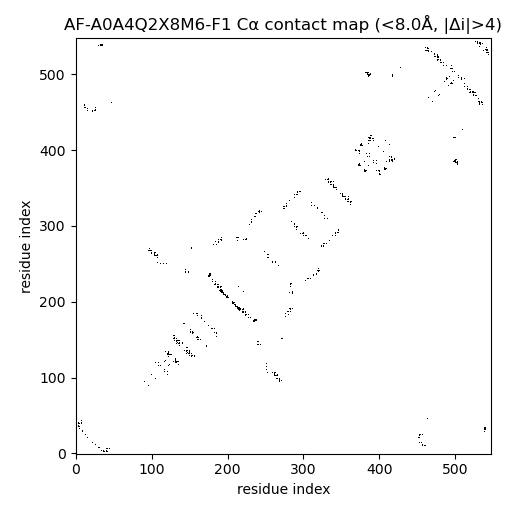785 10.550 29.376 1.00 95.75 288 MET A O 1
ATOM 2338 N N . MET A 1 289 ? -24.581 10.762 27.147 1.00 94.31 289 MET A N 1
ATOM 2339 C CA . MET A 1 289 ? -25.142 12.112 27.092 1.00 94.31 289 MET A CA 1
ATOM 2340 C C . MET A 1 289 ? -26.603 12.151 27.534 1.00 94.31 289 MET A C 1
ATOM 2342 O O . MET A 1 289 ? -26.940 12.982 28.363 1.00 94.31 289 MET A O 1
ATOM 2346 N N . GLN A 1 290 ? -27.457 11.246 27.042 1.00 95.19 290 GLN A N 1
ATOM 2347 C CA . GLN A 1 290 ? -28.867 11.199 27.450 1.00 95.19 290 GLN A CA 1
ATOM 2348 C C . GLN A 1 290 ? -29.031 11.029 28.965 1.00 95.19 290 GLN A C 1
ATOM 2350 O O . GLN A 1 290 ? -29.851 11.713 29.570 1.00 95.19 290 GLN A O 1
ATOM 2355 N N . LEU A 1 291 ? -28.245 10.137 29.575 1.00 96.50 291 LEU A N 1
ATOM 2356 C CA . LEU A 1 291 ? -28.283 9.890 31.018 1.00 96.50 291 LEU A CA 1
ATOM 2357 C C . LEU A 1 291 ? -27.776 11.105 31.808 1.00 96.50 291 LEU A C 1
ATOM 2359 O O . LEU A 1 291 ? -28.414 11.527 32.770 1.00 96.50 291 LEU A O 1
ATOM 2363 N N . ALA A 1 292 ? -26.682 11.724 31.357 1.00 95.62 292 ALA A N 1
ATOM 2364 C CA . ALA A 1 292 ? -26.142 12.934 31.973 1.00 95.62 292 ALA A CA 1
ATOM 2365 C C . ALA A 1 292 ? -27.074 14.151 31.824 1.00 95.62 292 ALA A C 1
ATOM 2367 O O . ALA A 1 292 ? -27.190 14.963 32.739 1.00 95.62 292 ALA A O 1
ATOM 2368 N N . ASP A 1 293 ? -27.749 14.290 30.681 1.00 94.81 293 ASP A N 1
ATOM 2369 C CA . ASP A 1 293 ? -28.734 15.342 30.417 1.00 94.81 293 ASP A CA 1
ATOM 2370 C C . ASP A 1 293 ? -29.991 15.171 31.278 1.00 94.81 293 ASP A C 1
ATOM 2372 O O . ASP A 1 293 ? -30.560 16.168 31.720 1.00 94.81 293 ASP A O 1
ATOM 2376 N N . ALA A 1 294 ? -30.386 13.924 31.552 1.00 96.38 294 ALA A N 1
ATOM 2377 C CA . ALA A 1 294 ? -31.502 13.585 32.431 1.00 96.38 294 ALA A CA 1
ATOM 2378 C C . ALA A 1 294 ? -31.160 13.662 33.932 1.00 96.38 294 ALA A C 1
ATOM 2380 O O . ALA A 1 294 ? -32.065 13.573 34.759 1.00 96.38 294 ALA A O 1
ATOM 2381 N N . GLY A 1 295 ? -29.881 13.811 34.297 1.00 96.19 295 GLY A N 1
ATOM 2382 C CA . GLY A 1 295 ? -29.440 13.755 35.694 1.00 96.19 295 GLY A CA 1
ATOM 2383 C C . GLY A 1 295 ? -29.503 12.351 36.314 1.00 96.19 295 GLY A C 1
ATOM 2384 O O . GLY A 1 295 ? -29.506 12.227 37.537 1.00 96.19 295 GLY A O 1
ATOM 2385 N N . ASP A 1 296 ? -29.565 11.294 35.497 1.00 97.12 296 ASP A N 1
ATOM 2386 C CA . ASP A 1 296 ? -29.695 9.906 35.952 1.00 97.12 296 ASP A CA 1
ATOM 2387 C C . ASP A 1 296 ? -28.331 9.321 36.351 1.00 97.12 296 ASP A C 1
ATOM 2389 O O . ASP A 1 296 ? -27.640 8.671 35.562 1.00 97.12 296 ASP A O 1
ATOM 2393 N N . VAL A 1 297 ? -27.935 9.583 37.598 1.00 96.06 297 VAL A N 1
ATOM 2394 C CA . VAL A 1 297 ? -26.652 9.138 38.163 1.00 96.06 297 VAL A CA 1
ATOM 2395 C C . VAL A 1 297 ? -26.534 7.612 38.184 1.00 96.06 297 VAL A C 1
ATOM 2397 O O . VAL A 1 297 ? -25.501 7.067 37.793 1.00 96.06 297 VAL A O 1
ATOM 2400 N N . GLU A 1 298 ? -27.571 6.906 38.634 1.00 95.69 298 GLU A N 1
ATOM 2401 C CA . GLU A 1 298 ? -27.510 5.451 38.811 1.00 95.69 298 GLU A CA 1
ATOM 2402 C C . GLU A 1 298 ? -27.572 4.716 37.469 1.00 95.69 298 GLU A C 1
ATOM 2404 O O . GLU A 1 298 ? -26.781 3.797 37.232 1.00 95.69 298 GLU A O 1
ATOM 2409 N N . GLY A 1 299 ? -28.418 5.177 36.542 1.00 94.75 299 GLY A N 1
ATOM 2410 C CA . GLY A 1 299 ? -28.436 4.672 35.172 1.00 94.75 299 GLY A CA 1
ATOM 2411 C C . GLY A 1 299 ? -27.105 4.906 34.460 1.00 94.75 299 GLY A C 1
ATOM 2412 O O . GLY A 1 299 ? -26.594 4.007 33.786 1.00 94.75 299 GLY A O 1
ATOM 2413 N N . PHE A 1 300 ? -26.482 6.072 34.661 1.00 96.69 300 PHE A N 1
ATOM 2414 C CA . PHE A 1 300 ? -25.156 6.354 34.117 1.00 96.69 300 PHE A CA 1
ATOM 2415 C C . PHE A 1 300 ? -24.066 5.455 34.706 1.00 96.69 300 PHE A C 1
ATOM 2417 O O . PHE A 1 300 ? -23.300 4.874 33.940 1.00 96.69 300 PHE A O 1
ATOM 2424 N N . LYS A 1 301 ? -24.011 5.259 36.030 1.00 94.56 301 LYS A N 1
ATOM 2425 C CA . LYS A 1 301 ? -23.044 4.339 36.661 1.00 94.56 301 LYS A CA 1
ATOM 2426 C C . LYS A 1 301 ? -23.187 2.909 36.142 1.00 94.56 301 LYS A C 1
ATOM 2428 O O . LYS A 1 301 ? -22.182 2.253 35.862 1.00 94.56 301 LYS A O 1
ATOM 2433 N N . ALA A 1 302 ? -24.420 2.422 35.998 1.00 92.00 302 ALA A N 1
ATOM 2434 C CA . ALA A 1 302 ? -24.685 1.096 35.448 1.00 92.00 302 ALA A CA 1
ATOM 2435 C C . ALA A 1 302 ? -24.194 0.984 33.994 1.00 92.00 302 ALA A C 1
ATOM 2437 O O . ALA A 1 302 ? -23.503 0.026 33.641 1.00 92.00 302 ALA A O 1
ATOM 2438 N N . PHE A 1 303 ? -24.477 1.991 33.165 1.00 94.56 303 PHE A N 1
ATOM 2439 C CA . PHE A 1 303 ? -24.033 2.011 31.774 1.00 94.56 303 PHE A CA 1
ATOM 2440 C C . PHE A 1 303 ? -22.513 2.207 31.633 1.00 94.56 303 PHE A C 1
ATOM 2442 O O . PHE A 1 303 ? -21.894 1.599 30.759 1.00 94.56 303 PHE A O 1
ATOM 2449 N N . SER A 1 304 ? -21.880 2.975 32.527 1.00 94.56 304 SER A N 1
ATOM 2450 C CA . SER A 1 304 ? -20.427 3.183 32.542 1.00 94.56 304 SER A CA 1
ATOM 2451 C C . SER A 1 304 ? -19.681 1.856 32.614 1.00 94.56 304 SER A C 1
ATOM 2453 O O . SER A 1 304 ? -18.770 1.623 31.818 1.00 94.56 304 SER A O 1
ATOM 2455 N N . LYS A 1 305 ? -20.143 0.935 33.469 1.00 93.56 305 LYS A N 1
ATOM 2456 C CA . LYS A 1 305 ? -19.582 -0.420 33.586 1.00 93.56 305 LYS A CA 1
ATOM 2457 C C . LYS A 1 305 ? -19.639 -1.204 32.275 1.00 93.56 305 LYS A C 1
ATOM 2459 O O . LYS A 1 305 ? -18.707 -1.940 31.976 1.00 93.56 305 LYS A O 1
ATOM 2464 N N . THR A 1 306 ? -20.690 -1.024 31.474 1.00 93.06 306 THR A N 1
ATOM 2465 C CA . THR A 1 306 ? -20.791 -1.653 30.143 1.00 93.06 306 THR A CA 1
ATOM 2466 C C . THR A 1 306 ? -19.679 -1.150 29.228 1.00 93.06 306 THR A C 1
ATOM 2468 O O . THR A 1 306 ? -19.039 -1.930 28.526 1.00 93.06 306 THR A O 1
ATOM 2471 N N . SER A 1 307 ? -19.393 0.153 29.274 1.00 92.56 307 SER A N 1
ATOM 2472 C CA . SER A 1 307 ? -18.321 0.734 28.468 1.00 92.56 307 SER A CA 1
ATOM 2473 C C . SER A 1 307 ? -16.913 0.402 28.941 1.00 92.56 307 SER A C 1
ATOM 2475 O O . SER A 1 307 ? -16.041 0.157 28.111 1.00 92.56 307 SER A O 1
ATOM 2477 N N . GLU A 1 308 ? -16.704 0.336 30.256 1.00 93.94 308 GLU A N 1
ATOM 2478 C CA . GLU A 1 308 ? -15.447 -0.126 30.844 1.00 93.94 308 GLU A CA 1
ATOM 2479 C C . GLU A 1 308 ? -15.214 -1.593 30.482 1.00 93.94 308 GLU A C 1
ATOM 2481 O O . GLU A 1 308 ? -14.144 -1.925 29.988 1.00 93.94 308 GLU A O 1
ATOM 2486 N N . SER A 1 309 ? -16.250 -2.437 30.563 1.00 93.94 309 SER A N 1
ATOM 2487 C CA . SER A 1 309 ? -16.166 -3.843 30.159 1.00 93.94 309 SER A CA 1
ATOM 2488 C C . SER A 1 309 ? -15.731 -4.015 28.702 1.00 93.94 309 SER A C 1
ATOM 2490 O O . SER A 1 309 ? -14.890 -4.866 28.423 1.00 93.94 309 SER A O 1
ATOM 2492 N N . LEU A 1 310 ? -16.258 -3.211 27.768 1.00 92.69 310 LEU A N 1
ATOM 2493 C CA . LEU A 1 310 ? -15.805 -3.233 26.373 1.00 92.69 310 LEU A CA 1
ATOM 2494 C C . LEU A 1 310 ? -14.308 -2.903 26.263 1.00 92.69 310 LEU A C 1
ATOM 2496 O O . LEU A 1 310 ? -13.579 -3.615 25.576 1.00 92.69 310 LEU A O 1
ATOM 2500 N N . LEU A 1 311 ? -13.846 -1.844 26.932 1.00 93.38 311 LEU A N 1
ATOM 2501 C CA . LEU A 1 311 ? -12.438 -1.440 26.892 1.00 93.38 311 LEU A CA 1
ATOM 2502 C C . LEU A 1 311 ? -11.517 -2.484 27.527 1.00 93.38 311 LEU A C 1
ATOM 2504 O O . LEU A 1 311 ? -10.492 -2.817 26.937 1.00 93.38 311 LEU A O 1
ATOM 2508 N N . ASP A 1 312 ? -11.885 -3.028 28.683 1.00 93.75 312 ASP A N 1
ATOM 2509 C CA . ASP A 1 312 ? -11.103 -4.054 29.375 1.00 93.75 312 ASP A CA 1
ATOM 2510 C C . ASP A 1 312 ? -10.968 -5.306 28.501 1.00 93.75 312 ASP A C 1
ATOM 2512 O O . ASP A 1 312 ? -9.876 -5.834 28.312 1.00 93.75 312 ASP A O 1
ATOM 2516 N N . LYS A 1 313 ? -12.066 -5.731 27.869 1.00 92.94 313 LYS A N 1
ATOM 2517 C CA . LYS A 1 313 ? -12.087 -6.883 26.960 1.00 92.94 313 LYS A CA 1
ATOM 2518 C C . LYS A 1 313 ? -11.258 -6.657 25.699 1.00 92.94 313 LYS A C 1
ATOM 2520 O O . LYS A 1 313 ? -10.475 -7.524 25.324 1.00 92.94 313 LYS A O 1
ATOM 2525 N N . MET A 1 314 ? -11.399 -5.497 25.055 1.00 90.69 314 MET A N 1
ATOM 2526 C CA . MET A 1 314 ? -10.627 -5.188 23.849 1.00 90.69 314 MET A CA 1
ATOM 2527 C C . MET A 1 314 ? -9.138 -4.963 24.136 1.00 90.69 314 MET A C 1
ATOM 2529 O O . MET A 1 314 ? -8.320 -5.218 23.261 1.00 90.69 314 MET A O 1
ATOM 2533 N N . THR A 1 315 ? -8.772 -4.462 25.321 1.00 90.38 315 THR A N 1
ATOM 2534 C CA . THR A 1 315 ? -7.359 -4.288 25.708 1.00 90.38 315 THR A CA 1
ATOM 2535 C C . THR A 1 315 ? -6.711 -5.593 26.171 1.00 90.38 315 THR A C 1
ATOM 2537 O O . THR A 1 315 ? -5.497 -5.730 26.041 1.00 90.38 315 THR A O 1
ATOM 2540 N N . ALA A 1 316 ? -7.495 -6.545 26.687 1.00 90.62 316 ALA A N 1
ATOM 2541 C CA . ALA A 1 316 ? -7.022 -7.878 27.052 1.00 90.62 316 ALA A CA 1
ATOM 2542 C C . ALA A 1 316 ? -6.794 -8.800 25.840 1.00 90.62 316 ALA A C 1
ATOM 2544 O O . ALA A 1 316 ? -6.007 -9.742 25.936 1.00 90.62 316 ALA A O 1
ATOM 2545 N N . GLU A 1 317 ? -7.468 -8.558 24.710 1.00 88.31 317 GLU A N 1
ATOM 2546 C CA . GLU A 1 317 ? -7.229 -9.311 23.476 1.00 88.31 317 GLU A CA 1
ATOM 2547 C C . GLU A 1 317 ? -5.895 -8.904 22.833 1.00 88.31 317 GLU A C 1
ATOM 2549 O O . GLU A 1 317 ? -5.594 -7.723 22.666 1.00 88.31 317 GLU A O 1
ATOM 2554 N N . GLU A 1 318 ? -5.099 -9.893 22.422 1.00 84.75 318 GLU A N 1
ATOM 2555 C CA . GLU A 1 318 ? -3.866 -9.646 21.680 1.00 84.75 318 GLU A CA 1
ATOM 2556 C C . GLU A 1 318 ? -4.182 -9.062 20.286 1.00 84.75 318 GLU A C 1
ATOM 2558 O O . GLU A 1 318 ? -4.794 -9.754 19.456 1.00 84.75 318 GLU A O 1
ATOM 2563 N N . PRO A 1 319 ? -3.753 -7.820 19.982 1.00 80.44 319 PRO A N 1
ATOM 2564 C CA . PRO A 1 319 ? -4.034 -7.204 18.695 1.00 80.44 319 PRO A CA 1
ATOM 2565 C C . PRO A 1 319 ? -3.319 -7.967 17.575 1.00 80.44 319 PRO A C 1
ATOM 2567 O O . PRO A 1 319 ? -2.106 -8.160 17.602 1.00 80.44 319 PRO A O 1
ATOM 2570 N N . GLY A 1 320 ? -4.071 -8.382 16.553 1.00 75.44 320 GLY A N 1
ATOM 2571 C CA . GLY A 1 320 ? -3.509 -9.118 15.417 1.00 75.44 320 GLY A CA 1
ATOM 2572 C C . GLY A 1 320 ? -2.780 -8.229 14.408 1.00 75.44 320 GLY A C 1
ATOM 2573 O O . GLY A 1 320 ? -1.940 -8.708 13.651 1.00 75.44 320 GLY A O 1
ATOM 2574 N N . THR A 1 321 ? -3.116 -6.938 14.356 1.00 78.94 321 THR A N 1
ATOM 2575 C CA . THR A 1 321 ? -2.566 -5.953 13.414 1.00 78.94 321 THR A CA 1
ATOM 2576 C C . THR A 1 321 ? -2.559 -4.549 14.020 1.00 78.94 321 THR A C 1
ATOM 2578 O O . THR A 1 321 ? -3.382 -4.237 14.880 1.00 78.94 321 THR A O 1
ATOM 2581 N N . LEU A 1 322 ? -1.735 -3.640 13.482 1.00 78.94 322 LEU A N 1
ATOM 2582 C CA . LEU A 1 322 ? -1.771 -2.219 13.865 1.00 78.94 322 LEU A CA 1
ATOM 2583 C C . LEU A 1 322 ? -3.160 -1.584 13.658 1.00 78.94 322 LEU A C 1
ATOM 2585 O O . LEU A 1 322 ? -3.552 -0.694 14.407 1.00 78.94 322 LEU A O 1
ATOM 2589 N N . VAL A 1 323 ? -3.926 -2.026 12.655 1.00 79.12 323 VAL A N 1
ATOM 2590 C CA . VAL A 1 323 ? -5.293 -1.523 12.430 1.00 79.12 323 VAL A CA 1
ATOM 2591 C C . VAL A 1 323 ? -6.182 -1.800 13.645 1.00 79.12 323 VAL A C 1
ATOM 2593 O O . VAL A 1 323 ? -6.985 -0.941 14.005 1.00 79.12 323 VAL A O 1
ATOM 2596 N N . ASP A 1 324 ? -6.001 -2.945 14.307 1.00 83.00 324 ASP A N 1
ATOM 2597 C CA . ASP A 1 324 ? -6.760 -3.304 15.508 1.00 83.00 324 ASP A CA 1
ATOM 2598 C C . ASP A 1 324 ? -6.426 -2.361 16.666 1.00 83.00 324 ASP A C 1
ATOM 2600 O O . ASP A 1 324 ? -7.333 -1.800 17.282 1.00 83.00 324 ASP A O 1
ATOM 2604 N N . GLU A 1 325 ? -5.138 -2.074 16.882 1.00 85.38 325 GLU A N 1
ATOM 2605 C CA . GLU A 1 325 ? -4.706 -1.092 17.884 1.00 85.38 325 GLU A CA 1
ATOM 2606 C C . GLU A 1 325 ? -5.239 0.316 17.592 1.00 85.38 325 GLU A C 1
ATOM 2608 O O . GLU A 1 325 ? -5.640 1.043 18.503 1.00 85.38 325 GLU A O 1
ATOM 2613 N N . LEU A 1 326 ? -5.263 0.726 16.320 1.00 84.50 326 LEU A N 1
ATOM 2614 C CA . LEU A 1 326 ? -5.789 2.032 15.925 1.00 84.50 326 LEU A CA 1
ATOM 2615 C C . LEU A 1 326 ? -7.299 2.127 16.153 1.00 84.50 326 LEU A C 1
ATOM 2617 O O . LEU A 1 326 ? -7.782 3.180 16.576 1.00 84.50 326 LEU A O 1
ATOM 2621 N N . VAL A 1 327 ? -8.047 1.051 15.895 1.00 87.56 327 VAL A N 1
ATOM 2622 C CA . VAL A 1 327 ? -9.479 0.996 16.209 1.00 87.56 327 VAL A CA 1
ATOM 2623 C C . VAL A 1 327 ? -9.694 1.044 17.718 1.00 87.56 327 VAL A C 1
ATOM 2625 O O . VAL A 1 327 ? -10.483 1.873 18.171 1.00 87.56 327 VAL A O 1
ATOM 2628 N N . LEU A 1 328 ? -8.949 0.260 18.501 1.00 90.38 328 LEU A N 1
ATOM 2629 C CA . LEU A 1 328 ? -8.989 0.306 19.964 1.00 90.38 328 LEU A CA 1
ATOM 2630 C C . LEU A 1 328 ? -8.689 1.712 20.502 1.00 90.38 328 LEU A C 1
ATOM 2632 O O . LEU A 1 328 ? -9.422 2.216 21.348 1.00 90.38 328 LEU A O 1
ATOM 2636 N N . ALA A 1 329 ? -7.679 2.400 19.966 1.00 89.25 329 ALA A N 1
ATOM 2637 C CA . ALA A 1 329 ? -7.355 3.769 20.365 1.00 89.25 329 ALA A CA 1
ATOM 2638 C C . ALA A 1 329 ? -8.504 4.755 20.083 1.00 89.25 329 ALA A C 1
ATOM 2640 O O . ALA A 1 329 ? -8.740 5.673 20.871 1.00 89.25 329 ALA A O 1
ATOM 2641 N N . VAL A 1 330 ? -9.242 4.571 18.980 1.00 89.12 330 VAL A N 1
ATOM 2642 C CA . VAL A 1 330 ? -10.453 5.357 18.691 1.00 89.12 330 VAL A CA 1
ATOM 2643 C C . VAL A 1 330 ? -11.566 5.030 19.686 1.00 89.12 330 VAL A C 1
ATOM 2645 O O . VAL A 1 330 ? -12.196 5.956 20.197 1.00 89.12 330 VAL A O 1
ATOM 2648 N N . VAL A 1 331 ? -11.784 3.746 19.991 1.00 92.62 331 VAL A N 1
ATOM 2649 C CA . VAL A 1 331 ? -12.790 3.293 20.964 1.00 92.62 331 VAL A CA 1
ATOM 2650 C C . VAL A 1 331 ? -12.507 3.862 22.351 1.00 92.62 331 VAL A C 1
ATOM 2652 O O . VAL A 1 331 ? -13.385 4.489 22.946 1.00 92.62 331 VAL A O 1
ATOM 2655 N N . ALA A 1 332 ? -11.268 3.740 22.823 1.00 93.50 332 ALA A N 1
ATOM 2656 C CA . ALA A 1 332 ? -10.813 4.300 24.089 1.00 93.50 332 ALA A CA 1
ATOM 2657 C C . ALA A 1 332 ? -10.925 5.829 24.117 1.00 93.50 332 ALA A C 1
ATOM 2659 O O . ALA A 1 332 ? -11.408 6.391 25.096 1.00 93.50 332 ALA A O 1
ATOM 2660 N N . GLY A 1 333 ? -10.529 6.508 23.034 1.00 92.75 333 GLY A N 1
ATOM 2661 C CA . GLY A 1 333 ? -10.544 7.969 22.957 1.00 92.75 333 GLY A CA 1
ATOM 2662 C C . GLY A 1 333 ? -11.951 8.552 23.035 1.00 92.75 333 GLY A C 1
ATOM 2663 O O . GLY A 1 333 ? -12.193 9.462 23.824 1.00 92.75 333 GLY A O 1
ATOM 2664 N N . VAL A 1 334 ? -12.889 8.009 22.251 1.00 92.06 334 VAL A N 1
ATOM 2665 C CA . VAL A 1 334 ? -14.290 8.452 22.299 1.00 92.06 334 VAL A CA 1
ATOM 2666 C C . VAL A 1 334 ? -14.913 8.088 23.644 1.00 92.06 334 VAL A C 1
ATOM 2668 O O . VAL A 1 334 ? -15.544 8.936 24.258 1.00 92.06 334 VAL A O 1
ATOM 2671 N N . THR A 1 335 ? -14.704 6.875 24.154 1.00 94.19 335 THR A N 1
ATOM 2672 C CA . THR A 1 335 ? -15.275 6.483 25.452 1.00 94.19 335 THR A CA 1
ATOM 2673 C C . THR A 1 335 ? -14.786 7.404 26.572 1.00 94.19 335 THR A C 1
ATOM 2675 O O . THR A 1 335 ? -15.603 7.929 27.319 1.00 94.19 335 THR A O 1
ATOM 2678 N N . ALA A 1 336 ? -13.483 7.694 26.635 1.00 95.19 336 ALA A N 1
ATOM 2679 C CA . ALA A 1 336 ? -12.917 8.565 27.662 1.00 95.19 336 ALA A CA 1
ATOM 2680 C C . ALA A 1 336 ? -13.440 10.010 27.600 1.00 95.19 336 ALA A C 1
ATOM 2682 O O . ALA A 1 336 ? -13.762 10.578 28.640 1.00 95.19 336 ALA A O 1
ATOM 2683 N N . GLU A 1 337 ? -13.561 10.592 26.400 1.00 93.56 337 GLU A N 1
ATOM 2684 C CA . GLU A 1 337 ? -14.078 11.958 26.206 1.00 93.56 337 GLU A CA 1
ATOM 2685 C C . GLU A 1 337 ? -15.518 12.107 26.731 1.00 93.56 337 GLU A C 1
ATOM 2687 O O . GLU A 1 337 ? -15.844 13.085 27.407 1.00 93.56 337 GLU A O 1
ATOM 2692 N N . TYR A 1 338 ? -16.389 11.133 26.444 1.00 94.75 338 TYR A N 1
ATOM 2693 C CA . TYR A 1 338 ? -17.806 11.215 26.821 1.00 94.75 338 TYR A CA 1
ATOM 2694 C C . TYR A 1 338 ? -18.064 10.768 28.258 1.00 94.75 338 TYR A C 1
ATOM 2696 O O . TYR A 1 338 ? -18.956 11.324 28.899 1.00 94.75 338 TYR A O 1
ATOM 2704 N N . GLN A 1 339 ? -17.253 9.850 28.785 1.00 95.62 339 GLN A N 1
ATOM 2705 C CA . GLN A 1 339 ? -17.244 9.510 30.205 1.00 95.62 339 GLN A CA 1
ATOM 2706 C C . GLN A 1 339 ? -16.862 10.719 31.062 1.00 95.62 339 GLN A C 1
ATOM 2708 O O . GLN A 1 339 ? -17.620 11.091 31.953 1.00 95.62 339 GLN A O 1
ATOM 2713 N N . GLU A 1 340 ? -15.747 11.393 30.746 1.00 95.38 340 GLU A N 1
ATOM 2714 C CA . GLU A 1 340 ? -15.324 12.623 31.436 1.00 95.38 340 GLU A CA 1
ATOM 2715 C C . GLU A 1 340 ? -16.465 13.645 31.489 1.00 95.38 340 GLU A C 1
ATOM 2717 O O . GLU A 1 340 ? -16.808 14.162 32.554 1.00 95.38 340 GLU A O 1
ATOM 2722 N N . HIS A 1 341 ? -17.064 13.935 30.333 1.00 94.31 341 HIS A N 1
ATOM 2723 C CA . HIS A 1 341 ? -18.119 14.933 30.237 1.00 94.31 341 HIS A CA 1
ATOM 2724 C C . HIS A 1 341 ? -19.364 14.554 31.045 1.00 94.31 341 HIS A C 1
ATOM 2726 O O . HIS A 1 341 ? -19.932 15.410 31.725 1.00 94.31 341 HIS A O 1
ATOM 2732 N N . ALA A 1 342 ? -19.794 13.294 30.976 1.00 95.81 342 ALA A N 1
ATOM 2733 C CA . ALA A 1 342 ? -20.976 12.825 31.685 1.00 95.81 342 ALA A CA 1
ATOM 2734 C C . ALA A 1 342 ? -20.764 12.792 33.208 1.00 95.81 342 ALA A C 1
ATOM 2736 O O . ALA A 1 342 ? -21.589 13.355 33.927 1.00 95.81 342 ALA A O 1
ATOM 2737 N N . PHE A 1 343 ? -19.636 12.260 33.701 1.00 96.69 343 PHE A N 1
ATOM 2738 C CA . PHE A 1 343 ? -19.293 12.304 35.130 1.00 96.69 343 PHE A CA 1
ATOM 2739 C C . PHE A 1 343 ? -19.242 13.743 35.653 1.00 96.69 343 PHE A C 1
ATOM 2741 O O . PHE A 1 343 ? -19.852 14.053 36.676 1.00 96.69 343 PHE A O 1
ATOM 2748 N N . LYS A 1 344 ? -18.598 14.653 34.911 1.00 95.62 344 LYS A N 1
ATOM 2749 C CA . LYS A 1 344 ? -18.528 16.070 35.285 1.00 95.62 344 LYS A CA 1
ATOM 2750 C C . LYS A 1 344 ? -19.913 16.713 35.356 1.00 95.62 344 LYS A C 1
ATOM 2752 O O . LYS A 1 344 ? -20.209 17.449 36.291 1.00 95.62 344 LYS A O 1
ATOM 2757 N N . LYS A 1 345 ? -20.775 16.443 34.372 1.00 95.69 345 LYS A N 1
ATOM 2758 C CA . LYS A 1 345 ? -22.140 16.982 34.340 1.00 95.69 345 LYS A CA 1
ATOM 2759 C C . LYS A 1 345 ? -23.002 16.468 35.500 1.00 95.69 345 LYS A C 1
ATOM 2761 O O . LYS A 1 345 ? -23.859 17.202 35.978 1.00 95.69 345 LYS A O 1
ATOM 2766 N N . LEU A 1 346 ? -22.748 15.246 35.961 1.00 96.81 346 LEU A N 1
ATOM 2767 C CA . LEU A 1 346 ? -23.434 14.611 37.088 1.00 96.81 346 LEU A CA 1
ATOM 2768 C C . LEU A 1 346 ? -22.809 14.939 38.461 1.00 96.81 346 LEU A C 1
ATOM 2770 O O . LEU A 1 346 ? -23.265 14.409 39.470 1.00 96.81 346 LEU A O 1
ATOM 2774 N N . GLY A 1 347 ? -21.785 15.802 38.524 1.00 95.81 347 GLY A N 1
ATOM 2775 C CA . GLY A 1 347 ? -21.136 16.209 39.779 1.00 95.81 347 GLY A CA 1
ATOM 2776 C C . GLY A 1 347 ? -20.188 15.166 40.386 1.00 95.81 347 GLY A C 1
ATOM 2777 O O . GLY A 1 347 ? -19.866 15.242 41.568 1.00 95.81 347 GLY A O 1
ATOM 2778 N N . MET A 1 348 ? -19.738 14.192 39.593 1.00 95.88 348 MET A N 1
ATOM 2779 C CA . MET A 1 348 ? -18.837 13.109 40.003 1.00 95.88 348 MET A CA 1
ATOM 2780 C C . MET A 1 348 ? -17.385 13.454 39.636 1.00 95.88 348 MET A C 1
ATOM 2782 O O . MET A 1 348 ? -16.834 12.980 38.641 1.00 95.88 348 MET A O 1
ATOM 2786 N N . GLU A 1 349 ? -16.786 14.371 40.398 1.00 94.81 349 GLU A N 1
ATOM 2787 C CA . GLU A 1 349 ? -15.505 15.010 40.047 1.00 94.81 349 GLU A CA 1
ATOM 2788 C C . GLU A 1 349 ? -14.298 14.054 40.064 1.00 94.81 349 GLU A C 1
ATOM 2790 O O . GLU A 1 349 ? -13.384 14.205 39.250 1.00 94.81 349 GLU A O 1
ATOM 2795 N N . GLU A 1 350 ? -14.279 13.055 40.952 1.00 95.00 350 GLU A N 1
ATOM 2796 C CA . GLU A 1 350 ? -13.167 12.100 41.047 1.00 95.00 350 GLU A CA 1
ATOM 2797 C C . GLU A 1 350 ? -13.104 11.197 39.805 1.00 95.00 350 GLU A C 1
ATOM 2799 O O . GLU A 1 350 ? -12.061 11.073 39.152 1.00 95.00 350 GLU A O 1
ATOM 2804 N N . GLU A 1 351 ? -14.242 10.631 39.407 1.00 94.88 351 GLU A N 1
ATOM 2805 C CA . GLU A 1 351 ? -14.362 9.820 38.201 1.00 94.88 351 GLU A CA 1
ATOM 2806 C C . GLU A 1 351 ? -14.151 10.659 36.936 1.00 94.88 351 GLU A C 1
ATOM 2808 O O . GLU A 1 351 ? -13.462 10.218 36.009 1.00 94.88 351 GLU A O 1
ATOM 2813 N N . ALA A 1 352 ? -14.660 11.896 36.907 1.00 95.38 352 ALA A N 1
ATOM 2814 C CA . ALA A 1 352 ? -14.395 12.825 35.812 1.00 95.38 352 ALA A CA 1
ATOM 2815 C C . ALA A 1 352 ? -12.888 13.074 35.644 1.00 95.38 352 ALA A C 1
ATOM 2817 O O . ALA A 1 352 ? -12.379 13.059 34.520 1.00 95.38 352 ALA A O 1
ATOM 2818 N N . LEU A 1 353 ? -12.145 13.240 36.746 1.00 95.69 353 LEU A N 1
ATOM 2819 C CA . LEU A 1 353 ? -10.696 13.430 36.715 1.00 95.69 353 LEU A CA 1
ATOM 2820 C C . LEU A 1 353 ? -9.956 12.195 36.174 1.00 95.69 353 LEU A C 1
ATOM 2822 O O . LEU A 1 353 ? -9.032 12.348 35.367 1.00 95.69 353 LEU A O 1
ATOM 2826 N N . ARG A 1 354 ? -10.372 10.976 36.556 1.00 95.00 354 ARG A N 1
ATOM 2827 C CA . ARG A 1 354 ? -9.822 9.714 36.013 1.00 95.00 354 ARG A CA 1
ATOM 2828 C C . ARG A 1 354 ? -9.930 9.685 34.487 1.00 95.00 354 ARG A C 1
ATOM 2830 O O . ARG A 1 354 ? -8.928 9.464 33.799 1.00 95.00 354 ARG A O 1
ATOM 2837 N N . TRP A 1 355 ? -11.119 9.946 33.950 1.00 95.50 355 TRP A N 1
ATOM 2838 C CA . TRP A 1 355 ? -11.370 9.902 32.507 1.00 95.50 355 TRP A CA 1
ATOM 2839 C C . TRP A 1 355 ? -10.734 11.060 31.744 1.00 95.50 355 TRP A C 1
ATOM 2841 O O . TRP A 1 355 ? -10.183 10.843 30.663 1.00 95.50 355 TRP A O 1
ATOM 2851 N N . LYS A 1 356 ? -10.687 12.254 32.342 1.00 94.75 356 LYS A N 1
ATOM 2852 C CA . LYS A 1 356 ? -9.953 13.405 31.805 1.00 94.75 356 LYS A CA 1
ATOM 2853 C C . LYS A 1 356 ? -8.481 13.090 31.580 1.00 94.75 356 LYS A C 1
ATOM 2855 O O . LYS A 1 356 ? -7.933 13.395 30.521 1.00 94.75 356 LYS A O 1
ATOM 2860 N N . ASN A 1 357 ? -7.832 12.454 32.554 1.00 94.19 357 ASN A N 1
ATOM 2861 C CA . ASN A 1 357 ? -6.425 12.073 32.437 1.00 94.19 357 ASN A CA 1
ATOM 2862 C C . ASN A 1 357 ? -6.205 11.061 31.300 1.00 94.19 357 ASN A C 1
ATOM 2864 O O . ASN A 1 357 ? -5.232 11.177 30.551 1.00 94.19 357 ASN A O 1
ATOM 2868 N N . MET A 1 358 ? -7.121 10.103 31.125 1.00 92.94 358 MET A N 1
ATOM 2869 C CA . MET A 1 358 ? -7.080 9.147 30.013 1.00 92.94 358 MET A CA 1
ATOM 2870 C C . MET A 1 358 ? -7.272 9.839 28.654 1.00 92.94 358 MET A C 1
ATOM 2872 O O . MET A 1 358 ? -6.457 9.666 27.746 1.00 92.94 358 MET A O 1
ATOM 2876 N N . SER A 1 359 ? -8.312 10.668 28.533 1.00 91.56 359 SER A N 1
ATOM 2877 C CA . SER A 1 359 ? -8.633 11.445 27.331 1.00 91.56 359 SER A CA 1
ATOM 2878 C C . SER A 1 359 ? -7.456 12.334 26.910 1.00 91.56 359 SER A C 1
ATOM 2880 O O . SER A 1 359 ? -7.002 12.279 25.763 1.00 91.56 359 SER A O 1
ATOM 2882 N N . ALA A 1 360 ? -6.860 13.059 27.863 1.00 91.00 360 ALA A N 1
ATOM 2883 C CA . ALA A 1 360 ? -5.693 13.904 27.628 1.00 91.00 360 ALA A CA 1
ATOM 2884 C C . ALA A 1 360 ? -4.476 13.110 27.122 1.00 91.00 360 ALA A C 1
ATOM 2886 O O . ALA A 1 360 ? -3.805 13.549 26.184 1.00 91.00 360 ALA A O 1
ATOM 2887 N N . ARG A 1 361 ? -4.200 11.922 27.686 1.00 90.25 361 ARG A N 1
ATOM 2888 C CA . ARG A 1 361 ? -3.107 11.043 27.225 1.00 90.25 361 ARG A CA 1
ATOM 2889 C C . ARG A 1 361 ? -3.325 10.565 25.789 1.00 90.25 361 ARG A C 1
ATOM 2891 O O . ARG A 1 361 ? -2.407 10.648 24.971 1.00 90.25 361 ARG A O 1
ATOM 2898 N N . LEU A 1 362 ? -4.530 10.097 25.465 1.00 89.69 362 LEU A N 1
ATOM 2899 C CA . LEU A 1 362 ? -4.873 9.614 24.122 1.00 89.69 362 LEU A CA 1
ATOM 2900 C C . LEU A 1 362 ? -4.830 10.743 23.084 1.00 89.69 362 LEU A C 1
ATOM 2902 O O . LEU A 1 362 ? -4.307 10.555 21.982 1.00 89.69 362 LEU A O 1
ATOM 2906 N N . GLN A 1 363 ? -5.301 11.937 23.447 1.00 86.75 363 GLN A N 1
ATOM 2907 C CA . GLN A 1 363 ? -5.217 13.113 22.588 1.00 86.75 363 GLN A CA 1
ATOM 2908 C C . GLN A 1 363 ? -3.763 13.538 22.348 1.00 86.75 363 GLN A C 1
ATOM 2910 O O . GLN A 1 363 ? -3.377 13.751 21.197 1.00 86.75 363 GLN A O 1
ATOM 2915 N N . ALA A 1 364 ? -2.936 13.597 23.396 1.00 87.25 364 ALA A N 1
ATOM 2916 C CA . ALA A 1 364 ? -1.517 13.916 23.263 1.00 87.25 364 ALA A CA 1
ATOM 2917 C C . ALA A 1 364 ? -0.797 12.911 22.346 1.00 87.25 364 ALA A C 1
ATOM 2919 O O . ALA A 1 364 ? -0.030 13.312 21.467 1.00 87.25 364 ALA A O 1
ATOM 2920 N N . ARG A 1 365 ? -1.091 11.607 22.469 1.00 85.56 365 ARG A N 1
ATOM 2921 C CA . ARG A 1 365 ? -0.571 10.570 21.558 1.00 85.56 365 ARG A CA 1
ATOM 2922 C C . ARG A 1 365 ? -0.990 10.831 20.108 1.00 85.56 365 ARG A C 1
ATOM 2924 O O . ARG A 1 365 ? -0.148 10.781 19.208 1.00 85.56 365 ARG A O 1
ATOM 2931 N N . ALA A 1 366 ? -2.266 11.140 19.875 1.00 83.38 366 ALA A N 1
ATOM 2932 C CA . ALA A 1 366 ? -2.796 11.414 18.541 1.00 83.38 366 ALA A CA 1
ATOM 2933 C C . ALA A 1 366 ? -2.193 12.677 17.899 1.00 83.38 366 ALA A C 1
ATOM 2935 O O . ALA A 1 366 ? -1.949 12.691 16.695 1.00 83.38 366 ALA A O 1
ATOM 2936 N N . GLU A 1 367 ? -1.926 13.724 18.679 1.00 84.81 367 GLU A N 1
ATOM 2937 C CA . GLU A 1 367 ? -1.288 14.957 18.198 1.00 84.81 367 GLU A CA 1
ATOM 2938 C C . GLU A 1 367 ? 0.211 14.766 17.929 1.00 84.81 367 GLU A C 1
ATOM 2940 O O . GLU A 1 367 ? 0.750 15.318 16.966 1.00 84.81 367 GLU A O 1
ATOM 2945 N N . ASN A 1 368 ? 0.881 13.943 18.738 1.00 84.94 368 ASN A N 1
ATOM 2946 C CA . ASN A 1 368 ? 2.312 13.690 18.609 1.00 84.94 368 ASN A CA 1
ATOM 2947 C C . ASN A 1 368 ? 2.663 12.797 17.414 1.00 84.94 368 ASN A C 1
ATOM 2949 O O . ASN A 1 368 ? 3.728 12.989 16.832 1.00 84.94 368 ASN A O 1
ATOM 2953 N N . ARG A 1 369 ? 1.784 11.877 16.985 1.00 83.31 369 ARG A N 1
ATOM 2954 C CA . ARG A 1 369 ? 2.072 10.938 15.877 1.00 83.31 369 ARG A CA 1
ATOM 2955 C C . ARG A 1 369 ? 2.527 11.631 14.584 1.00 83.31 369 ARG A C 1
ATOM 2957 O O . ARG A 1 369 ? 3.450 11.171 13.930 1.00 83.31 369 ARG A O 1
ATOM 2964 N N . HIS A 1 370 ? 1.931 12.776 14.239 1.00 77.94 370 HIS A N 1
ATOM 2965 C CA . HIS A 1 370 ? 2.261 13.513 13.012 1.00 77.94 370 HIS A CA 1
ATOM 2966 C C . HIS A 1 370 ? 3.616 14.228 13.090 1.00 77.94 370 HIS A C 1
ATOM 2968 O O . HIS A 1 370 ? 4.173 14.592 12.059 1.00 77.94 370 HIS A O 1
ATOM 2974 N N . LYS A 1 371 ? 4.134 14.429 14.306 1.00 83.94 371 LYS A N 1
ATOM 2975 C CA . LYS A 1 371 ? 5.425 15.069 14.577 1.00 83.94 371 LYS A CA 1
ATOM 2976 C C . LYS A 1 371 ? 6.552 14.054 14.763 1.00 83.94 371 LYS A C 1
ATOM 2978 O O . LYS A 1 371 ? 7.709 14.458 14.820 1.00 83.94 371 LYS A O 1
ATOM 2983 N N . ARG A 1 372 ? 6.235 12.760 14.900 1.00 86.81 372 ARG A N 1
ATOM 2984 C CA . ARG A 1 372 ? 7.250 11.725 15.110 1.00 86.81 372 ARG A CA 1
ATOM 2985 C C . ARG A 1 372 ? 8.111 11.588 13.850 1.00 86.81 372 ARG A C 1
ATOM 2987 O O . ARG A 1 372 ? 7.549 11.396 12.768 1.00 86.81 372 ARG A O 1
ATOM 2994 N N . PRO A 1 373 ? 9.446 11.685 13.971 1.00 88.62 373 PRO A N 1
ATOM 2995 C CA . PRO A 1 373 ? 10.332 11.379 12.858 1.00 88.62 373 PRO A CA 1
ATOM 2996 C C . PRO A 1 373 ? 10.263 9.885 12.552 1.00 88.62 373 PRO A C 1
ATOM 2998 O O . PRO A 1 373 ? 10.010 9.091 13.452 1.00 88.62 373 PRO A O 1
ATOM 3001 N N . PHE A 1 374 ? 10.504 9.495 11.305 1.00 88.69 374 PHE A N 1
ATOM 3002 C CA . PHE A 1 374 ? 10.779 8.096 10.989 1.00 88.69 374 PHE A CA 1
ATOM 3003 C C . PHE A 1 374 ? 12.230 7.788 11.376 1.00 88.69 374 PHE A C 1
ATOM 3005 O O . PHE A 1 374 ? 13.110 8.602 11.085 1.00 88.69 374 PHE A O 1
ATOM 3012 N N . ILE A 1 375 ? 12.467 6.685 12.088 1.00 90.38 375 ILE A N 1
ATOM 3013 C CA . ILE A 1 375 ? 13.794 6.310 12.587 1.00 90.38 375 ILE A CA 1
ATOM 3014 C C . ILE A 1 375 ? 14.340 5.128 11.784 1.00 90.38 375 ILE A C 1
ATOM 3016 O O . ILE A 1 375 ? 13.691 4.090 11.712 1.00 90.38 375 ILE A O 1
ATOM 3020 N N . VAL A 1 376 ? 15.549 5.277 11.243 1.00 89.75 376 VAL A N 1
ATOM 3021 C CA . VAL A 1 376 ? 16.307 4.212 10.569 1.00 89.75 376 VAL A CA 1
ATOM 3022 C C . VAL A 1 376 ? 17.718 4.188 11.146 1.00 89.75 376 VAL A C 1
ATOM 3024 O O . VAL A 1 376 ? 18.331 5.245 11.313 1.00 89.75 376 VAL A O 1
ATOM 3027 N N . ASP A 1 377 ? 18.212 3.008 11.528 1.00 90.94 377 ASP A N 1
ATOM 3028 C CA . ASP A 1 377 ? 19.511 2.830 12.204 1.00 90.94 377 ASP A CA 1
ATOM 3029 C C . ASP A 1 377 ? 19.696 3.768 13.415 1.00 90.94 377 ASP A C 1
ATOM 3031 O O . ASP A 1 377 ? 20.754 4.361 13.646 1.00 90.94 377 ASP A O 1
ATOM 3035 N N . GLY A 1 378 ? 18.614 3.971 14.175 1.00 89.62 378 GLY A N 1
ATOM 3036 C CA . GLY A 1 378 ? 18.590 4.854 15.345 1.00 89.62 378 GLY A CA 1
ATOM 3037 C C . GLY A 1 378 ? 18.635 6.355 15.029 1.00 89.62 378 GLY A C 1
ATOM 3038 O O . GLY A 1 378 ? 18.716 7.166 15.952 1.00 89.62 378 GLY A O 1
ATOM 3039 N N . LYS A 1 379 ? 18.564 6.757 13.755 1.00 91.31 379 LYS A N 1
ATOM 3040 C CA . LYS A 1 379 ? 18.618 8.160 13.321 1.00 91.31 379 LYS A CA 1
ATOM 3041 C C . LYS A 1 379 ? 17.305 8.597 12.687 1.00 91.31 379 LYS A C 1
ATOM 3043 O O . LYS A 1 379 ? 16.674 7.852 11.948 1.00 91.31 379 LYS A O 1
ATOM 3048 N N . ALA A 1 380 ? 16.907 9.838 12.954 1.00 90.44 380 ALA A N 1
ATOM 3049 C CA . ALA A 1 380 ? 15.757 10.449 12.300 1.00 90.44 380 ALA A CA 1
ATOM 3050 C C . ALA A 1 380 ? 16.055 10.711 10.822 1.00 90.44 380 ALA A C 1
ATOM 3052 O O . ALA A 1 380 ? 17.053 11.360 10.496 1.00 90.44 380 ALA A O 1
ATOM 3053 N N . VAL A 1 381 ? 15.167 10.254 9.940 1.00 88.12 381 VAL A N 1
ATOM 3054 C CA . VAL A 1 381 ? 15.328 10.399 8.492 1.00 88.12 381 VAL A CA 1
ATOM 3055 C C . VAL A 1 381 ? 14.163 11.164 7.861 1.00 88.12 381 VAL A C 1
ATOM 3057 O O . VAL A 1 381 ? 13.016 11.038 8.304 1.00 88.12 381 VAL A O 1
ATOM 3060 N N . PRO A 1 382 ? 14.428 12.000 6.838 1.00 85.88 382 PRO A N 1
ATOM 3061 C CA . PRO A 1 382 ? 13.374 12.676 6.096 1.00 85.88 382 PRO A CA 1
ATOM 3062 C C . PRO A 1 382 ? 12.457 11.683 5.379 1.00 85.88 382 PRO A C 1
ATOM 3064 O O . PRO A 1 382 ? 12.914 10.664 4.859 1.00 85.88 382 PRO A O 1
ATOM 3067 N N . ALA A 1 383 ? 11.176 12.036 5.297 1.00 78.56 383 ALA A N 1
ATOM 3068 C CA . ALA A 1 383 ? 10.164 11.232 4.623 1.00 78.56 383 ALA A CA 1
ATOM 3069 C C . ALA A 1 383 ? 10.531 10.962 3.154 1.00 78.56 383 ALA A C 1
ATOM 3071 O O . ALA A 1 383 ? 10.936 11.877 2.433 1.00 78.56 383 ALA A O 1
ATOM 3072 N N . GLY A 1 384 ? 10.384 9.717 2.711 1.00 79.25 384 GLY A N 1
ATOM 3073 C CA . GLY A 1 384 ? 10.663 9.270 1.348 1.00 79.25 384 GLY A CA 1
ATOM 3074 C C . GLY A 1 384 ? 12.147 9.213 0.978 1.00 79.25 384 GLY A C 1
ATOM 3075 O O . GLY A 1 384 ? 12.469 8.876 -0.162 1.00 79.25 384 GLY A O 1
ATOM 3076 N N . LYS A 1 385 ? 13.068 9.576 1.886 1.00 85.00 385 LYS A N 1
ATOM 3077 C CA . LYS A 1 385 ? 14.504 9.642 1.572 1.00 85.00 385 LYS A CA 1
ATOM 3078 C C . LYS A 1 385 ? 15.161 8.269 1.550 1.00 85.00 385 LYS A C 1
ATOM 3080 O O . LYS A 1 385 ? 16.008 8.043 0.699 1.00 85.00 385 LYS A O 1
ATOM 3085 N N . GLN A 1 386 ? 14.792 7.382 2.467 1.00 84.31 386 GLN A N 1
ATOM 3086 C CA . GLN A 1 386 ? 15.363 6.033 2.583 1.00 84.31 386 GLN A CA 1
ATOM 3087 C C . GLN A 1 386 ? 14.347 4.928 2.297 1.00 84.31 386 GLN A C 1
ATOM 3089 O O . GLN A 1 386 ? 14.660 3.748 2.385 1.00 84.31 386 GLN A O 1
ATOM 3094 N N . THR A 1 387 ? 13.132 5.290 1.929 1.00 83.25 387 THR A N 1
ATOM 3095 C CA . THR A 1 387 ? 12.035 4.356 1.722 1.00 83.25 387 THR A CA 1
ATOM 3096 C C . THR A 1 387 ? 11.645 4.345 0.250 1.00 83.25 387 THR A C 1
ATOM 3098 O O . THR A 1 387 ? 11.800 5.342 -0.461 1.00 83.25 387 THR A O 1
ATOM 3101 N N . GLY A 1 388 ? 11.183 3.194 -0.233 1.00 72.69 388 GLY A N 1
ATOM 3102 C CA . GLY A 1 388 ? 10.587 3.108 -1.561 1.00 72.69 388 GLY A CA 1
ATOM 3103 C C . GLY A 1 388 ? 9.241 3.849 -1.633 1.00 72.69 388 GLY A C 1
ATOM 3104 O O . GLY A 1 388 ? 8.500 3.903 -0.658 1.00 72.69 388 GLY A O 1
ATOM 3105 N N . LEU A 1 389 ? 8.903 4.406 -2.788 1.00 68.88 389 LEU A N 1
ATOM 3106 C CA . LEU A 1 389 ? 7.611 4.964 -3.162 1.00 68.88 389 LEU A CA 1
ATOM 3107 C C . LEU A 1 389 ? 6.421 4.010 -2.937 1.00 68.88 389 LEU A C 1
ATOM 3109 O O . LEU A 1 389 ? 5.392 4.451 -2.439 1.00 68.88 389 LEU A O 1
ATOM 3113 N N . PHE A 1 390 ? 6.521 2.734 -3.313 1.00 62.47 390 PHE A N 1
ATOM 3114 C CA . PHE A 1 390 ? 5.388 1.802 -3.297 1.00 62.47 390 PHE A CA 1
ATOM 3115 C C . PHE A 1 390 ? 5.262 1.041 -1.978 1.00 62.47 390 PHE A C 1
ATOM 3117 O O . PHE A 1 390 ? 4.162 0.899 -1.454 1.00 62.47 390 PHE A O 1
ATOM 3124 N N . PHE A 1 391 ? 6.379 0.565 -1.426 1.00 60.16 391 PHE A N 1
ATOM 3125 C CA . PHE A 1 391 ? 6.374 -0.220 -0.184 1.00 60.16 391 PHE A CA 1
ATOM 3126 C C . PHE A 1 391 ? 6.700 0.614 1.057 1.00 60.16 391 PHE A C 1
ATOM 3128 O O . PHE A 1 391 ? 6.323 0.258 2.172 1.00 60.16 391 PHE A O 1
ATOM 3135 N N . GLY A 1 392 ? 7.393 1.734 0.881 1.00 64.94 392 GLY A N 1
ATOM 3136 C CA . GLY A 1 392 ? 7.942 2.516 1.978 1.00 64.94 392 GLY A CA 1
ATOM 3137 C C . GLY A 1 392 ? 6.969 3.500 2.623 1.00 64.94 392 GLY A C 1
ATOM 3138 O O . GLY A 1 392 ? 7.037 3.705 3.833 1.00 64.94 392 GLY A O 1
ATOM 3139 N N . ASP A 1 393 ? 6.014 4.046 1.864 1.00 65.19 393 ASP A N 1
ATOM 3140 C CA . ASP A 1 393 ? 4.987 4.961 2.389 1.00 65.19 393 ASP A CA 1
ATOM 3141 C C . ASP A 1 393 ? 4.159 4.314 3.513 1.00 65.19 393 ASP A C 1
ATOM 3143 O O . ASP A 1 393 ? 3.865 4.948 4.532 1.00 65.19 393 ASP A O 1
ATOM 3147 N N . GLY A 1 394 ? 3.833 3.027 3.357 1.00 71.00 394 GLY A N 1
ATOM 3148 C CA . GLY A 1 394 ? 3.167 2.242 4.392 1.00 71.00 394 GLY A CA 1
ATOM 3149 C C . GLY A 1 394 ? 4.024 2.120 5.650 1.00 71.00 394 GLY A C 1
ATOM 3150 O O . GLY A 1 394 ? 3.542 2.402 6.745 1.00 71.00 394 GLY A O 1
ATOM 3151 N N . VAL A 1 395 ? 5.305 1.770 5.499 1.00 77.94 395 VAL A N 1
ATOM 3152 C CA . VAL A 1 395 ? 6.241 1.591 6.622 1.00 77.94 395 VAL A CA 1
ATOM 3153 C C . VAL A 1 395 ? 6.428 2.890 7.405 1.00 77.94 395 VAL A C 1
ATOM 3155 O O . VAL A 1 395 ? 6.315 2.880 8.630 1.00 77.94 395 VAL A O 1
ATOM 3158 N N . GLU A 1 396 ? 6.635 4.025 6.731 1.00 80.00 396 GLU A N 1
ATOM 3159 C CA . GLU A 1 396 ? 6.781 5.315 7.417 1.00 80.00 396 GLU A CA 1
ATOM 3160 C C . GLU A 1 396 ? 5.519 5.712 8.179 1.00 80.00 396 GLU A C 1
ATOM 3162 O O . GLU A 1 396 ? 5.595 6.203 9.310 1.00 80.00 396 GLU A O 1
ATOM 3167 N N . MET A 1 397 ? 4.350 5.521 7.562 1.00 77.38 397 MET A N 1
ATOM 3168 C CA . MET A 1 397 ? 3.068 5.812 8.194 1.00 77.38 397 MET A CA 1
ATOM 3169 C C . MET A 1 397 ? 2.889 4.955 9.451 1.00 77.38 397 MET A C 1
ATOM 3171 O O . MET A 1 397 ? 2.628 5.494 10.528 1.00 77.38 397 MET A O 1
ATOM 3175 N N . VAL A 1 398 ? 3.066 3.638 9.322 1.00 77.00 398 VAL A N 1
ATOM 3176 C CA . VAL A 1 398 ? 2.942 2.646 10.402 1.00 77.00 398 VAL A CA 1
ATOM 3177 C C . VAL A 1 398 ? 3.911 2.968 11.541 1.00 77.00 398 VAL A C 1
ATOM 3179 O O . VAL A 1 398 ? 3.490 3.052 12.696 1.00 77.00 398 VAL A O 1
ATOM 3182 N N . ALA A 1 399 ? 5.180 3.242 11.233 1.00 81.69 399 ALA A N 1
ATOM 3183 C CA . ALA A 1 399 ? 6.192 3.563 12.234 1.00 81.69 399 ALA A CA 1
ATOM 3184 C C . ALA A 1 399 ? 5.814 4.804 13.057 1.00 81.69 399 ALA A C 1
ATOM 3186 O O . ALA A 1 399 ? 5.932 4.802 14.279 1.00 81.69 399 ALA A O 1
ATOM 3187 N N . ARG A 1 400 ? 5.258 5.849 12.432 1.00 82.62 400 ARG A N 1
ATOM 3188 C CA . ARG A 1 400 ? 4.824 7.060 13.155 1.00 82.62 400 ARG A CA 1
ATOM 3189 C C . ARG A 1 400 ? 3.635 6.825 14.091 1.00 82.62 400 ARG A C 1
ATOM 3191 O O . ARG A 1 400 ? 3.432 7.610 15.021 1.00 82.62 400 ARG A O 1
ATOM 3198 N N . HIS A 1 401 ? 2.855 5.766 13.880 1.00 79.69 401 HIS A N 1
ATOM 3199 C CA . HIS A 1 401 ? 1.762 5.389 14.776 1.00 79.69 401 HIS A CA 1
ATOM 3200 C C . HIS A 1 401 ? 2.246 4.668 16.044 1.00 79.69 401 HIS A C 1
ATOM 3202 O O . HIS A 1 401 ? 1.635 4.847 17.105 1.00 79.69 401 HIS A O 1
ATOM 3208 N N . ALA A 1 402 ? 3.366 3.947 15.971 1.00 79.25 402 ALA A N 1
ATOM 3209 C CA . ALA A 1 402 ? 3.997 3.315 17.124 1.00 79.25 402 ALA A CA 1
ATOM 3210 C C . ALA A 1 402 ? 4.696 4.359 18.020 1.00 79.25 402 ALA A C 1
ATOM 3212 O O . ALA A 1 402 ? 5.319 5.309 17.541 1.00 79.25 402 ALA A O 1
ATOM 3213 N N . GLU A 1 403 ? 4.544 4.236 19.344 1.00 78.00 403 GLU A N 1
ATOM 3214 C CA . GLU A 1 403 ? 5.297 5.055 20.315 1.00 78.00 403 GLU A CA 1
ATOM 3215 C C . GLU A 1 403 ? 6.773 4.673 20.327 1.00 78.00 403 GLU A C 1
ATOM 3217 O O . GLU A 1 403 ? 7.642 5.540 20.238 1.00 78.00 403 GLU A O 1
ATOM 3222 N N . HIS A 1 404 ? 7.024 3.369 20.358 1.00 82.12 404 HIS A N 1
ATOM 3223 C CA . HIS A 1 404 ? 8.329 2.767 20.170 1.00 82.12 404 HIS A CA 1
ATOM 3224 C C . HIS A 1 404 ? 8.337 2.158 18.775 1.00 82.12 404 HIS A C 1
ATOM 3226 O O . HIS A 1 404 ? 7.698 1.135 18.540 1.00 82.12 404 HIS A O 1
ATOM 3232 N N . GLN A 1 405 ? 8.980 2.845 17.832 1.00 83.06 405 GLN A N 1
ATOM 3233 C CA . GLN A 1 405 ? 9.086 2.336 16.466 1.00 83.06 405 GLN A CA 1
ATOM 3234 C C . GLN A 1 405 ? 9.851 1.013 16.500 1.00 83.06 405 GLN A C 1
ATOM 3236 O O . GLN A 1 405 ? 10.838 0.926 17.241 1.00 83.06 405 GLN A O 1
ATOM 3241 N N . PRO A 1 406 ? 9.425 -0.003 15.729 1.00 79.00 406 PRO A N 1
ATOM 3242 C CA . PRO A 1 406 ? 10.260 -1.176 15.543 1.00 79.00 406 PRO A CA 1
ATOM 3243 C C . PRO A 1 406 ? 11.623 -0.717 15.001 1.00 79.00 406 PRO A C 1
ATOM 3245 O O . PRO A 1 406 ? 11.667 0.246 14.227 1.00 79.00 406 PRO A O 1
ATOM 3248 N N . PRO A 1 407 ? 12.734 -1.339 15.426 1.00 84.75 407 PRO A N 1
ATOM 3249 C CA . PRO A 1 407 ? 14.028 -1.035 14.840 1.00 84.75 407 PRO A CA 1
ATOM 3250 C C . PRO A 1 407 ? 13.953 -1.365 13.350 1.00 84.75 407 PRO A C 1
ATOM 3252 O O . PRO A 1 407 ? 13.662 -2.499 12.987 1.00 84.75 407 PRO A O 1
ATOM 3255 N N . VAL A 1 408 ? 14.168 -0.354 12.513 1.00 87.50 408 VAL A N 1
ATOM 3256 C CA . VAL A 1 408 ? 14.276 -0.508 11.064 1.00 87.50 408 VAL A CA 1
ATOM 3257 C C . VAL A 1 408 ? 15.697 -0.145 10.677 1.00 87.50 408 VAL A C 1
ATOM 3259 O O . VAL A 1 408 ? 16.211 0.906 11.077 1.00 87.50 408 VAL A O 1
ATOM 3262 N N . THR A 1 409 ? 16.332 -1.021 9.919 1.00 90.38 409 THR A N 1
ATOM 3263 C CA . THR A 1 409 ? 17.684 -0.823 9.403 1.00 90.38 409 THR A CA 1
ATOM 3264 C C . THR A 1 409 ? 17.649 -0.376 7.951 1.00 90.38 409 THR A C 1
ATOM 3266 O O . THR A 1 409 ? 16.709 -0.683 7.214 1.00 90.38 409 THR A O 1
ATOM 3269 N N . ASP A 1 410 ? 18.682 0.338 7.500 1.00 89.56 410 ASP A N 1
ATOM 3270 C CA . ASP A 1 410 ? 18.760 0.719 6.088 1.00 89.56 410 ASP A CA 1
ATOM 3271 C C . ASP A 1 410 ? 18.827 -0.511 5.166 1.00 89.56 410 ASP A C 1
ATOM 3273 O O . ASP A 1 410 ? 18.242 -0.501 4.084 1.00 89.56 410 ASP A O 1
ATOM 3277 N N . ALA A 1 411 ? 19.440 -1.602 5.640 1.00 89.56 411 ALA A N 1
ATOM 3278 C CA . ALA A 1 411 ? 19.532 -2.878 4.931 1.00 89.56 411 ALA A CA 1
ATOM 3279 C C . ALA A 1 411 ? 18.164 -3.544 4.688 1.00 89.56 411 ALA A C 1
ATOM 3281 O O . ALA A 1 411 ? 17.985 -4.231 3.686 1.00 89.56 411 ALA A O 1
ATOM 3282 N N . GLU A 1 412 ? 17.180 -3.332 5.566 1.00 85.31 412 GLU A N 1
ATOM 3283 C CA . GLU A 1 412 ? 15.808 -3.827 5.364 1.00 85.31 412 GLU A CA 1
ATOM 3284 C C . GLU A 1 412 ? 15.039 -2.988 4.334 1.00 85.31 412 GLU A C 1
ATOM 3286 O O . GLU A 1 412 ? 14.141 -3.492 3.658 1.00 85.31 412 GLU A O 1
ATOM 3291 N N . LEU A 1 413 ? 15.391 -1.706 4.192 1.00 86.50 413 LEU A N 1
ATOM 3292 C CA . LEU A 1 413 ? 14.741 -0.775 3.266 1.00 86.50 413 LEU A CA 1
ATOM 3293 C C . LEU A 1 413 ? 15.390 -0.760 1.876 1.00 86.50 413 LEU A C 1
ATOM 3295 O O . LEU A 1 413 ? 14.720 -0.466 0.880 1.00 86.50 413 LEU A O 1
ATOM 3299 N N . GLU A 1 414 ? 16.683 -1.077 1.797 1.00 87.50 414 GLU A N 1
ATOM 3300 C CA . GLU A 1 414 ? 17.477 -1.070 0.571 1.00 87.50 414 GLU A CA 1
ATOM 3301 C C . GLU A 1 414 ? 16.859 -1.908 -0.561 1.00 87.50 414 GLU A C 1
ATOM 3303 O O . GLU A 1 414 ? 16.715 -1.361 -1.661 1.00 87.50 414 GLU A O 1
ATOM 3308 N N . PRO A 1 415 ? 16.414 -3.165 -0.348 1.00 84.31 415 PRO A N 1
ATOM 3309 C CA . PRO A 1 415 ? 15.824 -3.969 -1.415 1.00 84.31 415 PRO A CA 1
ATOM 3310 C C . PRO A 1 415 ? 14.612 -3.292 -2.060 1.00 84.31 415 PRO A C 1
ATOM 3312 O O . PRO A 1 415 ? 14.486 -3.293 -3.285 1.00 84.31 415 PRO A O 1
ATOM 3315 N N . GLY A 1 416 ? 13.758 -2.652 -1.252 1.00 79.88 416 GLY A N 1
ATOM 3316 C CA . GLY A 1 416 ? 12.589 -1.920 -1.737 1.00 79.88 416 GLY A CA 1
ATOM 3317 C C . GLY A 1 416 ? 12.972 -0.717 -2.601 1.00 79.88 416 GLY A C 1
ATOM 3318 O O . GLY A 1 416 ? 12.393 -0.517 -3.670 1.00 79.88 416 GLY A O 1
ATOM 3319 N N . ARG A 1 417 ? 13.994 0.048 -2.192 1.00 86.38 417 ARG A N 1
ATOM 3320 C CA . ARG A 1 417 ? 14.526 1.160 -3.000 1.00 86.38 417 ARG A CA 1
ATOM 3321 C C . ARG A 1 417 ? 15.125 0.667 -4.313 1.00 86.38 417 ARG A C 1
ATOM 3323 O O . ARG A 1 417 ? 14.836 1.224 -5.369 1.00 86.38 417 ARG A O 1
ATOM 3330 N N . LEU A 1 418 ? 15.970 -0.363 -4.266 1.00 86.50 418 LEU A N 1
ATOM 3331 C CA . LEU A 1 418 ? 16.646 -0.883 -5.454 1.00 86.50 418 LEU A CA 1
ATOM 3332 C C . LEU A 1 418 ? 15.647 -1.456 -6.458 1.00 86.50 418 LEU A C 1
ATOM 3334 O O . LEU A 1 418 ? 15.776 -1.178 -7.649 1.00 86.50 418 LEU A O 1
ATOM 3338 N N . PHE A 1 419 ? 14.646 -2.198 -5.980 1.00 80.50 419 PHE A N 1
ATOM 3339 C CA . PHE A 1 419 ? 13.548 -2.711 -6.799 1.00 80.50 419 PHE A CA 1
ATOM 3340 C C . PHE A 1 419 ? 12.866 -1.591 -7.585 1.00 80.50 419 PHE A C 1
ATOM 3342 O O . PHE A 1 419 ? 12.669 -1.670 -8.796 1.00 80.50 419 PHE A O 1
ATOM 3349 N N . GLU A 1 420 ? 12.559 -0.505 -6.899 1.00 79.38 420 GLU A N 1
ATOM 3350 C CA . GLU A 1 420 ? 11.917 0.652 -7.487 1.00 79.38 420 GLU A CA 1
ATOM 3351 C C . GLU A 1 420 ? 12.765 1.372 -8.529 1.00 79.38 420 GLU A C 1
ATOM 3353 O O . GLU A 1 420 ? 12.262 1.715 -9.600 1.00 79.38 420 GLU A O 1
ATOM 3358 N N . HIS A 1 421 ? 14.056 1.552 -8.250 1.00 84.75 421 HIS A N 1
ATOM 3359 C CA . HIS A 1 421 ? 15.005 2.098 -9.218 1.00 84.75 421 HIS A CA 1
ATOM 3360 C C . HIS A 1 421 ? 15.127 1.207 -10.460 1.00 84.75 421 HIS A C 1
ATOM 3362 O O . HIS A 1 421 ? 15.224 1.727 -11.574 1.00 84.75 421 HIS A O 1
ATOM 3368 N N . GLU A 1 422 ? 15.091 -0.122 -10.309 1.00 84.31 422 GLU A N 1
ATOM 3369 C CA . GLU A 1 422 ? 15.041 -1.047 -11.451 1.00 84.31 422 GLU A CA 1
ATOM 3370 C C . GLU A 1 422 ? 13.754 -0.892 -12.249 1.00 84.31 422 GLU A C 1
ATOM 3372 O O . GLU A 1 422 ? 13.796 -0.758 -13.473 1.00 84.31 422 GLU A O 1
ATOM 3377 N N . MET A 1 423 ? 12.615 -0.865 -11.564 1.00 77.94 423 MET A N 1
ATOM 3378 C CA . MET A 1 423 ? 11.319 -0.723 -12.208 1.00 77.94 423 MET A CA 1
ATOM 3379 C C . MET A 1 423 ? 11.231 0.598 -12.981 1.00 77.94 423 MET A C 1
ATOM 3381 O O . MET A 1 423 ? 10.863 0.605 -14.156 1.00 77.94 423 MET A O 1
ATOM 3385 N N . ALA A 1 424 ? 11.649 1.710 -12.373 1.00 80.12 424 ALA A N 1
ATOM 3386 C CA . ALA A 1 424 ? 11.722 3.002 -13.046 1.00 80.12 424 ALA A CA 1
ATOM 3387 C C . ALA A 1 424 ? 12.693 2.979 -14.233 1.00 80.12 424 ALA A C 1
ATOM 3389 O O . ALA A 1 424 ? 12.365 3.507 -15.294 1.00 80.12 424 ALA A O 1
ATOM 3390 N N . SER A 1 425 ? 13.851 2.323 -14.103 1.00 83.38 425 SER A N 1
ATOM 3391 C CA . SER A 1 425 ? 14.812 2.181 -15.206 1.00 83.38 425 SER A CA 1
ATOM 3392 C C . SER A 1 425 ? 14.209 1.445 -16.405 1.00 83.38 425 SER A C 1
ATOM 3394 O O . SER A 1 425 ? 14.428 1.865 -17.540 1.00 83.38 425 SER A O 1
ATOM 3396 N N . ARG A 1 426 ? 13.409 0.395 -16.172 1.00 79.31 426 ARG A N 1
ATOM 3397 C CA . ARG A 1 426 ? 12.688 -0.333 -17.232 1.00 79.31 426 ARG A CA 1
ATOM 3398 C C . ARG A 1 426 ? 11.639 0.546 -17.911 1.00 79.31 426 ARG A C 1
ATOM 3400 O O . ARG A 1 426 ? 11.637 0.668 -19.134 1.00 79.31 426 ARG A O 1
ATOM 3407 N N . PHE A 1 427 ? 10.799 1.231 -17.131 1.00 79.31 427 PHE A N 1
ATOM 3408 C CA . PHE A 1 427 ? 9.808 2.167 -17.676 1.00 79.31 427 PHE A CA 1
ATOM 3409 C C . PHE A 1 427 ? 10.454 3.268 -18.519 1.00 79.31 427 PHE A C 1
ATOM 3411 O O . PHE A 1 427 ? 9.994 3.562 -19.623 1.00 79.31 427 PHE A O 1
ATOM 3418 N N . LEU A 1 428 ? 11.547 3.848 -18.023 1.00 83.44 428 LEU A N 1
ATOM 3419 C CA . LEU A 1 428 ? 12.309 4.853 -18.747 1.00 83.44 428 LEU A CA 1
ATOM 3420 C C . LEU A 1 428 ? 12.912 4.259 -20.030 1.00 83.44 428 LEU A C 1
ATOM 3422 O O . LEU A 1 428 ? 12.748 4.846 -21.094 1.00 83.44 428 LEU A O 1
ATOM 3426 N N . ALA A 1 429 ? 13.514 3.067 -19.995 1.00 81.75 429 ALA A N 1
ATOM 3427 C CA . ALA A 1 429 ? 14.037 2.411 -21.198 1.00 81.75 429 ALA A CA 1
ATOM 3428 C C . ALA A 1 429 ? 12.969 2.248 -22.299 1.00 81.75 429 ALA A C 1
ATOM 3430 O O . ALA A 1 429 ? 13.234 2.560 -23.463 1.00 81.75 429 ALA A O 1
ATOM 3431 N N . HIS A 1 430 ? 11.741 1.854 -21.948 1.00 80.06 430 HIS A N 1
ATOM 3432 C CA . HIS A 1 430 ? 10.622 1.824 -22.897 1.00 80.06 430 HIS A CA 1
ATOM 3433 C C . HIS A 1 430 ? 10.225 3.217 -23.388 1.00 80.06 430 HIS A C 1
ATOM 3435 O O . HIS A 1 430 ? 10.020 3.414 -24.588 1.00 80.06 430 HIS A O 1
ATOM 3441 N N . ALA A 1 431 ? 10.161 4.203 -22.489 1.00 82.75 431 ALA A N 1
ATOM 3442 C CA . ALA A 1 431 ? 9.894 5.586 -22.869 1.00 82.75 431 ALA A CA 1
ATOM 3443 C C . ALA A 1 431 ? 10.929 6.094 -23.885 1.00 82.75 431 ALA A C 1
ATOM 3445 O O . ALA A 1 431 ? 10.576 6.831 -24.799 1.00 82.75 431 ALA A O 1
ATOM 3446 N N . LEU A 1 432 ? 12.184 5.647 -23.798 1.00 83.06 432 LEU A N 1
ATOM 3447 C CA . LEU A 1 432 ? 13.248 6.025 -24.729 1.00 83.06 432 LEU A CA 1
ATOM 3448 C C . LEU A 1 432 ? 12.954 5.533 -26.142 1.00 83.06 432 LEU A C 1
ATOM 3450 O O . LEU A 1 432 ? 13.089 6.286 -27.102 1.00 83.06 432 LEU A O 1
ATOM 3454 N N . TRP A 1 433 ? 12.534 4.272 -26.263 1.00 78.62 433 TRP A N 1
ATOM 3455 C CA . TRP A 1 433 ? 12.128 3.689 -27.537 1.00 78.62 433 TRP A CA 1
ATOM 3456 C C . TRP A 1 433 ? 10.982 4.476 -28.159 1.00 78.62 433 TRP A C 1
ATOM 3458 O O . TRP A 1 433 ? 11.038 4.818 -29.341 1.00 78.62 433 TRP A O 1
ATOM 3468 N N . VAL A 1 434 ? 9.987 4.838 -27.347 1.00 82.06 434 VAL A N 1
ATOM 3469 C CA . VAL A 1 434 ? 8.869 5.677 -27.784 1.00 82.06 434 VAL A CA 1
ATOM 3470 C C . VAL A 1 434 ? 9.350 7.070 -28.194 1.00 82.06 434 VAL A C 1
ATOM 3472 O O . VAL A 1 434 ? 8.908 7.569 -29.222 1.00 82.06 434 VAL A O 1
ATOM 3475 N N . LEU A 1 435 ? 10.291 7.679 -27.466 1.00 84.88 435 LEU A N 1
ATOM 3476 C CA . LEU A 1 435 ? 10.871 8.989 -27.788 1.00 84.88 435 LEU A CA 1
ATOM 3477 C C . LEU A 1 435 ? 11.743 8.972 -29.052 1.00 84.88 435 LEU A C 1
ATOM 3479 O O . LEU A 1 435 ? 11.855 9.995 -29.728 1.00 84.88 435 LEU A O 1
ATOM 3483 N N . PHE A 1 436 ? 12.330 7.835 -29.427 1.00 83.81 436 PHE A N 1
ATOM 3484 C CA . PHE A 1 436 ? 13.057 7.713 -30.692 1.00 83.81 436 PHE A CA 1
ATOM 3485 C C . PHE A 1 436 ? 12.140 7.628 -31.916 1.00 83.81 436 PHE A C 1
ATOM 3487 O O . PHE A 1 436 ? 12.562 8.038 -32.999 1.00 83.81 436 PHE A O 1
ATOM 3494 N N . LEU A 1 437 ? 10.892 7.167 -31.775 1.00 82.38 437 LEU A N 1
ATOM 3495 C CA . LEU A 1 437 ? 9.924 7.128 -32.879 1.00 82.38 437 LEU A CA 1
ATOM 3496 C C . LEU A 1 437 ? 9.656 8.507 -33.509 1.00 82.38 437 LEU A C 1
ATOM 3498 O O . LEU A 1 437 ? 9.784 8.608 -34.730 1.00 82.38 437 LEU A O 1
ATOM 3502 N N . PRO A 1 438 ? 9.343 9.586 -32.760 1.00 86.19 438 PRO A N 1
ATOM 3503 C CA . PRO A 1 438 ? 9.176 10.906 -33.350 1.00 86.19 438 PRO A CA 1
ATOM 3504 C C . PRO A 1 438 ? 10.491 11.443 -33.923 1.00 86.19 438 PRO A C 1
ATOM 3506 O O . PRO A 1 438 ? 10.458 12.063 -34.980 1.00 86.19 438 PRO A O 1
ATOM 3509 N N . CYS A 1 439 ? 11.657 11.163 -33.323 1.00 86.25 439 CYS A N 1
ATOM 3510 C CA . CYS A 1 439 ? 12.946 11.528 -33.928 1.00 86.25 439 CYS A CA 1
ATOM 3511 C C . CYS A 1 439 ? 13.143 10.845 -35.291 1.00 86.25 439 CYS A C 1
ATOM 3513 O O . CYS A 1 439 ? 13.516 11.496 -36.269 1.00 86.25 439 CYS A O 1
ATOM 3515 N N . ALA A 1 440 ? 12.845 9.548 -35.383 1.00 83.81 440 ALA A N 1
ATOM 3516 C CA . ALA A 1 440 ? 12.883 8.801 -36.633 1.00 83.81 440 ALA A CA 1
ATOM 3517 C C . ALA A 1 440 ? 11.846 9.325 -37.638 1.00 83.81 440 ALA A C 1
ATOM 3519 O O . ALA A 1 440 ? 12.169 9.468 -38.815 1.00 83.81 440 ALA A O 1
ATOM 3520 N N . ALA A 1 441 ? 10.640 9.680 -37.185 1.00 84.44 441 ALA A N 1
ATOM 3521 C CA . ALA A 1 441 ? 9.598 10.281 -38.013 1.00 84.44 441 ALA A CA 1
ATOM 3522 C C . ALA A 1 441 ? 10.020 11.656 -38.550 1.00 84.44 441 ALA A C 1
ATOM 3524 O O . ALA A 1 441 ? 9.839 11.924 -39.732 1.00 84.44 441 ALA A O 1
ATOM 3525 N N . VAL A 1 442 ? 10.656 12.501 -37.733 1.00 89.19 442 VAL A N 1
ATOM 3526 C CA . VAL A 1 442 ? 11.212 13.792 -38.165 1.00 89.19 442 VAL A CA 1
ATOM 3527 C C . VAL A 1 442 ? 12.310 13.581 -39.203 1.00 89.19 442 VAL A C 1
ATOM 3529 O O . VAL A 1 442 ? 12.273 14.222 -40.249 1.00 89.19 442 VAL A O 1
ATOM 3532 N N . LEU A 1 443 ? 13.246 12.652 -38.982 1.00 84.31 443 LEU A N 1
ATOM 3533 C CA . LEU A 1 443 ? 14.286 12.315 -39.966 1.00 84.31 443 LEU A CA 1
ATOM 3534 C C . LEU A 1 443 ? 13.692 11.747 -41.264 1.00 84.31 443 LEU A C 1
ATOM 3536 O O . LEU A 1 443 ? 14.143 12.070 -42.365 1.00 84.31 443 LEU A O 1
ATOM 3540 N N . PHE A 1 444 ? 12.651 10.925 -41.147 1.00 83.94 444 PHE A N 1
ATOM 3541 C CA . PHE A 1 444 ? 11.898 10.395 -42.272 1.00 83.94 444 PHE A CA 1
ATOM 3542 C C . PHE A 1 444 ? 11.207 11.528 -43.035 1.00 83.94 444 PHE A C 1
ATOM 3544 O O . PHE A 1 444 ? 11.360 11.600 -44.249 1.00 83.94 444 PHE A O 1
ATOM 3551 N N . CYS A 1 445 ? 10.510 12.446 -42.370 1.00 89.50 445 CYS A N 1
ATOM 3552 C CA . CYS A 1 445 ? 9.859 13.596 -42.998 1.00 89.50 445 CYS A CA 1
ATOM 3553 C C . CYS A 1 445 ? 10.872 14.575 -43.607 1.00 89.50 445 CYS A C 1
ATOM 3555 O O . CYS A 1 445 ? 10.658 15.072 -44.710 1.00 89.50 445 CYS A O 1
ATOM 3557 N N . TYR A 1 446 ? 12.024 14.772 -42.960 1.00 86.94 446 TYR A N 1
ATOM 3558 C CA . TYR A 1 446 ? 13.111 15.614 -43.459 1.00 86.94 446 TYR A CA 1
ATOM 3559 C C . TYR A 1 446 ? 13.592 15.184 -44.850 1.00 86.94 446 TYR A C 1
ATOM 3561 O O . TYR A 1 446 ? 13.988 16.021 -45.659 1.00 86.94 446 TYR A O 1
ATOM 3569 N N . ARG A 1 447 ? 13.463 13.896 -45.203 1.00 82.25 447 ARG A N 1
ATOM 3570 C CA . ARG A 1 447 ? 13.803 13.391 -46.544 1.00 82.25 447 ARG A CA 1
ATOM 3571 C C . ARG A 1 447 ? 12.948 13.977 -47.676 1.00 82.25 447 ARG A C 1
ATOM 3573 O O . ARG A 1 447 ? 13.348 13.842 -48.835 1.00 82.25 447 ARG A O 1
ATOM 3580 N N . PHE A 1 448 ? 11.794 14.560 -47.349 1.00 86.00 448 PHE A N 1
ATOM 3581 C CA . PHE A 1 448 ? 10.923 15.283 -48.277 1.00 86.00 448 PHE A CA 1
ATOM 3582 C C . PHE A 1 448 ? 11.229 16.783 -48.333 1.00 86.00 448 PHE A C 1
ATOM 3584 O O . PHE A 1 448 ? 10.938 17.413 -49.342 1.00 86.00 448 PHE A O 1
ATOM 3591 N N . CYS A 1 449 ? 11.858 17.341 -47.295 1.00 87.19 449 CYS A N 1
ATOM 3592 C CA . CYS A 1 449 ? 12.296 18.739 -47.269 1.00 87.19 449 CYS A CA 1
ATOM 3593 C C . CYS A 1 449 ? 13.641 18.958 -47.987 1.00 87.19 449 CYS A C 1
ATOM 3595 O O . CYS A 1 449 ? 14.012 20.091 -48.277 1.00 87.19 449 CYS A O 1
ATOM 3597 N N . VAL A 1 450 ? 14.392 17.886 -48.255 1.00 85.81 450 VAL A N 1
ATOM 3598 C CA . VAL A 1 450 ? 15.697 17.928 -48.932 1.00 85.81 450 VAL A CA 1
ATOM 3599 C C . VAL A 1 450 ? 15.549 17.559 -50.407 1.00 85.81 450 VAL A C 1
ATOM 3601 O O . VAL A 1 450 ? 14.837 16.615 -50.756 1.00 85.81 450 VAL A O 1
ATOM 3604 N N . THR A 1 451 ? 16.273 18.265 -51.282 1.00 87.56 451 THR A N 1
ATOM 3605 C CA . THR A 1 451 ? 16.264 17.999 -52.727 1.00 87.56 451 THR A CA 1
ATOM 3606 C C . THR A 1 451 ? 16.713 16.566 -53.043 1.00 87.56 451 THR A C 1
ATOM 3608 O O . THR A 1 451 ? 17.562 15.975 -52.366 1.00 87.56 451 THR A O 1
ATOM 3611 N N . ALA A 1 452 ? 16.161 15.991 -54.116 1.00 85.69 452 ALA A N 1
ATOM 3612 C CA . ALA A 1 452 ? 16.502 14.634 -54.545 1.00 85.69 452 ALA A CA 1
ATOM 3613 C C . ALA A 1 452 ? 18.010 14.468 -54.821 1.00 85.69 452 ALA A C 1
ATOM 3615 O O . ALA A 1 452 ? 18.584 13.434 -54.468 1.00 85.69 452 ALA A O 1
ATOM 3616 N N . VAL A 1 453 ? 18.648 15.510 -55.370 1.00 87.69 453 VAL A N 1
ATOM 3617 C CA . VAL A 1 453 ? 20.093 15.576 -55.627 1.00 87.69 453 VAL A CA 1
ATOM 3618 C C . VAL A 1 453 ? 20.889 15.450 -54.326 1.00 87.69 453 VAL A C 1
ATOM 3620 O O . VAL A 1 453 ? 21.698 14.532 -54.191 1.00 87.69 453 VAL A O 1
ATOM 3623 N N . SER A 1 454 ? 20.620 16.295 -53.324 1.00 86.75 454 SER A N 1
ATOM 3624 C CA . SER A 1 454 ? 21.330 16.257 -52.037 1.00 86.75 454 SER A CA 1
ATOM 3625 C C . SER A 1 454 ? 21.117 14.941 -51.291 1.00 86.75 454 SER A C 1
ATOM 3627 O O . SER A 1 454 ? 22.054 14.425 -50.680 1.00 86.75 454 SER A O 1
ATOM 3629 N N . ARG A 1 455 ? 19.918 14.350 -51.377 1.00 85.88 455 ARG A N 1
ATOM 3630 C CA . ARG A 1 455 ? 19.610 13.053 -50.758 1.00 85.88 455 ARG A CA 1
ATOM 3631 C C . ARG A 1 455 ? 20.411 11.916 -51.390 1.00 85.88 455 ARG A C 1
ATOM 3633 O O . ARG A 1 455 ? 21.047 11.146 -50.673 1.00 85.88 455 ARG A O 1
ATOM 3640 N N . ARG A 1 456 ? 20.392 11.801 -52.721 1.00 86.88 456 ARG A N 1
ATOM 3641 C CA . ARG A 1 456 ? 21.097 10.731 -53.446 1.00 86.88 456 ARG A CA 1
ATOM 3642 C C . ARG A 1 456 ? 22.619 10.878 -53.343 1.00 86.88 456 ARG A C 1
ATOM 3644 O O . ARG A 1 456 ? 23.298 9.879 -53.125 1.00 86.88 456 ARG A O 1
ATOM 3651 N N . LEU A 1 457 ? 23.146 12.105 -53.380 1.00 87.56 457 LEU A N 1
ATOM 3652 C CA . LEU A 1 457 ? 24.566 12.361 -53.112 1.00 87.56 457 LEU A CA 1
ATOM 3653 C C . LEU A 1 457 ? 24.950 12.015 -51.668 1.00 87.56 457 LEU A C 1
ATOM 3655 O O . LEU A 1 457 ? 25.963 11.361 -51.453 1.00 87.56 457 LEU A O 1
ATOM 3659 N N . SER A 1 458 ? 24.133 12.372 -50.673 1.00 85.25 458 SER A N 1
ATOM 3660 C CA . SER A 1 458 ? 24.391 11.999 -49.270 1.00 85.25 458 SER A CA 1
ATOM 3661 C C . SER A 1 458 ? 24.428 10.482 -49.067 1.00 85.25 458 SER A C 1
ATOM 3663 O O . SER A 1 458 ? 25.307 9.974 -48.371 1.00 85.25 458 SER A O 1
ATOM 3665 N N . LEU A 1 459 ? 23.514 9.745 -49.711 1.00 84.75 459 LEU A N 1
ATOM 3666 C CA . LEU A 1 459 ? 23.532 8.279 -49.709 1.00 84.75 459 LEU A CA 1
ATOM 3667 C C . LEU A 1 459 ? 24.808 7.733 -50.356 1.00 84.75 459 LEU A C 1
ATOM 3669 O O . LEU A 1 459 ? 25.422 6.828 -49.804 1.00 84.75 459 LEU A O 1
ATOM 3673 N N . ARG A 1 460 ? 25.258 8.335 -51.461 1.00 87.56 460 ARG A N 1
ATOM 3674 C CA . ARG A 1 460 ? 26.518 7.959 -52.106 1.00 87.56 460 ARG A CA 1
ATOM 3675 C C . ARG A 1 460 ? 27.733 8.207 -51.208 1.00 87.56 460 ARG A C 1
ATOM 3677 O O . ARG A 1 460 ? 28.632 7.375 -51.150 1.00 87.56 460 ARG A O 1
ATOM 3684 N N . MET A 1 461 ? 27.758 9.313 -50.465 1.00 88.62 461 MET A N 1
ATOM 3685 C CA . MET A 1 461 ? 28.843 9.619 -49.521 1.00 88.62 461 MET A CA 1
ATOM 3686 C C . MET A 1 461 ? 28.864 8.667 -48.322 1.00 88.62 461 MET A C 1
ATOM 3688 O O . MET A 1 461 ? 29.936 8.350 -47.809 1.00 88.62 461 MET A O 1
ATOM 3692 N N . ARG A 1 462 ? 27.699 8.157 -47.899 1.00 87.00 462 ARG A N 1
ATOM 3693 C CA . ARG A 1 462 ? 27.602 7.113 -46.867 1.00 87.00 462 ARG A CA 1
ATOM 3694 C C . ARG A 1 462 ? 28.343 5.840 -47.277 1.00 87.00 462 ARG A C 1
ATOM 3696 O O . ARG A 1 462 ? 28.984 5.235 -46.427 1.00 87.00 462 ARG A O 1
ATOM 3703 N N . ASP A 1 463 ? 28.308 5.472 -48.555 1.00 87.38 463 ASP A N 1
ATOM 3704 C CA . ASP A 1 463 ? 28.933 4.242 -49.064 1.00 87.38 463 ASP A CA 1
ATOM 3705 C C . ASP A 1 463 ? 30.475 4.258 -48.995 1.00 87.38 463 ASP A C 1
ATOM 3707 O O . ASP A 1 463 ? 31.122 3.230 -49.194 1.00 87.38 463 ASP A O 1
ATOM 3711 N N . LEU A 1 464 ? 31.087 5.407 -48.681 1.00 88.12 464 LEU A N 1
ATOM 3712 C CA . LEU A 1 464 ? 32.524 5.504 -48.405 1.00 88.12 464 LEU A CA 1
ATOM 3713 C C . LEU A 1 464 ? 32.907 4.976 -47.013 1.00 88.12 464 LEU A C 1
ATOM 3715 O O . LEU A 1 464 ? 34.082 4.655 -46.781 1.00 88.12 464 LEU A O 1
ATOM 3719 N N . LEU A 1 465 ? 31.941 4.902 -46.091 1.00 88.44 465 LEU A N 1
ATOM 3720 C CA . LEU A 1 465 ? 32.133 4.353 -44.753 1.00 88.44 465 LEU A CA 1
ATOM 3721 C C . LEU A 1 465 ? 32.244 2.828 -44.834 1.00 88.44 465 LEU A C 1
ATOM 3723 O O . LEU A 1 465 ? 31.394 2.154 -45.409 1.00 88.44 465 LEU A O 1
ATOM 3727 N N . ASP A 1 466 ? 33.303 2.276 -44.246 1.00 85.06 466 ASP A N 1
ATOM 3728 C CA . ASP A 1 466 ? 33.472 0.829 -44.136 1.00 85.06 466 ASP A CA 1
ATOM 3729 C C . ASP A 1 466 ? 32.952 0.276 -42.804 1.00 85.06 466 ASP A C 1
ATOM 3731 O O . ASP A 1 466 ? 32.521 0.997 -41.903 1.00 85.06 466 ASP A O 1
ATOM 3735 N N . PHE A 1 467 ? 33.009 -1.047 -42.661 1.00 84.38 467 PHE A N 1
ATOM 3736 C CA . PHE A 1 467 ? 32.604 -1.724 -41.433 1.00 84.38 467 PHE A CA 1
ATOM 3737 C C . PHE A 1 467 ? 33.333 -1.194 -40.185 1.00 84.38 467 PHE A C 1
ATOM 3739 O O . PHE A 1 467 ? 32.725 -1.098 -39.123 1.00 84.38 467 PHE A O 1
ATOM 3746 N N . ARG A 1 468 ? 34.611 -0.793 -40.297 1.00 89.56 468 ARG A N 1
ATOM 3747 C CA . ARG A 1 468 ? 35.356 -0.222 -39.161 1.00 89.56 468 ARG A CA 1
ATOM 3748 C C . ARG A 1 468 ? 34.810 1.154 -38.796 1.00 89.56 468 ARG A C 1
ATOM 3750 O O . ARG A 1 468 ? 34.717 1.473 -37.617 1.00 89.56 468 ARG A O 1
ATOM 3757 N N . ASP A 1 469 ? 34.438 1.962 -39.787 1.00 90.75 469 ASP A N 1
ATOM 3758 C CA . ASP A 1 469 ? 33.764 3.244 -39.564 1.00 90.75 469 ASP A CA 1
ATOM 3759 C C . ASP A 1 469 ? 32.425 3.047 -38.831 1.00 90.75 469 ASP A C 1
ATOM 3761 O O . ASP A 1 469 ? 32.154 3.750 -37.859 1.00 90.75 469 ASP A O 1
ATOM 3765 N N . HIS A 1 470 ? 31.634 2.046 -39.225 1.00 87.31 470 HIS A N 1
ATOM 3766 C CA . HIS A 1 470 ? 30.400 1.680 -38.523 1.00 87.31 470 HIS A CA 1
ATOM 3767 C C . HIS A 1 470 ? 30.650 1.168 -37.098 1.00 87.31 470 HIS A C 1
ATOM 3769 O O . HIS A 1 470 ? 29.924 1.556 -36.185 1.00 87.31 470 HIS A O 1
ATOM 3775 N N . ALA A 1 471 ? 31.700 0.372 -36.877 1.00 89.69 471 ALA A N 1
ATOM 3776 C CA . ALA A 1 471 ? 32.092 -0.071 -35.540 1.00 89.69 471 ALA A CA 1
ATOM 3777 C C . ALA A 1 471 ? 32.462 1.114 -34.631 1.00 89.69 471 ALA A C 1
ATOM 3779 O O . ALA A 1 471 ? 32.089 1.121 -33.463 1.00 89.69 471 ALA A O 1
ATOM 3780 N N . TRP A 1 472 ? 33.114 2.154 -35.166 1.00 92.88 472 TRP A N 1
ATOM 3781 C CA . TRP A 1 472 ? 33.364 3.394 -34.423 1.00 92.88 472 TRP A CA 1
ATOM 3782 C C . TRP A 1 472 ? 32.075 4.146 -34.086 1.00 92.88 472 TRP A C 1
ATOM 3784 O O . TRP A 1 472 ? 31.947 4.641 -32.969 1.00 92.88 472 TRP A O 1
ATOM 3794 N N . VAL A 1 473 ? 31.119 4.226 -35.018 1.00 91.06 473 VAL A N 1
ATOM 3795 C CA . VAL A 1 473 ? 29.815 4.868 -34.772 1.00 91.06 473 VAL A CA 1
ATOM 3796 C C . VAL A 1 473 ? 29.035 4.130 -33.685 1.00 91.06 473 VAL A C 1
ATOM 3798 O O . VAL A 1 473 ? 28.497 4.775 -32.794 1.00 91.06 473 VAL A O 1
ATOM 3801 N N . ILE A 1 474 ? 29.010 2.798 -33.708 1.00 90.25 474 ILE A N 1
ATOM 3802 C CA . ILE A 1 474 ? 28.336 2.000 -32.674 1.00 90.25 474 ILE A CA 1
ATOM 3803 C C . ILE A 1 474 ? 29.090 2.107 -31.342 1.00 90.25 474 ILE A C 1
ATOM 3805 O O . ILE A 1 474 ? 28.492 2.427 -30.318 1.00 90.25 474 ILE A O 1
ATOM 3809 N N . GLY A 1 475 ? 30.406 1.895 -31.359 1.00 93.31 475 GLY A N 1
ATOM 3810 C CA . GLY A 1 475 ? 31.255 1.898 -30.170 1.00 93.31 475 GLY A CA 1
ATOM 3811 C C . GLY A 1 475 ? 31.274 3.245 -29.453 1.00 93.31 475 GLY A C 1
ATOM 3812 O O . GLY A 1 475 ? 30.900 3.323 -28.289 1.00 93.31 475 GLY A O 1
ATOM 3813 N N . LEU A 1 476 ? 31.670 4.319 -30.141 1.00 94.94 476 LEU A N 1
ATOM 3814 C CA . LEU A 1 476 ? 31.764 5.651 -29.532 1.00 94.94 476 LEU A CA 1
ATOM 3815 C C . LEU A 1 476 ? 30.430 6.393 -29.500 1.00 94.94 476 LEU A C 1
ATOM 3817 O O . LEU A 1 476 ? 30.208 7.188 -28.596 1.00 94.94 476 LEU A O 1
ATOM 3821 N N . GLY A 1 477 ? 29.563 6.178 -30.490 1.00 91.19 477 GLY A N 1
ATOM 3822 C CA . GLY A 1 477 ? 28.294 6.897 -30.588 1.00 91.19 477 GLY A CA 1
ATOM 3823 C C . GLY A 1 477 ? 27.215 6.356 -29.660 1.00 91.19 477 GLY A C 1
ATOM 3824 O O . GLY A 1 477 ? 26.433 7.142 -29.136 1.00 91.19 477 GLY A O 1
ATOM 3825 N N . VAL A 1 478 ? 27.163 5.038 -29.450 1.00 90.94 478 VAL A N 1
ATOM 3826 C CA . VAL A 1 478 ? 26.055 4.393 -28.729 1.00 90.94 478 VAL A CA 1
ATOM 3827 C C . VAL A 1 478 ? 26.542 3.695 -27.464 1.00 90.94 478 VAL A C 1
ATOM 3829 O O . VAL A 1 478 ? 26.084 4.027 -26.369 1.00 90.94 478 VAL A O 1
ATOM 3832 N N . LEU A 1 479 ? 27.492 2.762 -27.594 1.00 93.88 479 LEU A N 1
ATOM 3833 C CA . LEU A 1 479 ? 27.939 1.930 -26.473 1.00 93.88 479 LEU A CA 1
ATOM 3834 C C . LEU A 1 479 ? 28.676 2.741 -25.406 1.00 93.88 479 LEU A C 1
ATOM 3836 O O . LEU A 1 479 ? 28.427 2.542 -24.224 1.00 93.88 479 LEU A O 1
ATOM 3840 N N . LEU A 1 480 ? 29.548 3.673 -25.793 1.00 95.06 480 LEU A N 1
ATOM 3841 C CA . LEU A 1 480 ? 30.301 4.476 -24.832 1.00 95.06 480 LEU A CA 1
ATOM 3842 C C . LEU A 1 480 ? 29.385 5.360 -23.959 1.00 95.06 480 LEU A C 1
ATOM 3844 O O . LEU A 1 480 ? 29.506 5.259 -22.739 1.00 95.06 480 LEU A O 1
ATOM 3848 N N . PRO A 1 481 ? 28.439 6.159 -24.503 1.00 94.62 481 PRO A N 1
ATOM 3849 C CA . PRO A 1 481 ? 27.467 6.879 -23.678 1.00 94.62 481 PRO A CA 1
ATOM 3850 C C . PRO A 1 481 ? 26.642 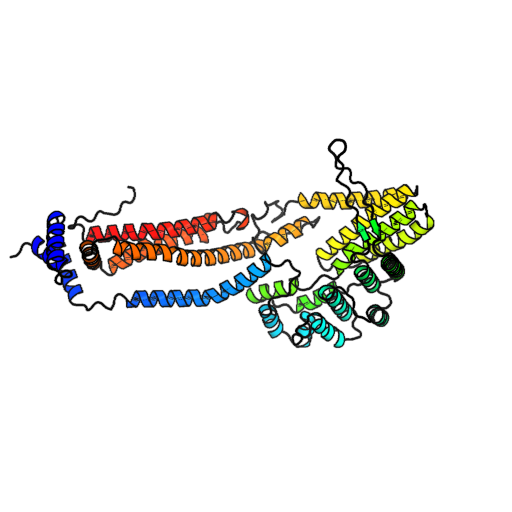5.974 -22.764 1.00 94.62 481 PRO A C 1
ATOM 3852 O O . PRO A 1 481 ? 26.415 6.315 -21.606 1.00 94.62 481 PRO A O 1
ATOM 3855 N N . PHE A 1 482 ? 26.230 4.806 -23.265 1.00 92.69 482 PHE A N 1
ATOM 3856 C CA . PHE A 1 482 ? 25.485 3.831 -22.475 1.00 92.69 482 PHE A CA 1
ATOM 3857 C C . PHE A 1 482 ? 26.294 3.331 -21.282 1.00 92.69 482 PHE A C 1
ATOM 3859 O O . PHE A 1 482 ? 25.843 3.430 -20.146 1.00 92.69 482 PHE A O 1
ATOM 3866 N N . LEU A 1 483 ? 27.506 2.832 -21.535 1.00 94.44 483 LEU A N 1
ATOM 3867 C CA . LEU A 1 483 ? 28.397 2.321 -20.499 1.00 94.44 483 LEU A CA 1
ATOM 3868 C C . LEU A 1 483 ? 28.772 3.412 -19.499 1.00 94.44 483 LEU A C 1
ATOM 3870 O O . LEU A 1 483 ? 28.835 3.134 -18.308 1.00 94.44 483 LEU A O 1
ATOM 3874 N N . PHE A 1 484 ? 28.967 4.649 -19.959 1.00 93.56 484 PHE A N 1
ATOM 3875 C CA . PHE A 1 484 ? 29.226 5.791 -19.088 1.00 93.56 484 PHE A CA 1
ATOM 3876 C C . PHE A 1 484 ? 28.057 6.045 -18.127 1.00 93.56 484 PHE A C 1
ATOM 3878 O O . PHE A 1 484 ? 28.255 6.065 -16.914 1.00 93.56 484 PHE A O 1
ATOM 3885 N N . VAL A 1 485 ? 26.831 6.171 -18.646 1.00 91.12 485 VAL A N 1
ATOM 3886 C CA . VAL A 1 485 ? 25.643 6.402 -17.809 1.00 91.12 485 VAL A CA 1
ATOM 3887 C C . VAL A 1 485 ? 25.376 5.211 -16.886 1.00 91.12 485 VAL A C 1
ATOM 3889 O O . VAL A 1 485 ? 25.055 5.405 -15.717 1.00 91.12 485 VAL A O 1
ATOM 3892 N N . MET A 1 486 ? 25.568 3.980 -17.365 1.00 90.31 486 MET A N 1
ATOM 3893 C CA . MET A 1 486 ? 25.425 2.778 -16.543 1.00 90.31 486 MET A CA 1
ATOM 3894 C C . MET A 1 486 ? 26.478 2.699 -15.439 1.00 90.31 486 MET A C 1
ATOM 3896 O O . MET A 1 486 ? 26.135 2.341 -14.317 1.00 90.31 486 MET A O 1
ATOM 3900 N N . ALA A 1 487 ? 27.730 3.069 -15.712 1.00 91.81 487 ALA A N 1
ATOM 3901 C CA . ALA A 1 487 ? 28.777 3.128 -14.698 1.00 91.81 487 ALA A CA 1
ATOM 3902 C C . ALA A 1 487 ? 28.441 4.164 -13.618 1.00 91.81 487 ALA A C 1
ATOM 3904 O O . ALA A 1 487 ? 28.520 3.850 -12.435 1.00 91.81 487 ALA A O 1
ATOM 3905 N N . VAL A 1 488 ? 27.982 5.359 -14.004 1.00 90.25 488 VAL A N 1
ATOM 3906 C CA . VAL A 1 488 ? 27.537 6.388 -13.049 1.00 90.25 488 VAL A CA 1
ATOM 3907 C C . VAL A 1 488 ? 26.354 5.882 -12.216 1.00 90.25 488 VAL A C 1
ATOM 3909 O O . VAL A 1 488 ? 26.391 5.958 -10.991 1.00 90.25 488 VAL A O 1
ATOM 3912 N N . ASN A 1 489 ? 25.339 5.301 -12.857 1.00 87.88 489 ASN A N 1
ATOM 3913 C CA . ASN A 1 489 ? 24.123 4.836 -12.188 1.00 87.88 489 ASN A CA 1
ATOM 3914 C C . ASN A 1 489 ? 24.364 3.628 -11.257 1.00 87.88 489 ASN A C 1
ATOM 3916 O O . ASN A 1 489 ? 23.749 3.526 -10.200 1.00 87.88 489 ASN A O 1
ATOM 3920 N N . ARG A 1 490 ? 25.241 2.689 -11.640 1.00 88.19 490 ARG A N 1
ATOM 3921 C CA . ARG A 1 490 ? 25.420 1.405 -10.932 1.00 88.19 490 ARG A CA 1
ATOM 3922 C C . ARG A 1 490 ? 26.623 1.352 -10.005 1.00 88.19 490 ARG A C 1
ATOM 3924 O O . ARG A 1 490 ? 26.579 0.608 -9.035 1.00 88.19 490 ARG A O 1
ATOM 3931 N N . LEU A 1 491 ? 27.696 2.069 -10.329 1.00 89.62 491 LEU A N 1
ATOM 3932 C CA . LEU A 1 491 ? 28.981 1.945 -9.634 1.00 89.62 491 LEU A CA 1
ATOM 3933 C C . LEU A 1 491 ? 29.298 3.156 -8.757 1.00 89.62 491 LEU A C 1
ATOM 3935 O O . LEU A 1 491 ? 30.310 3.145 -8.062 1.00 89.62 491 LEU A O 1
ATOM 3939 N N . THR A 1 492 ? 28.473 4.208 -8.796 1.00 88.81 492 THR A N 1
ATOM 3940 C CA . THR A 1 492 ? 28.730 5.439 -8.042 1.00 88.81 492 THR A CA 1
ATOM 3941 C C . THR A 1 492 ? 27.491 5.913 -7.277 1.00 88.81 492 THR A C 1
ATOM 3943 O O . THR A 1 492 ? 26.371 5.687 -7.742 1.00 88.81 492 THR A O 1
ATOM 3946 N N . PRO A 1 493 ? 27.671 6.654 -6.165 1.00 85.38 493 PRO A N 1
ATOM 3947 C CA . PRO A 1 493 ? 26.565 7.274 -5.421 1.00 85.38 493 PRO A CA 1
ATOM 3948 C C . PRO A 1 493 ? 25.734 8.261 -6.251 1.00 85.38 493 PRO A C 1
ATOM 3950 O O . PRO A 1 493 ? 24.574 8.539 -5.952 1.00 85.38 493 PRO A O 1
ATOM 3953 N N . LEU A 1 494 ? 26.302 8.778 -7.349 1.00 86.69 494 LEU A N 1
ATOM 3954 C CA . LEU A 1 494 ? 25.611 9.712 -8.238 1.00 86.69 494 LEU A CA 1
ATOM 3955 C C . LEU A 1 494 ? 24.372 9.090 -8.886 1.00 86.69 494 LEU A C 1
ATOM 3957 O O . LEU A 1 494 ? 23.469 9.831 -9.253 1.00 86.69 494 LEU A O 1
ATOM 3961 N N . GLY A 1 495 ? 24.285 7.754 -8.957 1.00 84.19 495 GLY A N 1
ATOM 3962 C CA . GLY A 1 495 ? 23.080 7.037 -9.377 1.00 84.19 495 GLY A CA 1
ATOM 3963 C C . GLY A 1 495 ? 21.849 7.312 -8.509 1.00 84.19 495 GLY A C 1
ATOM 3964 O O . GLY A 1 495 ? 20.726 7.126 -8.970 1.00 84.19 495 GLY A O 1
ATOM 3965 N N . GLY A 1 496 ? 22.037 7.774 -7.267 1.00 87.50 496 GLY A N 1
ATOM 3966 C CA . GLY A 1 496 ? 20.947 8.080 -6.340 1.00 87.50 496 GLY A CA 1
ATOM 3967 C C . GLY A 1 496 ? 20.205 6.848 -5.820 1.00 87.50 496 GLY A C 1
ATOM 3968 O O . GLY A 1 496 ? 19.110 6.985 -5.281 1.00 87.50 496 GLY A O 1
ATOM 3969 N N . ARG A 1 497 ? 20.786 5.652 -5.982 1.00 87.62 497 ARG A N 1
ATOM 3970 C CA . ARG A 1 497 ? 20.181 4.360 -5.609 1.00 87.62 497 ARG A CA 1
ATOM 3971 C C . ARG A 1 497 ? 20.083 4.148 -4.097 1.00 87.62 497 ARG A C 1
ATOM 3973 O O . ARG A 1 497 ? 19.220 3.411 -3.633 1.00 87.62 497 ARG A O 1
ATOM 3980 N N . GLU A 1 498 ? 20.931 4.836 -3.339 1.00 87.31 498 GLU A N 1
ATOM 3981 C CA . GLU A 1 498 ? 20.865 4.933 -1.875 1.00 87.31 498 GLU A CA 1
ATOM 3982 C C . GLU A 1 498 ? 19.653 5.734 -1.374 1.00 87.31 498 GLU A C 1
ATOM 3984 O O . GLU A 1 498 ? 19.275 5.627 -0.209 1.00 87.31 498 GLU A O 1
ATOM 3989 N N . PHE A 1 499 ? 19.014 6.518 -2.248 1.00 88.19 499 PHE A N 1
ATOM 3990 C CA . PHE A 1 499 ? 17.839 7.305 -1.910 1.00 88.19 499 PHE A CA 1
ATOM 3991 C C . PHE A 1 499 ? 16.570 6.693 -2.497 1.00 88.19 499 PHE A C 1
ATOM 3993 O O . PHE A 1 499 ? 16.550 6.171 -3.611 1.00 88.19 499 PHE A O 1
ATOM 4000 N N . GLY A 1 500 ? 15.471 6.828 -1.763 1.00 86.25 500 GLY A N 1
ATOM 4001 C CA . GLY A 1 500 ? 14.135 6.598 -2.287 1.00 86.25 500 GLY A CA 1
ATOM 4002 C C . GLY A 1 500 ? 13.842 7.519 -3.472 1.00 86.25 500 GLY A C 1
ATOM 4003 O O . GLY A 1 500 ? 14.236 8.693 -3.496 1.00 86.25 500 GLY A O 1
ATOM 4004 N N . MET A 1 501 ? 13.108 7.009 -4.462 1.00 81.69 501 MET A N 1
ATOM 4005 C CA . MET A 1 501 ? 12.725 7.796 -5.640 1.00 81.69 501 MET A CA 1
ATOM 4006 C C . MET A 1 501 ? 11.882 9.024 -5.271 1.00 81.69 501 MET A C 1
ATOM 4008 O O . MET A 1 501 ? 11.991 10.071 -5.907 1.00 81.69 501 MET A O 1
ATOM 4012 N N . ARG A 1 502 ? 11.081 8.934 -4.202 1.00 78.50 502 ARG A N 1
ATOM 4013 C CA . ARG A 1 502 ? 10.298 10.059 -3.675 1.00 78.50 502 ARG A CA 1
ATOM 4014 C C . ARG A 1 502 ? 11.189 11.159 -3.102 1.00 78.50 502 ARG A C 1
ATOM 4016 O O . ARG A 1 502 ? 10.982 12.328 -3.417 1.00 78.50 502 ARG A O 1
ATOM 4023 N N . GLY A 1 503 ? 12.188 10.797 -2.297 1.00 78.00 503 GLY A N 1
ATOM 4024 C CA . GLY A 1 503 ? 13.125 11.745 -1.691 1.00 78.00 503 GLY A CA 1
ATOM 4025 C C . GLY A 1 503 ? 13.970 12.502 -2.715 1.00 78.00 503 GLY A C 1
ATOM 4026 O O . GLY A 1 503 ? 14.393 13.624 -2.450 1.00 78.00 503 GLY A O 1
ATOM 4027 N N . THR A 1 504 ? 14.168 11.920 -3.899 1.00 79.69 504 THR A N 1
ATOM 4028 C CA . THR A 1 504 ? 14.851 12.556 -5.037 1.00 79.69 504 THR A CA 1
ATOM 4029 C C . THR A 1 504 ? 13.886 13.155 -6.063 1.00 79.69 504 THR A C 1
ATOM 4031 O O . THR A 1 504 ? 14.334 13.663 -7.089 1.00 79.69 504 THR A O 1
ATOM 4034 N N . LEU A 1 505 ? 12.569 13.104 -5.810 1.00 78.56 505 LEU A N 1
ATOM 4035 C CA . LEU A 1 505 ? 11.505 13.534 -6.728 1.00 78.56 505 LEU A CA 1
ATOM 4036 C C . LEU A 1 505 ? 11.661 12.959 -8.147 1.00 78.56 505 LEU A C 1
ATOM 4038 O O . LEU A 1 505 ? 11.367 13.642 -9.126 1.00 78.56 505 LEU A O 1
ATOM 4042 N N . MET A 1 506 ? 12.175 11.729 -8.268 1.00 79.38 506 MET A N 1
ATOM 4043 C CA . MET A 1 506 ? 12.543 11.086 -9.539 1.00 79.38 506 MET A CA 1
ATOM 4044 C C . MET A 1 506 ? 13.583 11.851 -10.381 1.00 79.38 506 MET A C 1
ATOM 4046 O O . MET A 1 506 ? 13.890 11.432 -11.497 1.00 79.38 506 MET A O 1
ATOM 4050 N N . MET A 1 507 ? 14.159 12.949 -9.878 1.00 83.06 507 MET A N 1
ATOM 4051 C CA . MET A 1 507 ? 15.013 13.833 -10.672 1.00 83.06 507 MET A CA 1
ATOM 4052 C C . MET A 1 507 ? 16.303 13.147 -11.107 1.00 83.06 507 MET A C 1
ATOM 4054 O O . MET A 1 507 ? 16.708 13.304 -12.252 1.00 83.06 507 MET A O 1
ATOM 4058 N N . LEU A 1 508 ? 16.937 12.373 -10.222 1.00 82.75 508 LEU A N 1
ATOM 4059 C CA . LEU A 1 508 ? 18.214 11.711 -10.509 1.00 82.75 508 LEU A CA 1
ATOM 4060 C C . LEU A 1 508 ? 18.076 10.621 -11.592 1.00 82.75 508 LEU A C 1
ATOM 4062 O O . LEU A 1 508 ? 18.756 10.732 -12.616 1.00 82.75 508 LEU A O 1
ATOM 4066 N N . PRO A 1 509 ? 17.167 9.629 -11.465 1.00 80.75 509 PRO A N 1
ATOM 4067 C CA . PRO A 1 509 ? 16.926 8.659 -12.536 1.00 80.75 509 PRO A CA 1
ATOM 4068 C C . PRO A 1 509 ? 16.527 9.318 -13.862 1.00 80.75 509 PRO A C 1
ATOM 4070 O O . PRO A 1 509 ? 17.045 8.952 -14.919 1.00 80.75 509 PRO A O 1
ATOM 4073 N N . LEU A 1 510 ? 15.656 10.333 -13.813 1.00 85.69 510 LEU A N 1
ATOM 4074 C CA . LEU A 1 510 ? 15.209 11.050 -15.006 1.00 85.69 510 LEU A CA 1
ATOM 4075 C C . LEU A 1 510 ? 16.348 11.839 -15.668 1.00 85.69 510 LEU A C 1
ATOM 4077 O O . LEU A 1 510 ? 16.454 11.843 -16.892 1.00 85.69 510 LEU A O 1
ATOM 4081 N N . ALA A 1 511 ? 17.225 12.475 -14.890 1.00 88.19 511 ALA A N 1
ATOM 4082 C CA . ALA A 1 511 ? 18.361 13.229 -15.411 1.00 88.19 511 ALA A CA 1
ATOM 4083 C C . ALA A 1 511 ? 19.368 12.322 -16.129 1.00 88.19 511 ALA A C 1
ATOM 4085 O O . ALA A 1 511 ? 19.796 12.651 -17.235 1.00 88.19 511 ALA A O 1
ATOM 4086 N N . HIS A 1 512 ? 19.703 11.158 -15.558 1.00 87.94 512 HIS A N 1
ATOM 4087 C CA . HIS A 1 512 ? 20.561 10.173 -16.230 1.00 87.94 512 HIS A CA 1
ATOM 4088 C C . HIS A 1 512 ? 19.951 9.696 -17.543 1.00 87.94 512 HIS A C 1
ATOM 4090 O O . HIS A 1 512 ? 20.643 9.568 -18.554 1.00 87.94 512 HIS A O 1
ATOM 4096 N N . PHE A 1 513 ? 18.642 9.471 -17.531 1.00 88.50 513 PHE A N 1
ATOM 4097 C CA . PHE A 1 513 ? 17.900 9.021 -18.689 1.00 88.50 513 PHE A CA 1
ATOM 4098 C C . PHE A 1 513 ? 17.858 10.060 -19.819 1.00 88.50 513 PHE A C 1
ATOM 4100 O O . PHE A 1 513 ? 18.215 9.759 -20.959 1.00 88.50 513 PHE A O 1
ATOM 4107 N N . VAL A 1 514 ? 17.483 11.301 -19.503 1.00 90.31 514 VAL A N 1
ATOM 4108 C CA . VAL A 1 514 ? 17.481 12.415 -20.462 1.00 90.31 514 VAL A CA 1
ATOM 4109 C C . VAL A 1 514 ? 18.900 12.689 -20.963 1.00 90.31 514 VAL A C 1
ATOM 4111 O O . VAL A 1 514 ? 19.099 12.909 -22.156 1.00 90.31 514 VAL A O 1
ATOM 4114 N N . GLY A 1 515 ? 19.901 12.610 -20.082 1.00 91.56 515 GLY A N 1
ATOM 4115 C CA . GLY A 1 515 ? 21.311 12.730 -20.445 1.00 91.56 515 GLY A CA 1
ATOM 4116 C C . GLY A 1 515 ? 21.743 11.670 -21.459 1.00 91.56 515 GLY A C 1
ATOM 4117 O O . GLY A 1 515 ? 22.334 12.012 -22.483 1.00 91.56 515 GLY A O 1
ATOM 4118 N N . LEU A 1 516 ? 21.396 10.398 -21.230 1.00 92.69 516 LEU A N 1
ATOM 4119 C CA . LEU A 1 516 ? 21.669 9.315 -22.178 1.00 92.69 516 LEU A CA 1
ATOM 4120 C C . LEU A 1 516 ? 20.988 9.559 -23.528 1.00 92.69 516 LEU A C 1
ATOM 4122 O O . LEU A 1 516 ? 21.628 9.426 -24.570 1.00 92.69 516 LEU A O 1
ATOM 4126 N N . TRP A 1 517 ? 19.711 9.948 -23.509 1.00 92.12 517 TRP A N 1
ATOM 4127 C CA . TRP A 1 517 ? 18.949 10.257 -24.717 1.00 92.12 517 TRP A CA 1
ATOM 4128 C C . TRP A 1 517 ? 19.618 11.361 -25.547 1.00 92.12 517 TRP A C 1
ATOM 4130 O O . TRP A 1 517 ? 19.843 11.189 -26.746 1.00 92.12 517 TRP A O 1
ATOM 4140 N N . LEU A 1 518 ? 20.020 12.463 -24.905 1.00 92.00 518 LEU A N 1
ATOM 4141 C CA . LEU A 1 518 ? 20.734 13.561 -25.559 1.00 92.00 518 LEU A CA 1
ATOM 4142 C C . LEU A 1 518 ? 22.089 13.112 -26.120 1.00 92.00 518 LEU A C 1
ATOM 4144 O O . LEU A 1 518 ? 22.428 13.449 -27.257 1.00 92.00 518 LEU A O 1
ATOM 4148 N N . LEU A 1 519 ? 22.855 12.317 -25.366 1.00 93.06 519 LEU A N 1
ATOM 4149 C CA . LEU A 1 519 ? 24.129 11.776 -25.841 1.00 93.06 519 LEU A CA 1
ATOM 4150 C C . LEU A 1 519 ? 23.936 10.879 -27.071 1.00 93.06 519 LEU A C 1
ATOM 4152 O O . LEU A 1 519 ? 24.689 11.003 -28.036 1.00 93.06 519 LEU A O 1
ATOM 4156 N N . TRP A 1 520 ? 22.907 10.033 -27.091 1.00 92.75 520 TRP A N 1
ATOM 4157 C CA . TRP A 1 520 ? 22.580 9.199 -28.250 1.00 92.75 520 TRP A CA 1
ATOM 4158 C C . TRP A 1 520 ? 22.054 9.987 -29.454 1.00 92.75 520 TRP A C 1
ATOM 4160 O O . TRP A 1 520 ? 22.178 9.514 -30.582 1.00 92.75 520 TRP A O 1
ATOM 4170 N N . LEU A 1 521 ? 21.532 11.200 -29.271 1.00 89.75 521 LEU A N 1
ATOM 4171 C CA . LEU A 1 521 ? 21.206 12.087 -30.392 1.00 89.75 521 LEU A CA 1
ATOM 4172 C C . LEU A 1 521 ? 22.443 12.797 -30.955 1.00 89.75 521 LEU A C 1
ATOM 4174 O O . LEU A 1 521 ? 22.582 12.934 -32.171 1.00 89.75 521 LEU A O 1
ATOM 4178 N N . VAL A 1 522 ? 23.351 13.252 -30.090 1.00 91.12 522 VAL A N 1
ATOM 4179 C CA . VAL A 1 522 ? 24.463 14.128 -30.489 1.00 91.12 522 VAL A CA 1
ATOM 4180 C C . VAL A 1 522 ? 25.717 13.341 -30.870 1.00 91.12 522 VAL A C 1
ATOM 4182 O O . VAL A 1 522 ? 26.305 13.584 -31.928 1.00 91.12 522 VAL A O 1
ATOM 4185 N N . VAL A 1 523 ? 26.150 12.393 -30.037 1.00 93.19 523 VAL A N 1
ATOM 4186 C CA . VAL A 1 523 ? 27.458 11.736 -30.182 1.00 93.19 523 VAL A CA 1
ATOM 4187 C C . VAL A 1 523 ? 27.547 10.912 -31.472 1.00 93.19 523 VAL A C 1
ATOM 4189 O O . VAL A 1 523 ? 28.522 11.110 -32.206 1.00 93.19 523 VAL A O 1
ATOM 4192 N N . PRO A 1 524 ? 26.556 10.077 -31.858 1.00 91.88 524 PRO A N 1
ATOM 4193 C CA . PRO A 1 524 ? 26.600 9.378 -33.143 1.00 91.88 524 PRO A CA 1
ATOM 4194 C C . PRO A 1 524 ? 26.751 10.325 -34.332 1.00 91.88 524 PRO A C 1
ATOM 4196 O O . PRO A 1 524 ? 27.536 10.050 -35.237 1.00 91.88 524 PRO A O 1
ATOM 4199 N N . VAL A 1 525 ? 26.064 11.472 -34.318 1.00 89.88 525 VAL A N 1
ATOM 4200 C CA . VAL A 1 525 ? 26.146 12.471 -35.393 1.00 89.88 525 VAL A CA 1
ATOM 4201 C C . VAL A 1 525 ? 27.555 13.057 -35.489 1.00 89.88 525 VAL A C 1
ATOM 4203 O O . VAL A 1 525 ? 28.096 13.176 -36.591 1.00 89.88 525 VAL A O 1
ATOM 4206 N N . GLN A 1 526 ? 28.187 13.380 -34.359 1.00 92.12 526 GLN A N 1
ATOM 4207 C CA . GLN A 1 526 ? 29.559 13.898 -34.345 1.00 92.12 526 GLN A CA 1
ATOM 4208 C C . GLN A 1 526 ? 30.574 12.839 -34.797 1.00 92.12 526 GLN A C 1
ATOM 4210 O O . GLN A 1 526 ? 31.469 13.140 -35.591 1.00 92.12 526 GLN A O 1
ATOM 4215 N N . VAL A 1 527 ? 30.404 11.581 -34.378 1.00 92.69 527 VAL A N 1
ATOM 4216 C CA . VAL A 1 527 ? 31.257 10.469 -34.823 1.00 92.69 527 VAL A CA 1
ATOM 4217 C C . VAL A 1 527 ? 31.087 10.227 -36.326 1.00 92.69 527 VAL A C 1
ATOM 4219 O O . VAL A 1 527 ? 32.087 10.095 -37.034 1.00 92.69 527 VAL A O 1
ATOM 4222 N N . ILE A 1 528 ? 29.858 10.259 -36.853 1.00 90.81 528 ILE A N 1
ATOM 4223 C CA . ILE A 1 528 ? 29.590 10.166 -38.297 1.00 90.81 528 ILE A CA 1
ATOM 4224 C C . ILE A 1 528 ? 30.273 11.316 -39.043 1.00 90.81 528 ILE A C 1
ATOM 4226 O O . ILE A 1 528 ? 30.966 11.063 -40.026 1.00 90.81 528 ILE A O 1
ATOM 4230 N N . ARG A 1 529 ? 30.156 12.565 -38.570 1.00 90.56 529 ARG A N 1
ATOM 4231 C CA . ARG A 1 529 ? 30.845 13.726 -39.169 1.00 90.56 529 ARG A CA 1
ATOM 4232 C C . ARG A 1 529 ? 32.360 13.561 -39.168 1.00 90.56 529 ARG A C 1
ATOM 4234 O O . ARG A 1 529 ? 33.013 13.862 -40.164 1.00 90.56 529 ARG A O 1
ATOM 4241 N N . TRP A 1 530 ? 32.928 13.043 -38.083 1.00 92.19 530 TRP A N 1
ATOM 4242 C CA . TRP A 1 530 ? 34.352 12.730 -38.003 1.00 92.19 530 TRP A CA 1
ATOM 4243 C C . TRP A 1 530 ? 34.779 11.681 -39.033 1.00 92.19 530 TRP A C 1
ATOM 4245 O O . TRP A 1 530 ? 35.752 11.903 -39.761 1.00 92.19 530 TRP A O 1
ATOM 4255 N N . ARG A 1 531 ? 34.039 10.571 -39.152 1.00 92.44 531 ARG A N 1
ATOM 4256 C CA . ARG A 1 531 ? 34.348 9.529 -40.144 1.00 92.44 531 ARG A CA 1
ATOM 4257 C C . ARG A 1 531 ? 34.150 10.030 -41.574 1.00 92.44 531 ARG A C 1
ATOM 4259 O O . ARG A 1 531 ? 35.027 9.811 -42.407 1.00 92.44 531 ARG A O 1
ATOM 4266 N N . LEU A 1 532 ? 33.073 10.766 -41.846 1.00 89.38 532 LEU A N 1
ATOM 4267 C CA . LEU A 1 532 ? 32.814 11.371 -43.153 1.00 89.38 532 LEU A CA 1
ATOM 4268 C C . LEU A 1 532 ? 33.879 12.400 -43.525 1.00 89.38 532 LEU A C 1
ATOM 4270 O O . LEU A 1 532 ? 34.368 12.355 -44.642 1.00 89.38 532 LEU A O 1
ATOM 4274 N N . ARG A 1 533 ? 34.345 13.259 -42.612 1.00 89.44 533 ARG A N 1
ATOM 4275 C CA . ARG A 1 533 ? 35.487 14.145 -42.897 1.00 89.44 533 ARG A CA 1
ATOM 4276 C C . ARG A 1 533 ? 36.737 13.351 -43.272 1.00 89.44 533 ARG A C 1
ATOM 4278 O O . ARG A 1 533 ? 37.462 13.743 -44.179 1.00 89.44 533 ARG A O 1
ATOM 4285 N N . ARG A 1 534 ? 37.004 12.236 -42.587 1.00 88.00 534 ARG A N 1
ATOM 4286 C CA . ARG A 1 534 ? 38.179 11.400 -42.872 1.00 88.00 534 ARG A CA 1
ATOM 4287 C C . ARG A 1 534 ? 38.094 10.708 -44.237 1.00 88.00 534 ARG A C 1
ATOM 4289 O O . ARG A 1 534 ? 39.125 10.523 -44.871 1.00 88.00 534 ARG A O 1
ATOM 4296 N N . ARG A 1 535 ? 36.896 10.303 -44.672 1.00 87.06 535 ARG A N 1
ATOM 4297 C CA . ARG A 1 535 ? 36.680 9.550 -45.924 1.00 87.06 535 ARG A CA 1
ATOM 4298 C C . ARG A 1 535 ? 36.340 10.423 -47.129 1.00 87.06 535 ARG A C 1
ATOM 4300 O O . ARG A 1 535 ? 36.757 10.117 -48.233 1.00 87.06 535 ARG A O 1
ATOM 4307 N N . ALA A 1 536 ? 35.603 11.498 -46.898 1.00 85.12 536 ALA A N 1
ATOM 4308 C CA . ALA A 1 536 ? 34.976 12.353 -47.898 1.00 85.12 536 ALA A CA 1
ATOM 4309 C C . ALA A 1 536 ? 35.350 13.837 -47.711 1.00 85.12 536 ALA A C 1
ATOM 4311 O O . ALA A 1 536 ? 34.710 14.713 -48.280 1.00 85.12 536 ALA A O 1
ATOM 4312 N N . GLY A 1 537 ? 36.371 14.165 -46.908 1.00 82.00 537 GLY A N 1
ATOM 4313 C CA . GLY A 1 537 ? 36.734 15.554 -46.587 1.00 82.00 537 GLY A CA 1
ATOM 4314 C C . GLY A 1 537 ? 37.076 16.426 -47.800 1.00 82.00 537 GLY A C 1
ATOM 4315 O O . GLY A 1 537 ? 36.895 17.641 -47.745 1.00 82.00 537 GLY A O 1
ATOM 4316 N N . HIS A 1 538 ? 37.496 15.817 -48.913 1.00 84.81 538 HIS A N 1
ATOM 4317 C CA . HIS A 1 538 ? 37.716 16.509 -50.186 1.00 84.81 538 HIS A CA 1
ATOM 4318 C C . HIS A 1 538 ? 36.418 17.033 -50.826 1.00 84.81 538 HIS A C 1
ATOM 4320 O O . HIS A 1 538 ? 36.500 17.955 -51.625 1.00 84.81 538 HIS A O 1
ATOM 4326 N N . PHE A 1 539 ? 35.238 16.549 -50.416 1.00 84.06 539 PHE A N 1
ATOM 4327 C CA . PHE A 1 539 ? 33.917 17.099 -50.766 1.00 84.06 539 PHE A CA 1
ATOM 4328 C C . PHE A 1 539 ? 33.427 18.181 -49.787 1.00 84.06 539 PHE A C 1
ATOM 4330 O O . PHE A 1 539 ? 32.232 18.444 -49.689 1.00 84.06 539 PHE A O 1
ATOM 4337 N N . GLY A 1 540 ? 34.321 18.786 -48.999 1.00 79.88 540 GLY A N 1
ATOM 4338 C CA . GLY A 1 540 ? 33.976 19.916 -48.131 1.00 79.88 540 GLY A CA 1
ATOM 4339 C C . GLY A 1 540 ? 33.212 19.556 -46.850 1.00 79.88 540 GLY A C 1
ATOM 4340 O O . GLY A 1 540 ? 32.742 20.458 -46.151 1.00 79.88 540 GLY A O 1
ATOM 4341 N N . PHE A 1 541 ? 33.109 18.269 -46.494 1.00 82.31 541 PHE A N 1
ATOM 4342 C CA . PHE A 1 541 ? 32.520 17.850 -45.219 1.00 82.31 541 PHE A CA 1
ATOM 4343 C C . PHE A 1 541 ? 33.309 18.417 -44.033 1.00 82.31 541 PHE A C 1
ATOM 4345 O O . PHE A 1 541 ? 34.506 18.166 -43.864 1.00 82.31 541 PHE A O 1
ATOM 4352 N N . ARG A 1 542 ? 32.612 19.174 -43.181 1.00 77.50 542 ARG A N 1
ATOM 4353 C CA . ARG A 1 542 ? 33.178 19.735 -41.951 1.00 77.50 542 ARG A CA 1
ATOM 4354 C C . ARG A 1 542 ? 33.329 18.648 -40.888 1.00 77.50 542 ARG A C 1
ATOM 4356 O O . ARG A 1 542 ? 32.562 17.689 -40.838 1.00 77.50 542 ARG A O 1
ATOM 4363 N N . GLY A 1 543 ? 34.351 18.804 -40.050 1.00 76.31 543 GLY A N 1
ATOM 4364 C CA . GLY A 1 543 ? 34.619 17.886 -38.945 1.00 76.31 543 GLY A CA 1
ATOM 4365 C C . GLY A 1 543 ? 33.592 17.991 -37.825 1.00 76.31 543 GLY A C 1
ATOM 4366 O O . GLY A 1 543 ? 32.691 18.830 -37.893 1.00 76.31 543 GLY A O 1
ATOM 4367 N N . PRO A 1 544 ? 33.733 17.153 -36.788 1.00 77.19 544 PRO A N 1
ATOM 4368 C CA . PRO A 1 544 ? 32.932 17.305 -35.590 1.00 77.19 544 PRO A CA 1
ATOM 4369 C C . PRO A 1 544 ? 33.168 18.691 -34.987 1.00 77.19 544 PRO A C 1
ATOM 4371 O O . PRO A 1 544 ? 34.290 19.204 -34.993 1.00 77.19 544 PRO A O 1
ATOM 4374 N N . ARG A 1 545 ? 32.090 19.277 -34.480 1.00 72.38 545 ARG A N 1
ATOM 4375 C CA . ARG A 1 545 ? 32.106 20.513 -33.702 1.00 72.38 545 ARG A CA 1
ATOM 4376 C C . ARG A 1 545 ? 31.887 20.108 -32.263 1.00 72.38 545 ARG A C 1
ATOM 4378 O O . ARG A 1 545 ? 30.752 19.936 -31.838 1.00 72.38 545 ARG A O 1
ATOM 4385 N N . TRP A 1 546 ? 32.982 19.807 -31.580 1.00 64.56 546 TRP A N 1
ATOM 4386 C CA . TRP A 1 546 ? 32.923 19.385 -30.184 1.00 64.56 546 TRP A CA 1
ATOM 4387 C C . TRP A 1 546 ? 32.646 20.568 -29.243 1.00 64.56 546 TRP A C 1
ATOM 4389 O O . TRP A 1 546 ? 32.191 20.335 -28.132 1.00 64.56 546 TRP A O 1
ATOM 4399 N N . TRP A 1 547 ? 32.896 21.805 -29.699 1.00 47.19 547 TRP A N 1
ATOM 4400 C CA . TRP A 1 547 ? 32.887 23.019 -28.872 1.00 47.19 547 TRP A CA 1
ATOM 4401 C C . TRP A 1 547 ? 32.381 24.288 -29.599 1.00 47.19 547 TRP A C 1
ATOM 4403 O O . TRP A 1 547 ? 32.523 25.375 -29.050 1.00 47.19 547 TRP A O 1
ATOM 4413 N N . ASP A 1 548 ? 31.801 24.153 -30.802 1.00 39.81 548 ASP A N 1
ATOM 4414 C CA . ASP A 1 548 ? 31.075 25.229 -31.517 1.00 39.81 548 ASP A CA 1
ATOM 4415 C C . ASP A 1 548 ? 29.575 24.924 -31.472 1.00 39.81 548 ASP A C 1
ATOM 4417 O O . ASP A 1 548 ? 28.773 25.870 -31.322 1.00 39.81 548 ASP A O 1
#

Solvent-accessible surface area (backbone atoms only — not comparable to full-atom values): 29675 Å² total; per-residue (Å²): 129,83,54,66,67,58,55,36,50,54,61,59,41,54,94,31,72,92,36,70,67,52,30,49,56,47,50,55,53,43,62,76,43,47,50,94,40,71,74,59,34,54,56,45,43,56,41,48,57,57,48,76,73,49,81,88,61,75,75,54,54,62,54,54,50,50,53,51,52,51,50,50,51,49,58,60,48,44,57,57,51,48,53,50,46,52,49,51,47,43,67,72,75,38,66,80,84,54,84,69,66,65,68,45,55,51,59,58,41,72,78,44,55,72,69,58,28,27,71,65,66,13,40,78,91,44,90,48,70,47,57,5,28,43,49,39,17,67,74,44,83,71,42,57,51,40,43,44,52,24,40,37,42,27,30,73,77,65,71,40,68,54,94,58,46,68,60,54,42,48,74,54,47,67,51,38,19,38,62,34,45,50,52,25,24,58,53,46,70,80,20,60,43,76,50,87,71,82,85,43,71,57,95,90,38,78,49,84,74,86,72,53,63,45,76,72,35,70,67,51,45,53,51,27,51,52,30,43,52,55,25,39,72,35,88,38,54,67,77,42,54,44,60,53,49,58,59,39,60,76,73,51,55,66,88,46,73,67,39,35,54,35,33,50,52,56,57,54,52,60,75,70,62,62,65,47,48,48,54,45,36,61,58,52,38,42,53,41,46,54,26,32,73,69,63,37,61,67,64,37,55,58,50,47,51,33,54,49,40,51,52,55,40,61,69,70,40,78,68,66,44,72,68,50,50,54,35,48,51,49,32,53,37,47,43,22,50,39,48,17,52,26,29,46,67,61,70,37,57,70,64,14,49,56,24,42,54,50,25,51,53,49,48,52,52,63,64,45,30,82,71,47,66,43,56,43,72,90,36,78,47,66,82,40,33,60,25,16,69,85,70,22,56,58,52,51,55,53,39,21,70,40,92,73,52,73,94,38,46,63,79,77,30,44,61,50,18,46,52,49,53,50,53,51,50,51,55,48,55,53,49,49,57,58,59,45,48,58,55,50,49,50,58,56,54,46,62,73,78,46,55,70,53,63,52,55,46,50,55,52,59,54,61,64,57,49,73,68,51,50,48,48,30,46,44,60,13,45,48,44,50,48,53,50,51,48,44,40,46,72,74,38,79,82,28,41,61,85,33,5,50,53,50,50,69,48,47,52,62,48,48,54,49,52,50,45,53,52,40,54,62,47,38,29,54,36,44,47,29,39,50,43,24,74,63,44,35,43,61,61,46,61,61,53,70,91,88,118

Secondary structure (DSSP, 8-state):
---HHHHHHHHHHGGGTT-HHHHHHHHHHHHHH----HHHHHHHHHHHHHHHTS-TTTTHHHHHHHHHHHHHHHHHHHHHHHHHHHHHHHHHH--TTSPPPHHHHHHHHHTS-HHHHHHHH--TT-SSHHHHHHHHHHHSTT-HHHHHHHHHHHHHHHSS--TTHHHHHHHH-TTBHHHHHHHHHHHTTTTEEE-----EEETTEEE-PPPPEEES-HHHHHHHHHHHHHHHHSSB----HHHHHHHHHTT---SSHHHHHHHHHHHHTS--GGGGGGGHHHHHHHHHHHHHHHT-HHHHHHHHHHHHHHHHHHHHSPPSSHHHHHHHHHHHHHHHHHHHHHHHHTT-HHHHHHHHHHHHHHHHHHHHGGGPPEEETTEEE-TTTSS-TTTHHHHHHHHHH-SSPPP--HHHHHHHHHHHHHHHHHHHHHHHHHHHHHHHHHHHHHHHHS-HHHHHHHHHHHTT--HHHHHHHHIIIIIHHHHHHHHHHHHSGGG-TTS-TTTTTTHHHHHHHHHHHHHHHHHHHHHHHHHHHHHHGGGT-----S--